Protein AF-A0A9P6KB84-F1 (afdb_monomer_lite)

Organism: NCBI:txid979761

pLDDT: mean 79.39, std 19.75, range [33.91, 98.44]

Sequence (421 aa):
MDDGEDFPFSFGASSDGEETGDDGLFCAPKPKADPHRVVADKEPYLAQVDTDGWFHHTGQTVEEQMLQDKNGATKVKMRADHFFMLHQYQEAYDVAREYCRVVSINGTQMPHNTASADGGLRSSEPGVLKVTDSREMQEMALRCALKLKKLDNLSDLVEALTSQETGIVFLKAKAYMVLERFDAAATILVHYQKSRSSNYSVWRLLSDCFSQYRAQLLSDSVDKSLQVSPTLHPDSDTFSQTSLGHFDHFISTLALLCILRARHLMKASTWSQVDYARARYYREMSVIEKTCIALEQDCHLETKIESSTLENDTATATAPPCSSPSTVEQDDASALASEQYKQRSQEYEQKILEPAQAIFQAMKEKPLHNNDTPARDTISLEVIEFVLSAWDSQVIEPDMLRHHGSHRPTEDPTADSEHVS

Foldseek 3Di:
DPPPPPPPPPPDPPPDDDDPDDPPPPDDDDPDDDPPPPVPPCPPDDPPPPPVPLLDCPVDDLLCQQQVDPCSLVSLLVNLVVCVVVVVLVSSLVSLVVSVVNLVVLVVPDDPPDDPVDPDPDDPDRGRRPDNDSQSSLLSNLVSCVVVVVLVCNVVSLVVRDDLDPVNLQSSLVSCLSNVVLQVSLVSLLVNCVVPPQDLVSLLSNLVSLVSNLVVLVVVVVVVVVPPDCPPDPPDDPPPPVVSVLVSLLSLLLSLLSLLSSLLSLLVDCQCVDPVSNVVSVVVNVVSVVSNVVSCVSLVNDPPVPPPPPPPPPDDDDDDDDDDDDPVVVVVVVVVLVVVLVVSLVCCCVSRLVSSVVVLVVCVVCVPPDPPDDPDNDRDSVSSCSSSVPDDSSSSDDPVPPPPPPPPPPPPPDDDDDDDD

Radius of gyration: 30.45 Å; chains: 1; bounding box: 97×59×81 Å

InterPro domains:
  IPR011990 Tetratricopeptide-like helical domain superfamily [G3DSA:1.25.40.10] (61-367)

Structure (mmCIF, N/CA/C/O backbone):
data_AF-A0A9P6KB84-F1
#
_entry.id   AF-A0A9P6KB84-F1
#
loop_
_atom_site.group_PDB
_atom_site.id
_atom_site.type_symbol
_atom_site.label_atom_id
_atom_site.label_alt_id
_atom_site.label_comp_id
_atom_site.label_asym_id
_atom_site.label_entity_id
_atom_site.label_seq_id
_atom_site.pdbx_PDB_ins_code
_atom_site.Cartn_x
_atom_site.Cartn_y
_atom_site.Cartn_z
_atom_site.occupancy
_atom_site.B_iso_or_equiv
_atom_site.auth_seq_id
_atom_site.auth_comp_id
_atom_site.auth_asym_id
_atom_site.auth_atom_id
_atom_site.pdbx_PDB_model_num
ATOM 1 N N . MET A 1 1 ? 6.783 16.645 4.917 1.00 35.34 1 MET A N 1
ATOM 2 C CA . MET A 1 1 ? 6.088 15.995 3.794 1.00 35.34 1 MET A CA 1
ATOM 3 C C . MET A 1 1 ? 4.624 15.956 4.166 1.00 35.34 1 MET A C 1
ATOM 5 O O . MET A 1 1 ? 4.235 15.169 5.022 1.00 35.34 1 MET A O 1
ATOM 9 N N . ASP A 1 2 ? 3.889 16.946 3.673 1.00 34.09 2 ASP A N 1
ATOM 10 C CA . ASP A 1 2 ? 2.436 17.040 3.792 1.00 34.09 2 ASP A CA 1
ATOM 11 C C . ASP A 1 2 ? 1.889 16.585 2.436 1.00 34.09 2 ASP A C 1
ATOM 13 O O . ASP A 1 2 ? 1.477 17.383 1.599 1.00 34.09 2 ASP A O 1
ATOM 17 N N . ASP A 1 3 ? 2.072 15.294 2.156 1.00 38.16 3 ASP A N 1
ATOM 18 C CA . ASP A 1 3 ? 1.516 14.678 0.963 1.00 38.16 3 ASP A CA 1
ATOM 19 C C . ASP A 1 3 ? 0.056 14.399 1.283 1.00 38.16 3 ASP A C 1
ATOM 21 O O . ASP A 1 3 ? -0.265 13.547 2.117 1.00 38.16 3 ASP A O 1
ATOM 25 N N . GLY A 1 4 ? -0.832 15.164 0.651 1.00 38.41 4 GLY A N 1
ATOM 26 C CA . GLY A 1 4 ? -2.265 14.911 0.629 1.00 38.41 4 GLY A CA 1
ATOM 27 C C . GLY A 1 4 ? -2.566 13.583 -0.066 1.00 38.41 4 GLY A C 1
ATOM 28 O O . GLY A 1 4 ? -3.141 13.567 -1.151 1.00 38.41 4 GLY A O 1
ATOM 29 N N . GLU A 1 5 ? -2.172 12.463 0.549 1.00 41.59 5 GLU A N 1
ATOM 30 C CA . GLU A 1 5 ? -2.652 11.127 0.221 1.00 41.59 5 GLU A CA 1
ATOM 31 C C . GLU A 1 5 ? -4.129 11.056 0.617 1.00 41.59 5 GLU A C 1
ATOM 33 O O . GLU A 1 5 ? -4.520 10.539 1.678 1.00 41.59 5 GLU A O 1
ATOM 38 N N . ASP A 1 6 ? -4.953 11.613 -0.268 1.00 47.06 6 ASP A N 1
ATOM 39 C CA . ASP A 1 6 ? -6.337 11.222 -0.420 1.00 47.06 6 ASP A CA 1
ATOM 40 C C . ASP A 1 6 ? -6.358 9.703 -0.563 1.00 47.06 6 ASP A C 1
ATOM 42 O O . ASP A 1 6 ? -5.706 9.100 -1.421 1.00 47.06 6 ASP A O 1
ATOM 46 N N . PHE A 1 7 ? -7.055 9.061 0.365 1.00 43.81 7 PHE A N 1
ATOM 47 C CA . PHE A 1 7 ? -7.119 7.616 0.436 1.00 43.81 7 PHE A CA 1
ATOM 48 C C . PHE A 1 7 ? -7.704 7.098 -0.896 1.00 43.81 7 PHE A C 1
ATOM 50 O O . PHE A 1 7 ? -8.820 7.485 -1.245 1.00 43.81 7 PHE A O 1
ATOM 57 N N . PRO A 1 8 ? -7.028 6.201 -1.646 1.00 47.88 8 PRO A N 1
ATOM 58 C CA . PRO A 1 8 ? -7.436 5.810 -3.006 1.00 47.88 8 PRO A CA 1
ATOM 59 C C . PRO A 1 8 ? -8.744 4.991 -3.064 1.00 47.88 8 PRO A C 1
ATOM 61 O O . PRO A 1 8 ? -9.129 4.489 -4.120 1.00 47.88 8 PRO A O 1
ATOM 64 N N . PHE A 1 9 ? -9.437 4.839 -1.934 1.00 43.94 9 PHE A N 1
ATOM 65 C CA . PHE A 1 9 ? -10.744 4.193 -1.814 1.00 43.94 9 PHE A CA 1
ATOM 66 C C . PHE A 1 9 ? -11.862 5.172 -1.441 1.00 43.94 9 PHE A C 1
ATOM 68 O O . PHE A 1 9 ? -12.919 4.736 -0.995 1.00 43.94 9 PHE A O 1
ATOM 75 N N . SER A 1 10 ? -11.660 6.482 -1.621 1.00 38.72 10 SER A N 1
ATOM 76 C CA . SER A 1 10 ? -12.796 7.398 -1.636 1.00 38.72 10 SER A CA 1
ATOM 77 C C . SER A 1 10 ? -13.660 7.047 -2.849 1.00 38.72 10 SER A C 1
ATOM 79 O O . SER A 1 10 ? -13.285 7.302 -3.996 1.00 38.72 10 SER A O 1
ATOM 81 N N . PHE A 1 11 ? -14.788 6.376 -2.601 1.00 37.97 11 PHE A N 1
ATOM 82 C CA . PHE A 1 11 ? -15.886 6.270 -3.554 1.00 37.97 11 PHE A CA 1
ATOM 83 C C . PHE A 1 11 ? -16.439 7.683 -3.719 1.00 37.97 11 PHE A C 1
ATOM 85 O O . PHE A 1 11 ? -17.369 8.082 -3.023 1.00 37.97 11 PHE A O 1
ATOM 92 N N . GLY A 1 12 ? -15.778 8.475 -4.563 1.00 33.91 12 GLY A N 1
ATOM 93 C CA . GLY A 1 12 ? -16.190 9.833 -4.860 1.00 33.91 12 GLY A CA 1
ATOM 94 C C . GLY A 1 12 ? -17.631 9.812 -5.341 1.00 33.91 12 GLY A C 1
ATOM 95 O O . GLY A 1 12 ? -17.924 9.288 -6.414 1.00 33.91 12 GLY A O 1
ATOM 96 N N . ALA A 1 13 ? -18.515 10.385 -4.530 1.00 35.03 13 ALA A N 1
ATOM 97 C CA . ALA A 1 13 ? -19.806 10.874 -4.964 1.00 35.03 13 ALA A CA 1
ATOM 98 C C . ALA A 1 13 ? -19.551 12.073 -5.886 1.00 35.03 13 ALA A C 1
ATOM 100 O O . ALA A 1 13 ? -19.656 13.230 -5.482 1.00 35.03 13 ALA A O 1
ATOM 101 N N . SER A 1 14 ? -19.148 11.794 -7.123 1.00 34.34 14 SER A N 1
ATOM 102 C CA . SER A 1 14 ? -19.267 12.751 -8.213 1.00 34.34 14 SER A CA 1
ATOM 103 C C . SER A 1 14 ? -20.761 12.866 -8.494 1.00 34.34 14 SER A C 1
ATOM 105 O O . SER A 1 14 ? -21.332 12.041 -9.194 1.00 34.34 14 SER A O 1
ATOM 107 N N . SER A 1 15 ? -21.422 13.817 -7.840 1.00 36.31 15 SER A N 1
ATOM 108 C CA . SER A 1 15 ? -22.772 14.221 -8.216 1.00 36.31 15 SER A CA 1
ATOM 109 C C . SER A 1 15 ? -22.683 14.830 -9.609 1.00 36.31 15 SER A C 1
ATOM 111 O O . SER A 1 15 ? -22.145 15.925 -9.769 1.00 36.31 15 SER A O 1
ATOM 113 N N . ASP A 1 16 ? -23.185 14.087 -10.587 1.00 39.59 16 ASP A N 1
ATOM 114 C CA . ASP A 1 16 ? -23.244 14.443 -11.997 1.00 39.59 16 ASP A CA 1
ATOM 115 C C . ASP A 1 16 ? -23.863 15.828 -12.213 1.00 39.59 16 ASP A C 1
ATOM 117 O O . ASP A 1 16 ? -25.002 16.107 -11.828 1.00 39.59 16 ASP A O 1
ATOM 121 N N . GLY A 1 17 ? -23.089 16.697 -12.860 1.00 42.41 17 GLY A N 1
ATOM 122 C CA . GLY A 1 17 ? -23.604 17.861 -13.561 1.00 42.41 17 GLY A CA 1
ATOM 123 C C . GLY A 1 17 ? -24.017 17.438 -14.966 1.00 42.41 17 GLY A C 1
ATOM 124 O O . GLY A 1 17 ? -23.159 17.263 -15.819 1.00 42.41 17 GLY A O 1
ATOM 125 N N . GLU A 1 18 ? -25.325 17.265 -15.147 1.00 50.28 18 GLU A N 1
ATOM 126 C CA . GLU A 1 18 ? -26.088 17.279 -16.405 1.00 50.28 18 GLU A CA 1
ATOM 127 C C . GLU A 1 18 ? -25.413 16.694 -17.660 1.00 50.28 18 GLU A C 1
ATOM 129 O O . GLU A 1 18 ? -24.986 17.424 -18.553 1.00 50.28 18 GLU A O 1
ATOM 134 N N . GLU A 1 19 ? -25.475 15.369 -17.808 1.00 41.28 19 GLU A N 1
ATOM 135 C CA . GLU A 1 19 ? -25.432 14.725 -19.123 1.00 41.28 19 GLU A CA 1
ATOM 136 C C . GLU A 1 19 ? -26.812 14.123 -19.421 1.00 41.28 19 GLU A C 1
ATOM 138 O O . GLU A 1 19 ? -27.263 13.149 -18.819 1.00 41.28 19 GLU A O 1
ATOM 143 N N . THR A 1 20 ? -27.545 14.775 -20.322 1.00 44.22 20 THR A N 1
ATOM 144 C CA . THR A 1 20 ? -28.817 14.284 -20.861 1.00 44.22 20 THR A CA 1
ATOM 145 C C . THR A 1 20 ? -28.513 13.257 -21.951 1.00 44.22 20 THR A C 1
ATOM 147 O O . THR A 1 20 ? -28.548 13.562 -23.139 1.00 44.22 20 THR A O 1
ATOM 150 N N . GLY A 1 21 ? -28.188 12.034 -21.529 1.00 37.50 21 GLY A N 1
ATOM 151 C CA . GLY A 1 21 ? -27.997 10.865 -22.388 1.00 37.50 21 GLY A CA 1
ATOM 152 C C . GLY A 1 21 ? -28.773 9.674 -21.830 1.00 37.50 21 GLY A C 1
ATOM 153 O O . GLY A 1 21 ? -28.379 9.066 -20.843 1.00 37.50 21 GLY A O 1
ATOM 154 N N . ASP A 1 22 ? -29.927 9.401 -22.428 1.00 47.28 22 ASP A N 1
ATOM 155 C CA . ASP A 1 22 ? -30.848 8.313 -22.095 1.00 47.28 22 ASP A CA 1
ATOM 156 C C . ASP A 1 22 ? -30.290 6.951 -22.545 1.00 47.28 22 ASP A C 1
ATOM 158 O O . ASP A 1 22 ? -30.530 6.540 -23.675 1.00 47.28 22 ASP A O 1
ATOM 162 N N . ASP A 1 23 ? -29.580 6.243 -21.658 1.00 39.09 23 ASP A N 1
ATOM 163 C CA . ASP A 1 23 ? -29.188 4.836 -21.851 1.00 39.09 23 ASP A CA 1
ATOM 164 C C . ASP A 1 23 ? -29.908 3.916 -20.848 1.00 39.09 23 ASP A C 1
ATOM 166 O O . ASP A 1 23 ? -29.331 3.255 -19.977 1.00 39.09 23 ASP A O 1
ATOM 170 N N . GLY A 1 24 ? -31.234 3.864 -20.972 1.00 44.28 24 GLY A N 1
ATOM 171 C CA . GLY A 1 24 ? -32.093 2.919 -20.261 1.00 44.28 24 GLY A CA 1
ATOM 172 C C . GLY A 1 24 ? -31.983 1.484 -20.790 1.00 44.28 24 GLY A C 1
ATOM 173 O O . GLY A 1 24 ? -32.915 0.996 -21.426 1.00 44.28 24 GLY A O 1
ATOM 174 N N . LEU A 1 25 ? -30.888 0.770 -20.495 1.00 46.09 25 LEU A N 1
ATOM 175 C CA . LEU A 1 25 ? -30.689 -0.603 -20.997 1.00 46.09 25 LEU A CA 1
ATOM 176 C C . LEU A 1 25 ? -31.170 -1.740 -20.066 1.00 46.09 25 LEU A C 1
ATOM 178 O O . LEU A 1 25 ? -31.133 -2.898 -20.472 1.00 46.09 25 LEU A O 1
ATOM 182 N N . PHE A 1 26 ? -31.642 -1.465 -18.839 1.00 46.25 26 PHE A N 1
ATOM 183 C CA . PHE A 1 26 ? -31.967 -2.544 -17.877 1.00 46.25 26 PHE A CA 1
ATOM 184 C C . PHE A 1 26 ? -33.265 -2.407 -17.068 1.00 46.25 26 PHE A C 1
ATOM 186 O O . PHE A 1 26 ? -33.495 -3.193 -16.150 1.00 46.25 26 PHE A O 1
ATOM 193 N N . CYS A 1 27 ? -34.171 -1.491 -17.415 1.00 36.38 27 CYS A N 1
ATOM 194 C CA . CYS A 1 27 ? -35.510 -1.474 -16.818 1.00 36.38 27 CYS A CA 1
ATOM 195 C C . CYS A 1 27 ? -36.585 -1.394 -17.899 1.00 36.38 27 CYS A C 1
ATOM 197 O O . CYS A 1 27 ? -36.593 -0.466 -18.703 1.00 36.38 27 CYS A O 1
ATOM 199 N N . ALA A 1 28 ? -37.534 -2.335 -17.880 1.00 46.56 28 ALA A N 1
ATOM 200 C CA . ALA A 1 28 ? -38.749 -2.219 -18.675 1.00 46.56 28 ALA A CA 1
ATOM 201 C C . ALA A 1 28 ? -39.444 -0.875 -18.361 1.00 46.56 28 ALA A C 1
ATOM 203 O O . ALA A 1 28 ? -39.523 -0.497 -17.184 1.00 46.56 28 ALA A O 1
ATOM 204 N N . PRO A 1 29 ? -39.938 -0.145 -19.377 1.00 43.72 29 PRO A N 1
ATOM 205 C CA . PRO A 1 29 ? -40.549 1.162 -19.189 1.00 43.72 29 PRO A CA 1
ATOM 206 C C . PRO A 1 29 ? -41.728 1.039 -18.224 1.00 43.72 29 PRO A C 1
ATOM 208 O O . PRO A 1 29 ? -42.719 0.361 -18.505 1.00 43.72 29 PRO A O 1
ATOM 211 N N . LYS A 1 30 ? -41.615 1.686 -17.058 1.00 55.22 30 LYS A N 1
ATOM 212 C CA . LYS A 1 30 ? -42.734 1.787 -16.120 1.00 55.22 30 LYS A CA 1
ATOM 213 C C . LYS A 1 30 ? -43.892 2.498 -16.837 1.00 55.22 30 LYS A C 1
ATOM 215 O O . LYS A 1 30 ? -43.645 3.493 -17.524 1.00 55.22 30 LYS A O 1
ATOM 220 N N . PRO A 1 31 ? -45.139 2.011 -16.705 1.00 59.12 31 PRO A N 1
ATOM 221 C CA . PRO A 1 31 ? -46.294 2.662 -17.308 1.00 59.12 31 PRO A CA 1
ATOM 222 C C . PRO A 1 31 ? -46.332 4.125 -16.866 1.00 59.12 31 PRO A C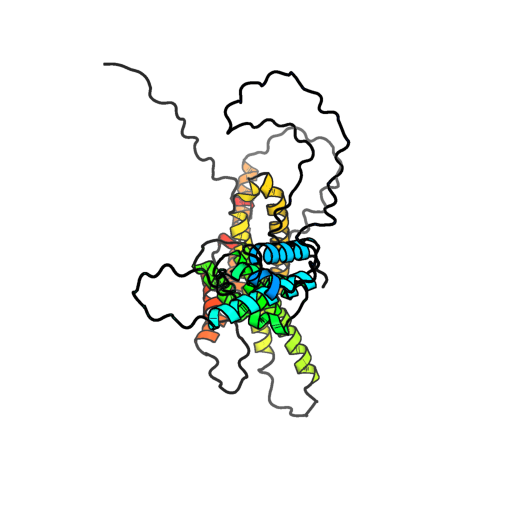 1
ATOM 224 O O . PRO A 1 31 ? -46.182 4.423 -15.679 1.00 59.12 31 PRO A O 1
ATOM 227 N N . LYS A 1 32 ? -46.474 5.029 -17.843 1.00 48.00 32 LYS A N 1
ATOM 228 C CA . LYS A 1 32 ? -46.542 6.477 -17.631 1.00 48.00 32 LYS A CA 1
ATOM 229 C C . LYS A 1 32 ? -47.638 6.763 -16.604 1.00 48.00 32 LYS A C 1
ATOM 231 O O . LYS A 1 32 ? -48.816 6.594 -16.905 1.00 48.00 32 LYS A O 1
ATOM 236 N N . ALA A 1 33 ? -47.237 7.141 -15.394 1.00 49.69 33 ALA A N 1
ATOM 237 C CA . ALA A 1 33 ? -48.157 7.609 -14.372 1.00 49.69 33 ALA A CA 1
ATOM 238 C C . ALA A 1 33 ? -48.814 8.908 -14.859 1.00 49.69 33 ALA A C 1
ATOM 240 O O . ALA A 1 33 ? -48.139 9.766 -15.434 1.00 49.69 33 ALA A O 1
ATOM 241 N N . ASP A 1 34 ? -50.126 9.017 -14.653 1.00 55.44 34 ASP A N 1
ATOM 242 C CA . ASP A 1 34 ? -50.935 10.169 -15.044 1.00 55.44 34 ASP A CA 1
ATOM 243 C C . ASP A 1 34 ? -50.300 11.491 -14.575 1.00 55.44 34 ASP A C 1
ATOM 245 O O . ASP A 1 34 ? -49.920 11.613 -13.405 1.00 55.44 34 ASP A O 1
ATOM 249 N N . PRO A 1 35 ? -50.217 12.522 -15.436 1.00 49.66 35 PRO A N 1
ATOM 250 C CA . PRO A 1 35 ? -49.593 13.800 -15.125 1.00 49.66 35 PRO A CA 1
ATOM 251 C C . PRO A 1 35 ? -50.527 14.703 -14.307 1.00 49.66 35 PRO A C 1
ATOM 253 O O . PRO A 1 35 ? -50.576 15.914 -14.520 1.00 49.66 35 PRO A O 1
ATOM 256 N N . HIS A 1 36 ? -51.230 14.156 -13.313 1.00 51.38 36 HIS A N 1
ATOM 257 C CA . HIS A 1 36 ? -51.730 14.965 -12.205 1.00 51.38 36 HIS A CA 1
ATOM 258 C C . HIS A 1 36 ? -50.563 15.251 -11.262 1.00 51.38 36 HIS A C 1
ATOM 260 O O . HIS A 1 36 ? -50.460 14.737 -10.150 1.00 51.38 36 HIS A O 1
ATOM 266 N N . ARG A 1 37 ? -49.652 16.093 -11.758 1.00 50.31 37 ARG A N 1
ATOM 267 C CA . ARG A 1 37 ? -48.606 16.743 -10.982 1.00 50.31 37 ARG A CA 1
ATOM 268 C C . ARG A 1 37 ? -49.314 17.632 -9.967 1.00 50.31 37 ARG A C 1
ATOM 270 O O . ARG A 1 37 ? -49.596 18.796 -10.242 1.00 50.31 37 ARG A O 1
ATOM 277 N N . VAL A 1 38 ? -49.623 17.066 -8.802 1.00 53.38 38 VAL A N 1
ATOM 278 C CA . VAL A 1 38 ? -49.764 17.850 -7.580 1.00 53.38 38 VAL A CA 1
ATOM 279 C C . VAL A 1 38 ? -48.442 18.592 -7.483 1.00 53.38 38 VAL A C 1
ATOM 281 O O . VAL A 1 38 ? -47.389 17.990 -7.268 1.00 53.38 38 VAL A O 1
ATOM 284 N N . VAL A 1 39 ? -48.476 19.882 -7.805 1.00 53.41 39 VAL A N 1
ATOM 285 C CA . VAL A 1 39 ? -47.391 20.798 -7.500 1.00 53.41 39 VAL A CA 1
ATOM 286 C C . VAL A 1 39 ? -47.348 20.788 -5.983 1.00 53.41 39 VAL A C 1
ATOM 288 O O . VAL A 1 39 ? -48.109 21.501 -5.343 1.00 53.41 39 VAL A O 1
ATOM 291 N N . ALA A 1 40 ? -46.561 19.870 -5.418 1.00 56.22 40 ALA A N 1
ATOM 292 C CA . ALA A 1 40 ? -46.179 19.948 -4.026 1.00 56.22 40 ALA A CA 1
ATOM 293 C C . ALA A 1 40 ? -45.629 21.359 -3.864 1.00 56.22 40 ALA A C 1
ATOM 295 O O . ALA A 1 40 ? -44.738 21.753 -4.632 1.00 56.22 40 ALA A O 1
ATOM 296 N N . ASP A 1 41 ? -46.259 22.135 -2.982 1.00 62.94 41 ASP A N 1
ATOM 297 C CA . ASP A 1 41 ? -45.813 23.478 -2.663 1.00 62.94 41 ASP A CA 1
ATOM 298 C C . ASP A 1 41 ? -44.301 23.408 -2.481 1.00 62.94 41 ASP A C 1
ATOM 300 O O . ASP A 1 41 ? -43.787 22.579 -1.728 1.00 62.94 41 ASP A O 1
ATOM 304 N N . LYS A 1 42 ? -43.585 24.190 -3.296 1.00 60.50 42 LYS A N 1
ATOM 305 C CA . LYS A 1 42 ? -42.128 24.281 -3.263 1.00 60.50 42 LYS A CA 1
ATOM 306 C C . LYS A 1 42 ? -41.744 25.013 -1.984 1.00 60.50 42 LYS A C 1
ATOM 308 O O . LYS A 1 42 ? -41.269 26.146 -2.037 1.00 60.50 42 LYS A O 1
ATOM 313 N N . GLU A 1 43 ? -41.991 24.396 -0.836 1.00 69.56 43 GLU A N 1
ATOM 314 C CA . GLU A 1 43 ? -41.319 24.803 0.376 1.00 69.56 43 GLU A CA 1
ATOM 315 C C . GLU A 1 43 ? -39.819 24.627 0.105 1.00 69.56 43 GLU A C 1
ATOM 317 O O . GLU A 1 43 ? -39.395 23.569 -0.379 1.00 69.56 43 GLU A O 1
ATOM 322 N N . PRO A 1 44 ? -39.013 25.685 0.285 1.00 71.69 44 PRO A N 1
ATOM 323 C CA . PRO A 1 44 ? -37.577 25.588 0.106 1.00 71.69 44 PRO A CA 1
ATOM 324 C C . PRO A 1 44 ? -37.074 24.465 1.009 1.00 71.69 44 PRO A C 1
ATOM 326 O O . PRO A 1 44 ? -37.348 24.470 2.207 1.00 71.69 44 PRO A O 1
ATOM 329 N N . TYR A 1 45 ? -36.377 23.489 0.426 1.00 70.75 45 TYR A N 1
ATOM 330 C CA . TYR A 1 45 ? -35.786 22.396 1.186 1.00 70.75 45 TYR A CA 1
ATOM 331 C C . TYR A 1 45 ? -34.827 22.985 2.222 1.00 70.75 45 TYR A C 1
ATOM 333 O O . TYR A 1 45 ? -33.735 23.452 1.896 1.00 70.75 45 TYR A O 1
ATOM 341 N N . LEU A 1 46 ? -35.266 22.990 3.475 1.00 63.72 46 LEU A N 1
ATOM 342 C CA . LEU A 1 46 ? -34.425 23.265 4.622 1.00 63.72 46 LEU A CA 1
ATOM 343 C C . LEU A 1 46 ? -33.891 21.911 5.067 1.00 63.72 46 LEU A C 1
ATOM 345 O O . LEU A 1 46 ? -34.639 21.103 5.617 1.00 63.72 46 LEU A O 1
ATOM 349 N N . ALA A 1 47 ? -32.614 21.644 4.785 1.00 61.78 47 ALA A N 1
ATOM 350 C CA . ALA A 1 47 ? -31.950 20.470 5.332 1.00 61.78 47 ALA A CA 1
ATOM 351 C C . ALA A 1 47 ? -32.161 20.480 6.849 1.00 61.78 47 ALA A C 1
ATOM 353 O O . ALA A 1 47 ? -31.832 21.467 7.512 1.00 61.78 47 ALA A O 1
ATOM 354 N N . GLN A 1 48 ? -32.758 19.414 7.384 1.00 63.22 48 GLN A N 1
ATOM 355 C CA . GLN A 1 48 ? -32.932 19.264 8.819 1.00 63.22 48 GLN A CA 1
ATOM 356 C C . GLN A 1 48 ? -31.538 19.269 9.445 1.00 63.22 48 GLN A C 1
ATOM 358 O O . GLN A 1 48 ? -30.775 18.315 9.300 1.00 63.22 48 GLN A O 1
ATOM 363 N N . VAL A 1 49 ? -31.183 20.382 10.086 1.00 57.84 49 VAL A N 1
ATOM 364 C CA . VAL A 1 49 ? -29.971 20.466 10.891 1.00 57.84 49 VAL A CA 1
ATOM 365 C C . VAL A 1 49 ? -30.266 19.635 12.127 1.00 57.84 49 VAL A C 1
ATOM 367 O O . VAL A 1 49 ? -31.000 20.071 13.011 1.00 57.84 49 VAL A O 1
ATOM 370 N N . ASP A 1 50 ? -29.780 18.399 12.129 1.00 54.41 50 ASP A N 1
ATOM 371 C CA . ASP A 1 50 ? -29.994 17.446 13.210 1.00 54.41 50 ASP A CA 1
ATOM 372 C C . ASP A 1 50 ? -29.142 17.872 14.416 1.00 54.41 50 ASP A C 1
ATOM 374 O O . ASP A 1 50 ? -28.063 17.347 14.659 1.00 54.41 50 ASP A O 1
ATOM 378 N N . THR A 1 51 ? -29.583 18.911 15.133 1.00 53.91 51 THR A N 1
ATOM 379 C CA . THR A 1 51 ? -28.885 19.454 16.313 1.00 53.91 51 THR A CA 1
ATOM 380 C C . THR A 1 51 ? -28.953 18.518 17.519 1.00 53.91 51 THR A C 1
ATOM 382 O O . THR A 1 51 ? -28.184 18.683 18.459 1.00 53.91 51 THR A O 1
ATOM 385 N N . ASP A 1 52 ? -29.863 17.542 17.473 1.00 56.84 52 ASP A N 1
ATOM 386 C CA . ASP A 1 52 ? -30.121 16.521 18.496 1.00 56.84 52 ASP A CA 1
ATOM 387 C C . ASP A 1 52 ? -29.861 15.106 17.954 1.00 56.84 52 ASP A C 1
ATOM 389 O O . ASP A 1 52 ? -30.384 14.108 18.459 1.00 56.84 52 ASP A O 1
ATOM 393 N N . GLY A 1 53 ? -29.045 15.008 16.902 1.00 60.97 53 GLY A N 1
ATOM 394 C CA . GLY A 1 53 ? -28.682 13.735 16.318 1.00 60.97 53 GLY A CA 1
ATOM 395 C C . GLY A 1 53 ? -28.144 12.780 17.382 1.00 60.97 53 GLY A C 1
ATOM 396 O O . GLY A 1 53 ? -27.214 13.088 18.125 1.00 60.97 53 GLY A O 1
ATOM 397 N N . TRP A 1 54 ? -28.721 11.583 17.439 1.00 63.91 54 TRP A N 1
ATOM 398 C CA . TRP A 1 54 ? -28.348 10.463 18.316 1.00 63.91 54 TRP A CA 1
ATOM 399 C C . TRP A 1 54 ? -26.847 10.082 18.339 1.00 63.91 54 TRP A C 1
ATOM 401 O O . TRP A 1 54 ? -26.440 9.254 19.155 1.00 63.91 54 TRP A O 1
ATOM 411 N N . PHE A 1 55 ? -26.036 10.654 17.442 1.00 66.44 55 PHE A N 1
ATOM 412 C CA . PHE A 1 55 ? -24.577 10.535 17.364 1.00 66.44 55 PHE A CA 1
ATOM 413 C C . PHE A 1 55 ? -23.822 11.528 18.268 1.00 66.44 55 PHE A C 1
ATOM 415 O O . PHE A 1 55 ? -22.633 11.324 18.528 1.00 66.44 55 PHE A O 1
ATOM 422 N N . HIS A 1 56 ? -24.469 12.584 18.767 1.00 67.69 56 HIS A N 1
ATOM 423 C CA . HIS A 1 56 ? -23.841 13.548 19.668 1.00 67.69 56 HIS A CA 1
ATOM 424 C C . HIS A 1 56 ? -23.604 12.949 21.063 1.00 67.69 56 HIS A C 1
ATOM 426 O O . HIS A 1 56 ? -24.279 12.011 21.486 1.00 67.69 56 HIS A O 1
ATOM 432 N N . HIS A 1 57 ? -22.594 13.463 21.776 1.00 65.94 57 HIS A N 1
ATOM 433 C CA . HIS A 1 57 ? -22.226 12.992 23.114 1.00 65.94 57 HIS A CA 1
ATOM 434 C C . HIS A 1 57 ? -23.434 13.080 24.062 1.00 65.94 57 HIS A C 1
ATOM 436 O O . HIS A 1 57 ? -23.753 14.151 24.566 1.00 65.94 57 HIS A O 1
ATOM 442 N N . THR A 1 58 ? -24.054 11.944 24.378 1.00 70.81 58 THR A N 1
ATOM 443 C CA . THR A 1 58 ? -25.169 11.839 25.339 1.00 70.81 58 THR A CA 1
ATOM 444 C C . THR A 1 58 ? -24.722 12.004 26.800 1.00 70.81 58 THR A C 1
ATOM 446 O O . THR A 1 58 ? -25.487 11.728 27.719 1.00 70.81 58 THR A O 1
ATOM 449 N N . GLY A 1 59 ? -23.461 12.384 27.033 1.00 83.25 59 GLY A N 1
ATOM 450 C CA . GLY A 1 59 ? -22.799 12.337 28.339 1.00 83.25 59 GLY A CA 1
ATOM 451 C C . GLY A 1 59 ? -22.453 10.920 28.815 1.00 83.25 59 GLY A C 1
ATOM 452 O O . GLY A 1 59 ? -21.713 10.784 29.782 1.00 83.25 59 GLY A O 1
ATOM 453 N N . GLN A 1 60 ? -22.940 9.880 28.130 1.00 88.62 60 GLN A N 1
ATOM 454 C CA . GLN A 1 60 ? -22.643 8.484 28.446 1.00 88.62 60 GLN A CA 1
ATOM 455 C C . GLN A 1 60 ? -21.283 8.065 27.884 1.00 88.62 60 GLN A C 1
ATOM 457 O O . GLN A 1 60 ? -20.879 8.463 26.781 1.00 88.62 60 GLN A O 1
ATOM 462 N N . THR A 1 61 ? -20.594 7.215 28.638 1.00 93.69 61 THR A N 1
ATOM 463 C CA . THR A 1 61 ? -19.377 6.546 28.171 1.00 93.69 61 THR A CA 1
ATOM 464 C C . THR A 1 61 ? -19.709 5.488 27.112 1.00 93.69 61 THR A C 1
ATOM 466 O O . THR A 1 61 ? -20.847 5.030 26.995 1.00 93.69 61 THR A O 1
ATOM 469 N N . VAL A 1 62 ? -18.706 5.076 26.330 1.00 94.25 62 VAL A N 1
ATOM 470 C CA . VAL A 1 62 ? -18.858 3.987 25.348 1.00 94.25 62 VAL A CA 1
ATOM 471 C C . VAL A 1 62 ? -19.312 2.694 26.032 1.00 94.25 62 VAL A C 1
ATOM 473 O O . VAL A 1 62 ? -20.223 2.031 25.545 1.00 94.25 62 VAL A O 1
ATOM 476 N N . GLU A 1 63 ? -18.726 2.367 27.185 1.00 94.44 63 GLU A N 1
ATOM 477 C CA . GLU A 1 63 ? -19.077 1.184 27.976 1.00 94.44 63 GLU A CA 1
ATOM 478 C C . GLU A 1 63 ? -20.544 1.209 28.429 1.00 94.44 63 GLU A C 1
ATOM 480 O O . GLU A 1 63 ? -21.287 0.262 28.166 1.00 94.44 63 GLU A O 1
ATOM 485 N N . GLU A 1 64 ? -20.991 2.318 29.027 1.00 93.62 64 GLU A N 1
ATOM 486 C CA . GLU A 1 64 ? -22.389 2.497 29.439 1.00 93.62 64 GLU A CA 1
ATOM 487 C C . GLU A 1 64 ? -23.343 2.371 28.253 1.00 93.62 64 GLU A C 1
ATOM 489 O O . GLU A 1 64 ? -24.328 1.637 28.329 1.00 93.62 64 GLU A O 1
ATOM 494 N N . GLN A 1 65 ? -23.033 3.041 27.141 1.00 91.94 65 GLN A N 1
ATOM 495 C CA . GLN A 1 65 ? -23.880 3.026 25.955 1.00 91.94 65 GLN A CA 1
ATOM 496 C C . GLN A 1 65 ? -24.013 1.609 25.386 1.00 91.94 65 GLN A C 1
ATOM 498 O O . GLN A 1 65 ? -25.119 1.190 25.048 1.00 91.94 65 GLN A O 1
ATOM 503 N N . MET A 1 66 ? -22.914 0.852 25.304 1.00 92.44 66 MET A N 1
ATOM 504 C CA . MET A 1 66 ? -22.929 -0.509 24.764 1.00 92.44 66 MET A CA 1
ATOM 505 C C . MET A 1 66 ? -23.603 -1.532 25.693 1.00 92.44 66 MET A C 1
ATOM 507 O O . MET A 1 66 ? -24.160 -2.507 25.189 1.00 92.44 66 MET A O 1
ATOM 511 N N . LEU A 1 67 ? -23.558 -1.333 27.016 1.00 91.06 67 LEU A N 1
ATOM 512 C CA . LEU A 1 67 ? -24.157 -2.245 28.001 1.00 91.06 67 LEU A CA 1
ATOM 513 C C . LEU A 1 67 ? -25.641 -1.958 28.274 1.00 91.06 67 LEU A C 1
ATOM 515 O O . LEU A 1 67 ? -26.404 -2.891 28.527 1.00 91.06 67 LEU A O 1
ATOM 519 N N . GLN A 1 68 ? -26.054 -0.687 28.251 1.00 89.19 68 GLN A N 1
ATOM 520 C CA . GLN A 1 68 ? -27.409 -0.273 28.636 1.00 89.19 68 GLN A CA 1
ATOM 521 C C . GLN A 1 68 ? -28.405 -0.305 27.470 1.00 89.19 68 GLN A C 1
ATOM 523 O O . GLN A 1 68 ? -29.595 -0.538 27.685 1.00 89.19 68 GLN A O 1
ATOM 528 N N . ASP A 1 69 ? -27.942 -0.079 26.237 1.00 87.12 69 ASP A N 1
ATOM 529 C CA . ASP A 1 69 ? -28.797 -0.029 25.052 1.00 87.12 69 ASP A CA 1
ATOM 530 C C . ASP A 1 69 ? -28.631 -1.289 24.193 1.00 87.12 69 ASP A C 1
ATOM 532 O O . ASP A 1 69 ? -27.529 -1.667 23.795 1.00 87.12 69 ASP A O 1
ATOM 536 N N . LYS A 1 70 ? -29.758 -1.902 23.813 1.00 87.69 70 LYS A N 1
ATOM 537 C CA . LYS A 1 70 ? -29.802 -3.032 22.875 1.00 87.69 70 LYS A CA 1
ATOM 538 C C . LYS A 1 70 ? -29.105 -2.716 21.544 1.00 87.69 70 LYS A C 1
ATOM 540 O O . LYS A 1 70 ? -28.514 -3.613 20.947 1.00 87.69 70 LYS A O 1
ATOM 545 N N . ASN A 1 71 ? -29.171 -1.461 21.096 1.00 89.19 71 ASN A N 1
ATOM 546 C CA . ASN A 1 71 ? -28.524 -0.968 19.878 1.00 89.19 71 ASN A CA 1
ATOM 547 C C . ASN A 1 71 ? -27.261 -0.142 20.178 1.00 89.19 71 ASN A C 1
ATOM 549 O O . ASN A 1 71 ? -26.735 0.524 19.285 1.00 89.19 71 ASN A O 1
ATOM 553 N N . GLY A 1 72 ? -26.772 -0.173 21.420 1.00 90.75 72 GLY A N 1
ATOM 554 C CA . GLY A 1 72 ? -25.676 0.666 21.895 1.00 90.75 72 GLY A CA 1
ATOM 555 C C . GLY A 1 72 ? -24.410 0.526 21.064 1.00 90.75 72 GLY A C 1
ATOM 556 O O . GLY A 1 72 ? -23.842 1.518 20.624 1.00 90.75 72 GLY A O 1
ATOM 557 N N . ALA A 1 73 ? -24.017 -0.707 20.748 1.00 92.94 73 ALA A N 1
ATOM 558 C CA . ALA A 1 73 ? -22.843 -0.960 19.923 1.00 92.94 73 ALA A CA 1
ATOM 559 C C . ALA A 1 73 ? -22.953 -0.363 18.512 1.00 92.94 73 ALA A C 1
ATOM 561 O O . ALA A 1 73 ? -21.997 0.244 18.040 1.00 92.94 73 ALA A O 1
ATOM 562 N N . THR A 1 74 ? -24.110 -0.482 17.853 1.00 92.44 74 THR A N 1
ATOM 563 C CA . THR A 1 74 ? -24.336 0.135 16.536 1.00 92.44 74 THR A CA 1
ATOM 564 C C . THR A 1 74 ? -24.250 1.656 16.623 1.00 92.44 74 THR A C 1
ATOM 566 O O . THR A 1 74 ? -23.603 2.274 15.784 1.00 92.44 74 THR A O 1
ATOM 569 N N . LYS A 1 75 ? -24.827 2.261 17.670 1.00 91.38 75 LYS A N 1
ATOM 570 C CA . LYS A 1 75 ? -24.736 3.711 17.901 1.00 91.38 75 LYS A CA 1
ATOM 571 C C . LYS A 1 75 ? -23.292 4.174 18.092 1.00 91.38 75 LYS A C 1
ATOM 573 O O . LYS A 1 75 ? -22.902 5.185 17.518 1.00 91.38 75 LYS A O 1
ATOM 578 N N . VAL A 1 76 ? -22.490 3.424 18.852 1.00 94.06 76 VAL A N 1
ATOM 579 C CA . VAL A 1 76 ? -21.069 3.744 19.053 1.00 94.06 76 VAL A CA 1
ATOM 580 C C . VAL A 1 76 ? -20.282 3.640 17.746 1.00 94.06 76 VAL A C 1
ATOM 582 O O . VAL A 1 76 ? -19.505 4.547 17.453 1.00 94.06 76 VAL A O 1
ATOM 585 N N . LYS A 1 77 ? -20.517 2.601 16.930 1.00 95.00 77 LYS A N 1
ATOM 586 C CA . LYS A 1 77 ? -19.891 2.486 15.600 1.00 95.00 77 LYS A CA 1
ATOM 587 C C . LYS A 1 77 ? -20.213 3.700 14.726 1.00 95.00 77 LYS A C 1
ATOM 589 O O . LYS A 1 77 ? -19.303 4.373 14.258 1.00 95.00 77 LYS A O 1
ATOM 594 N N . MET A 1 78 ? -21.497 4.045 14.608 1.00 92.56 78 MET A N 1
ATOM 595 C CA . MET A 1 78 ? -21.937 5.195 13.809 1.00 92.56 78 MET A CA 1
ATOM 596 C C . MET A 1 78 ? -21.383 6.527 14.329 1.00 92.56 78 MET A C 1
ATOM 598 O O . MET A 1 78 ? -21.095 7.421 13.538 1.00 92.56 78 MET A O 1
ATOM 602 N N . ARG A 1 79 ? -21.196 6.667 15.647 1.00 93.44 79 ARG A N 1
ATOM 603 C CA . ARG A 1 79 ? -20.527 7.830 16.248 1.00 93.44 79 ARG A CA 1
ATOM 604 C C . ARG A 1 79 ? -19.046 7.898 15.867 1.00 93.44 79 ARG A C 1
ATOM 606 O O . ARG A 1 79 ? -18.569 8.983 15.547 1.00 93.44 79 ARG A O 1
ATOM 613 N N . ALA A 1 80 ? -18.331 6.772 15.870 1.00 95.44 80 ALA A N 1
ATOM 614 C CA . ALA A 1 80 ? -16.946 6.722 15.399 1.00 95.44 80 ALA A CA 1
ATOM 615 C C . ALA A 1 80 ? -16.844 7.076 13.903 1.00 95.44 80 ALA A C 1
ATOM 617 O O . ALA A 1 80 ? -16.013 7.905 13.535 1.00 95.44 80 ALA A O 1
ATOM 618 N N . ASP A 1 81 ? -17.732 6.525 13.067 1.00 95.25 81 ASP A N 1
ATOM 619 C CA . ASP A 1 81 ? -17.807 6.843 11.634 1.00 95.25 81 ASP A CA 1
ATOM 620 C C . ASP A 1 81 ? -18.090 8.332 11.401 1.00 95.25 81 ASP A C 1
ATOM 622 O O . ASP A 1 81 ? -17.436 8.971 10.579 1.00 95.25 81 ASP A O 1
ATOM 626 N N . HIS A 1 82 ? -19.024 8.915 12.158 1.00 92.88 82 HIS A N 1
ATOM 627 C CA . HIS A 1 82 ? -19.344 10.339 12.075 1.00 92.88 82 HIS A CA 1
ATOM 628 C C . HIS A 1 82 ? -18.120 11.214 12.375 1.00 92.88 82 HIS A C 1
ATOM 630 O O . HIS A 1 82 ? -17.800 12.109 11.592 1.00 92.88 82 HIS A O 1
ATOM 636 N N . PHE A 1 83 ? -17.390 10.927 13.460 1.00 94.62 83 PHE A N 1
ATOM 637 C CA . PHE A 1 83 ? -16.153 11.646 13.773 1.00 94.62 83 PHE A CA 1
ATOM 638 C C . PHE A 1 83 ? -15.087 11.469 12.693 1.00 94.62 83 PHE A C 1
ATOM 640 O O . PHE A 1 83 ? -14.431 12.439 12.312 1.00 94.62 83 PHE A O 1
ATOM 647 N N . PHE A 1 84 ? -14.952 10.264 12.142 1.00 96.06 84 PHE A N 1
ATOM 648 C CA . PHE A 1 84 ? -14.012 10.007 11.058 1.00 96.06 84 PHE A CA 1
ATOM 649 C C . PHE A 1 84 ? -14.336 10.836 9.806 1.00 96.06 84 PHE A C 1
ATOM 651 O O . PHE A 1 84 ? -13.443 11.466 9.236 1.00 96.06 84 PHE A O 1
ATOM 658 N N . MET A 1 85 ? -15.613 10.888 9.412 1.00 94.19 85 MET A N 1
ATOM 659 C CA . MET A 1 85 ? -16.086 11.653 8.252 1.00 94.19 85 MET A CA 1
ATOM 660 C C . MET A 1 85 ? -15.944 13.171 8.433 1.00 94.19 85 MET A C 1
ATOM 662 O O . MET A 1 85 ? -15.747 13.878 7.450 1.00 94.19 85 MET A O 1
ATOM 666 N N . LEU A 1 86 ? -15.993 13.674 9.672 1.00 92.38 86 LEU A N 1
ATOM 667 C CA . LEU A 1 86 ? -15.711 15.078 10.004 1.00 92.38 86 LEU A CA 1
ATOM 668 C C . LEU A 1 86 ? -14.213 15.377 10.200 1.00 92.38 86 LEU A C 1
ATOM 670 O O . LEU A 1 86 ? -13.860 16.465 10.654 1.00 92.38 86 LEU A O 1
ATOM 674 N N . HIS A 1 87 ? -13.328 14.423 9.887 1.00 94.56 87 HIS A N 1
ATOM 675 C CA . HIS A 1 87 ? -11.878 14.507 10.104 1.00 94.56 87 HIS A CA 1
ATOM 676 C C . HIS A 1 87 ? -11.468 14.731 11.573 1.00 94.56 87 HIS A C 1
ATOM 678 O O . HIS A 1 87 ? -10.337 15.125 11.866 1.00 94.56 87 HIS A O 1
ATOM 684 N N . GLN A 1 88 ? -12.364 14.421 12.510 1.00 95.25 88 GLN A N 1
ATOM 685 C CA . GLN A 1 88 ? -12.129 14.403 13.953 1.00 95.25 88 GLN A CA 1
ATOM 686 C C . GLN A 1 88 ? -11.497 13.059 14.339 1.00 95.25 88 GLN A C 1
ATOM 688 O O . GLN A 1 88 ? -12.082 12.212 15.017 1.00 95.25 88 GLN A O 1
ATOM 693 N N . TYR A 1 89 ? -10.291 12.815 13.811 1.00 97.38 89 TYR A N 1
ATOM 694 C CA . TYR A 1 89 ? -9.623 11.514 13.918 1.00 97.38 89 TYR A CA 1
ATOM 695 C C . TYR A 1 89 ? -9.291 11.136 15.362 1.00 97.38 89 TYR A C 1
ATOM 697 O O . TYR A 1 89 ? -9.241 9.950 15.679 1.00 97.38 89 TYR A O 1
ATOM 705 N N . GLN A 1 90 ? -9.049 12.118 16.235 1.00 97.75 90 GLN A N 1
ATOM 706 C CA . GLN A 1 90 ? -8.732 11.868 17.639 1.00 97.75 90 GLN A CA 1
ATOM 707 C C . GLN A 1 90 ? -9.937 11.276 18.374 1.00 97.75 90 GLN A C 1
ATOM 709 O O . GLN A 1 90 ? -9.810 10.256 19.046 1.00 97.75 90 GLN A O 1
ATOM 714 N N . GLU A 1 91 ? -11.106 11.872 18.184 1.00 95.75 91 GLU A N 1
ATOM 715 C CA . GLU A 1 91 ? -12.371 11.444 18.763 1.00 95.75 91 GLU A CA 1
ATOM 716 C C . GLU A 1 91 ? -12.805 10.091 18.189 1.00 95.75 91 GLU A C 1
ATOM 718 O O . GLU A 1 91 ? -13.186 9.194 18.943 1.00 95.75 91 GLU A O 1
ATOM 723 N N . ALA A 1 92 ? -12.680 9.906 16.870 1.00 96.88 92 ALA A N 1
ATOM 724 C CA . ALA A 1 92 ? -12.934 8.621 16.219 1.00 96.88 92 ALA A CA 1
ATOM 725 C C . ALA A 1 92 ? -12.022 7.512 16.772 1.00 96.88 92 ALA A C 1
ATOM 727 O O . ALA A 1 92 ? -12.494 6.416 17.082 1.00 96.88 92 ALA A O 1
ATOM 728 N N . TYR A 1 93 ? -10.729 7.810 16.951 1.00 97.81 93 TYR A N 1
ATOM 729 C CA . TYR A 1 93 ? -9.753 6.893 17.540 1.00 97.81 93 TYR A CA 1
ATOM 730 C C . TYR A 1 93 ? -10.127 6.495 18.967 1.00 97.81 93 TYR A C 1
ATOM 732 O O . TYR A 1 93 ? -10.137 5.306 19.286 1.00 97.81 93 TYR A O 1
ATOM 740 N N . ASP A 1 94 ? -10.436 7.474 19.819 1.00 96.94 94 ASP A N 1
ATOM 741 C CA . ASP A 1 94 ? -10.730 7.231 21.232 1.00 96.94 94 ASP A CA 1
ATOM 742 C C . ASP A 1 94 ? -11.998 6.378 21.386 1.00 96.94 94 ASP A C 1
ATOM 744 O O . ASP A 1 94 ? -11.996 5.400 22.136 1.00 96.94 94 ASP A O 1
ATOM 748 N N . VAL A 1 95 ? -13.045 6.671 20.603 1.00 96.31 95 VAL A N 1
ATOM 749 C CA . VAL A 1 95 ? -14.287 5.880 20.579 1.00 96.31 95 VAL A CA 1
ATOM 750 C C . VAL A 1 95 ? -14.034 4.452 20.081 1.00 96.31 95 VAL A C 1
ATOM 752 O O . VAL A 1 95 ? -14.463 3.493 20.726 1.00 96.31 95 VAL A O 1
ATOM 755 N N . ALA A 1 96 ? -13.323 4.289 18.961 1.00 97.69 96 ALA A N 1
ATOM 756 C CA . ALA A 1 96 ? -13.062 2.979 18.364 1.00 97.69 96 ALA A CA 1
ATOM 757 C C . ALA A 1 96 ? -12.153 2.100 19.244 1.00 97.69 96 ALA A C 1
ATOM 759 O O . ALA A 1 96 ? -12.391 0.898 19.397 1.00 97.69 96 ALA A O 1
ATOM 760 N N . ARG A 1 97 ? -11.134 2.694 19.876 1.00 97.25 97 ARG A N 1
ATOM 761 C CA . ARG A 1 97 ? -10.249 1.995 20.817 1.00 97.25 97 ARG A CA 1
ATOM 762 C C . ARG A 1 97 ? -11.014 1.533 22.054 1.00 97.25 97 ARG A C 1
ATOM 764 O O . ARG A 1 97 ? -10.855 0.387 22.476 1.00 97.25 97 ARG A O 1
ATOM 771 N N . GLU A 1 98 ? -11.849 2.403 22.614 1.00 96.88 98 GLU A N 1
ATOM 772 C CA . GLU A 1 98 ? -12.643 2.079 23.795 1.00 96.88 98 GLU A CA 1
ATOM 773 C C . GLU A 1 98 ? -13.674 0.983 23.503 1.00 96.88 98 GLU A C 1
ATOM 775 O O . GLU A 1 98 ? -13.824 0.048 24.288 1.00 96.88 98 GLU A O 1
ATOM 780 N N . TYR A 1 99 ? -14.294 1.014 22.321 1.00 96.81 99 TYR A N 1
ATOM 781 C CA . TYR A 1 99 ? -15.142 -0.076 21.840 1.00 96.81 99 TYR A CA 1
ATOM 782 C C . TYR A 1 99 ? -14.401 -1.419 21.856 1.00 96.81 99 TYR A C 1
ATOM 784 O O . TYR A 1 99 ? -14.898 -2.410 22.396 1.00 96.81 99 TYR A O 1
ATOM 792 N N . CYS A 1 100 ? -13.185 -1.458 21.297 1.00 96.19 100 CYS A N 1
ATOM 793 C CA . CYS A 1 100 ? -12.369 -2.671 21.274 1.00 96.19 100 CYS A CA 1
ATOM 794 C C . CYS A 1 100 ? -12.017 -3.148 22.692 1.00 96.19 100 CYS A C 1
ATOM 796 O O . CYS A 1 100 ? -12.067 -4.348 22.958 1.00 96.19 100 CYS A O 1
ATOM 798 N N . ARG A 1 101 ? -11.714 -2.226 23.618 1.00 95.69 101 ARG A N 1
ATOM 799 C CA . ARG A 1 101 ? -11.453 -2.543 25.032 1.00 95.69 101 ARG A CA 1
ATOM 800 C C . ARG A 1 101 ? -12.662 -3.216 25.689 1.00 95.69 101 ARG A C 1
ATOM 802 O O . ARG A 1 101 ? -12.503 -4.267 26.312 1.00 95.69 101 ARG A O 1
ATOM 809 N N . VAL A 1 102 ? -13.855 -2.640 25.524 1.00 94.94 102 VAL A N 1
ATOM 810 C CA . VAL A 1 102 ? -15.111 -3.158 26.096 1.00 94.94 102 VAL A CA 1
ATOM 811 C C . VAL A 1 102 ? -15.429 -4.557 25.560 1.00 94.94 102 VAL A C 1
ATOM 813 O O . VAL A 1 102 ? -15.801 -5.442 26.334 1.00 94.94 102 VAL A O 1
ATOM 816 N N . VAL A 1 103 ? -15.236 -4.797 24.257 1.00 94.06 103 VAL A N 1
ATOM 817 C CA . VAL A 1 103 ? -15.427 -6.132 23.659 1.00 94.06 103 VAL A CA 1
ATOM 818 C C . VAL A 1 103 ? -14.429 -7.147 24.233 1.00 94.06 103 VAL A C 1
ATOM 820 O O . VAL A 1 103 ? -14.837 -8.241 24.620 1.00 94.06 103 VAL A O 1
ATOM 823 N N . SER A 1 104 ? -13.148 -6.788 24.367 1.00 92.62 104 SER A N 1
ATOM 824 C CA . SER A 1 104 ? -12.111 -7.688 24.899 1.00 92.62 104 SER A CA 1
ATOM 825 C C . SER A 1 104 ? -12.341 -8.085 26.365 1.00 92.62 104 SER A C 1
ATOM 827 O O . SER A 1 104 ? -12.169 -9.253 26.728 1.00 92.62 104 SER A O 1
ATOM 829 N N . ILE A 1 105 ? -12.764 -7.140 27.214 1.00 91.62 105 ILE A N 1
ATOM 830 C CA . ILE A 1 105 ? -13.068 -7.412 28.630 1.00 91.62 105 ILE A CA 1
ATOM 831 C C . ILE A 1 105 ? -14.259 -8.366 28.747 1.00 91.62 105 ILE A C 1
ATOM 833 O O . ILE A 1 105 ? -14.169 -9.371 29.453 1.00 91.62 105 ILE A O 1
ATOM 837 N N . ASN A 1 106 ? -15.334 -8.104 28.000 1.00 88.38 106 ASN A N 1
ATOM 838 C CA . ASN A 1 106 ? -16.528 -8.950 28.014 1.00 88.38 106 ASN A CA 1
ATOM 839 C C . ASN A 1 106 ? -16.279 -10.340 27.407 1.00 88.38 106 ASN A C 1
ATOM 841 O O . ASN A 1 106 ? -16.828 -11.326 27.894 1.00 88.38 106 ASN A O 1
ATOM 845 N N . GLY A 1 107 ? -15.415 -10.443 26.390 1.00 85.56 107 GLY A N 1
ATOM 846 C CA . GLY A 1 107 ? -15.027 -11.724 25.797 1.00 85.56 107 GLY A CA 1
ATOM 847 C C . GLY A 1 107 ? -14.228 -12.617 26.752 1.00 85.56 107 GLY A C 1
ATOM 848 O O . GLY A 1 107 ? -14.420 -13.829 26.767 1.00 85.56 107 GLY A O 1
ATOM 849 N N . THR A 1 108 ? -13.377 -12.023 27.594 1.00 83.25 108 THR A N 1
ATOM 850 C CA . THR A 1 108 ? -12.544 -12.766 28.560 1.00 83.25 108 THR A CA 1
ATOM 851 C C . THR A 1 108 ? -13.345 -13.227 29.783 1.00 83.25 108 THR A C 1
ATOM 853 O O . THR A 1 108 ? -13.047 -14.263 30.375 1.00 83.25 108 THR A O 1
ATOM 856 N N . GLN A 1 109 ? -14.377 -12.470 30.166 1.00 74.12 109 GLN A N 1
ATOM 857 C CA . GLN A 1 109 ? -15.209 -12.743 31.341 1.00 74.12 109 GLN A CA 1
ATOM 858 C C . GLN A 1 109 ? -16.307 -13.787 31.117 1.00 74.12 109 GLN A C 1
ATOM 860 O O . GLN A 1 109 ? -17.024 -14.101 32.063 1.00 74.12 109 GLN A O 1
ATOM 865 N N . MET A 1 110 ? -16.439 -14.347 29.912 1.00 59.66 110 MET A N 1
ATOM 866 C CA . MET A 1 110 ? -17.300 -15.501 29.662 1.00 59.66 110 MET A CA 1
ATOM 867 C C . MET A 1 110 ? -16.486 -16.786 29.863 1.00 59.66 110 MET A C 1
ATOM 869 O O . MET A 1 110 ? -15.921 -17.298 28.893 1.00 59.66 110 MET A O 1
ATOM 873 N N . PRO A 1 111 ? -16.391 -17.345 31.091 1.00 57.62 111 PRO A N 1
ATOM 874 C CA . PRO A 1 111 ? -15.875 -18.693 31.246 1.00 57.62 111 PRO A CA 1
ATOM 875 C C . PRO A 1 111 ? -16.732 -19.596 30.367 1.00 57.62 111 PRO A C 1
ATOM 877 O O . PRO A 1 111 ? -17.961 -19.510 30.409 1.00 57.62 111 PRO A O 1
ATOM 880 N N . HIS A 1 112 ? -16.083 -20.423 29.546 1.00 56.16 112 HIS A N 1
ATOM 881 C CA . HIS A 1 112 ? -16.728 -21.482 28.783 1.00 56.16 112 HIS A CA 1
ATOM 882 C C . HIS A 1 112 ? -17.720 -22.202 29.695 1.00 56.16 112 HIS A C 1
ATOM 884 O O . HIS A 1 112 ? -17.321 -23.005 30.538 1.00 56.16 112 HIS A O 1
ATOM 890 N N . ASN A 1 113 ?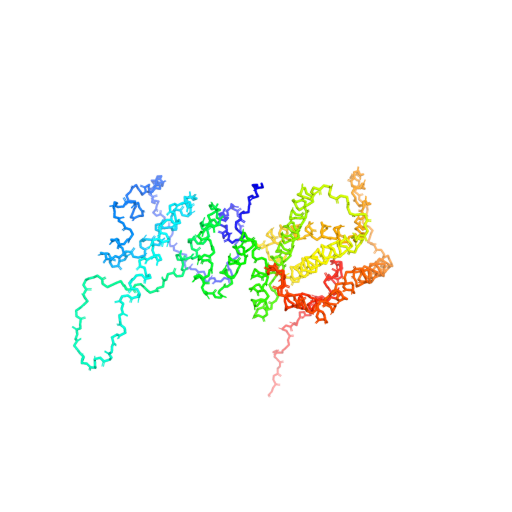 -19.007 -21.868 29.555 1.00 51.44 113 ASN A N 1
ATOM 891 C CA . ASN A 1 113 ? -20.075 -22.545 30.260 1.00 51.44 113 ASN A CA 1
ATOM 892 C C . ASN A 1 113 ? -20.013 -23.989 29.785 1.00 51.44 113 ASN A C 1
ATOM 894 O O . ASN A 1 113 ? -20.390 -24.323 28.660 1.00 51.44 113 ASN A O 1
ATOM 898 N N . THR A 1 114 ? -19.457 -24.819 30.656 1.00 52.19 114 THR A N 1
ATOM 899 C CA . THR A 1 114 ? -19.567 -26.261 30.627 1.00 52.19 114 THR A CA 1
ATOM 900 C C . THR A 1 114 ? -21.021 -26.599 30.339 1.00 52.19 114 THR A C 1
ATOM 902 O O . THR A 1 114 ? -21.934 -26.015 30.922 1.00 52.19 114 THR A O 1
ATOM 905 N N . ALA A 1 115 ? -21.218 -27.472 29.356 1.00 53.88 115 ALA A N 1
ATOM 906 C CA . ALA A 1 115 ? -22.503 -27.880 28.820 1.00 53.88 115 ALA A CA 1
ATOM 907 C C . ALA A 1 115 ? -23.457 -28.372 29.925 1.00 53.88 115 ALA A C 1
ATOM 909 O O . ALA A 1 115 ? -23.560 -29.564 30.194 1.00 53.88 115 ALA A O 1
ATOM 910 N N . SER A 1 116 ? -24.169 -27.453 30.570 1.00 53.66 116 SER A N 1
ATOM 911 C CA . SER A 1 116 ? -25.326 -27.780 31.390 1.00 53.66 116 SER A CA 1
ATOM 912 C C . SER A 1 116 ? -26.492 -27.964 30.435 1.00 53.66 116 SER A C 1
ATOM 914 O O . SER A 1 116 ? -27.094 -27.001 29.968 1.00 53.66 116 SER A O 1
ATOM 916 N N . ALA A 1 117 ? -26.748 -29.230 30.111 1.00 63.72 117 ALA A N 1
ATOM 917 C CA . ALA A 1 117 ? -27.756 -29.722 29.176 1.00 63.72 117 ALA A CA 1
ATOM 918 C C . ALA A 1 117 ? -29.212 -29.534 29.650 1.00 63.72 117 ALA A C 1
ATOM 920 O O . ALA A 1 117 ? -30.110 -30.196 29.135 1.00 63.72 117 ALA A O 1
ATOM 921 N N . ASP A 1 118 ? -29.462 -28.661 30.624 1.00 61.97 118 ASP A N 1
ATOM 922 C CA . ASP A 1 118 ? -30.793 -28.491 31.190 1.00 61.97 118 ASP A CA 1
ATOM 923 C C . ASP A 1 118 ? -31.479 -27.289 30.532 1.00 61.97 118 ASP A C 1
ATOM 925 O O . ASP A 1 118 ? -31.072 -26.139 30.711 1.00 61.97 118 ASP A O 1
ATOM 929 N N . GLY A 1 119 ? -32.478 -27.584 29.692 1.00 60.19 119 GLY A N 1
ATOM 930 C CA . GLY A 1 119 ? -33.175 -26.686 28.760 1.00 60.19 119 GLY A CA 1
ATOM 931 C C . GLY A 1 119 ? -34.049 -25.606 29.407 1.00 60.19 119 GLY A C 1
ATOM 932 O O . GLY A 1 119 ? -35.156 -25.337 28.942 1.00 60.19 119 GLY A O 1
ATOM 933 N N . GLY A 1 120 ? -33.567 -24.979 30.477 1.00 57.50 120 GLY A N 1
ATOM 934 C CA . GLY A 1 120 ? -34.219 -23.860 31.136 1.00 57.50 120 GLY A CA 1
ATOM 935 C C . GLY A 1 120 ? -34.120 -22.591 30.293 1.00 57.50 120 GLY A C 1
ATOM 936 O O . GLY A 1 120 ? -33.028 -22.118 29.984 1.00 57.50 120 GLY A O 1
ATOM 937 N N . LEU A 1 121 ? -35.280 -22.032 29.952 1.00 57.19 121 LEU A N 1
ATOM 938 C CA . LEU A 1 121 ? -35.489 -20.750 29.280 1.00 57.19 121 LEU A CA 1
ATOM 939 C C . LEU A 1 121 ? -34.802 -19.614 30.075 1.00 57.19 121 LEU A C 1
ATOM 941 O O . LEU A 1 121 ? -35.415 -18.970 30.925 1.00 57.19 121 LEU A O 1
ATOM 945 N N . ARG A 1 122 ? -33.496 -19.400 29.869 1.00 52.69 122 ARG A N 1
ATOM 946 C CA . ARG A 1 122 ? -32.739 -18.359 30.575 1.00 52.69 122 ARG A CA 1
ATOM 947 C C . ARG A 1 122 ? -33.161 -16.988 30.060 1.00 52.69 122 ARG A C 1
ATOM 949 O O . ARG A 1 122 ? -32.801 -16.573 28.961 1.00 52.69 122 ARG A O 1
ATOM 956 N N . SER A 1 123 ? -33.940 -16.311 30.901 1.00 54.25 123 SER A N 1
ATOM 957 C CA . SER A 1 123 ? -34.086 -14.859 30.944 1.00 54.25 123 SER A CA 1
ATOM 958 C C . SER A 1 123 ? -32.740 -14.200 30.653 1.00 54.25 123 SER A C 1
ATOM 960 O O . SER A 1 123 ? -31.756 -14.489 31.328 1.00 54.25 123 SER A O 1
ATOM 962 N N . SER A 1 124 ? -32.700 -13.331 29.645 1.00 59.03 124 SER A N 1
ATOM 963 C CA . SER A 1 124 ? -31.550 -12.489 29.333 1.00 59.03 124 SER A CA 1
ATOM 964 C C . SER A 1 124 ? -31.161 -11.684 30.569 1.00 59.03 124 SER A C 1
ATOM 966 O O . SER A 1 124 ? -31.870 -10.739 30.920 1.00 59.03 124 SER A O 1
ATOM 968 N N . GLU A 1 125 ? -30.076 -12.065 31.241 1.00 62.53 125 GLU A N 1
ATOM 969 C CA . GLU A 1 125 ? -29.525 -11.238 32.308 1.00 62.53 125 GLU A CA 1
ATOM 970 C C . GLU A 1 125 ? -29.133 -9.874 31.714 1.00 62.53 125 GLU A C 1
ATOM 972 O O . GLU A 1 125 ? -28.426 -9.823 30.698 1.00 62.53 125 GLU A O 1
ATOM 977 N N . PRO A 1 126 ? -29.645 -8.764 32.274 1.00 63.50 126 PRO A N 1
ATOM 978 C CA . PRO A 1 126 ? -29.267 -7.429 31.837 1.00 63.50 126 PRO A CA 1
ATOM 979 C C . PRO A 1 126 ? -27.763 -7.234 32.067 1.00 63.50 126 PRO A C 1
ATOM 981 O O . PRO A 1 126 ? -27.281 -7.422 33.179 1.00 63.50 126 PRO A O 1
ATOM 984 N N . GLY A 1 127 ? -27.032 -6.877 31.007 1.00 68.75 127 GLY A N 1
ATOM 985 C CA . GLY A 1 127 ? -25.593 -6.585 31.063 1.00 68.75 127 GLY A CA 1
ATOM 986 C C . GLY A 1 127 ? -24.691 -7.492 30.221 1.00 68.75 127 GLY A C 1
ATOM 987 O O . GLY A 1 127 ? -23.512 -7.192 30.084 1.00 68.75 127 GLY A O 1
ATOM 988 N N . VAL A 1 128 ? -25.203 -8.564 29.604 1.00 73.56 128 VAL A N 1
ATOM 989 C CA . VAL A 1 128 ? -24.379 -9.377 28.690 1.00 73.56 128 VAL A CA 1
ATOM 990 C C . VAL A 1 128 ? -24.297 -8.714 27.316 1.00 73.56 128 VAL A C 1
ATOM 992 O O . VAL A 1 128 ? -25.290 -8.629 26.584 1.00 73.56 128 VAL A O 1
ATOM 995 N N . LEU A 1 129 ? -23.093 -8.275 26.946 1.00 79.75 129 LEU A N 1
ATOM 996 C CA . LEU A 1 129 ? -22.822 -7.681 25.643 1.00 79.75 129 LEU A CA 1
ATOM 997 C C . LEU A 1 129 ? -22.975 -8.735 24.535 1.00 79.75 129 LEU A C 1
ATOM 999 O O . LEU A 1 129 ? -22.275 -9.743 24.520 1.00 79.75 129 LEU A O 1
ATOM 1003 N N . LYS A 1 130 ? -23.887 -8.508 23.582 1.00 78.81 130 LYS A N 1
ATOM 1004 C CA . LYS A 1 130 ? -24.121 -9.443 22.460 1.00 78.81 130 LYS A CA 1
ATOM 1005 C C . LYS A 1 130 ? -23.131 -9.300 21.308 1.00 78.81 130 LYS A C 1
ATOM 1007 O O . LYS A 1 130 ? -23.213 -10.056 20.344 1.00 78.81 130 LYS A O 1
ATOM 1012 N N . VAL A 1 131 ? -22.246 -8.312 21.363 1.00 81.44 131 VAL A N 1
ATOM 1013 C CA . VAL A 1 131 ? -21.318 -8.047 20.269 1.00 81.44 131 VAL A CA 1
ATOM 1014 C C . VAL A 1 131 ? -20.018 -8.790 20.493 1.00 81.44 131 VAL A C 1
ATOM 1016 O O . VAL A 1 131 ? -19.324 -8.558 21.476 1.00 81.44 131 VAL A O 1
ATOM 1019 N N . THR A 1 132 ? -19.688 -9.648 19.536 1.00 78.62 132 THR A N 1
ATOM 1020 C CA . THR A 1 132 ? -18.435 -10.404 19.511 1.00 78.62 132 THR A CA 1
ATOM 1021 C C . THR A 1 132 ? -17.450 -9.880 18.470 1.00 78.62 132 THR A C 1
ATOM 1023 O O . THR A 1 132 ? -16.267 -10.179 18.565 1.00 78.62 132 THR A O 1
ATOM 1026 N N . ASP A 1 133 ? -17.915 -9.115 17.477 1.00 88.19 133 ASP A N 1
ATOM 1027 C CA . ASP A 1 133 ? -17.077 -8.638 16.376 1.00 88.19 133 ASP A CA 1
ATOM 1028 C C . ASP A 1 133 ? -16.614 -7.189 16.596 1.00 88.19 133 ASP A C 1
ATOM 1030 O O . ASP A 1 133 ? -17.408 -6.244 16.547 1.00 88.19 133 ASP A O 1
ATOM 1034 N N . SER A 1 134 ? -15.313 -7.026 16.839 1.00 94.56 134 SER A N 1
ATOM 1035 C CA . SER A 1 134 ? -14.627 -5.738 16.987 1.00 94.56 134 SER A CA 1
ATOM 1036 C C . SER A 1 134 ? -13.842 -5.317 15.742 1.00 94.56 134 SER A C 1
ATOM 1038 O O . SER A 1 134 ? -13.247 -4.240 15.749 1.00 94.56 134 SER A O 1
ATOM 1040 N N . ARG A 1 135 ? -13.855 -6.109 14.662 1.00 95.75 135 ARG A N 1
ATOM 1041 C CA . ARG A 1 135 ? -12.969 -5.936 13.503 1.00 95.75 135 ARG A CA 1
ATOM 1042 C C . ARG A 1 135 ? -13.064 -4.555 12.858 1.00 95.75 135 ARG A C 1
ATOM 1044 O O . ARG A 1 135 ? -12.045 -3.907 12.650 1.00 95.75 135 ARG A O 1
ATOM 1051 N N . GLU A 1 136 ? -14.276 -4.087 12.562 1.00 95.75 136 GLU A N 1
ATOM 1052 C CA . GLU A 1 136 ? -14.496 -2.770 11.934 1.00 95.75 136 GLU A CA 1
ATOM 1053 C C . GLU A 1 136 ? -13.972 -1.622 12.809 1.00 95.75 136 GLU A C 1
ATOM 1055 O O . GLU A 1 136 ? -13.407 -0.654 12.309 1.00 95.75 136 GLU A O 1
ATOM 1060 N N . MET A 1 137 ? -14.108 -1.744 14.133 1.00 97.38 137 MET A N 1
ATOM 1061 C CA . MET A 1 137 ? -13.614 -0.737 15.074 1.00 97.38 137 MET A CA 1
ATOM 1062 C C . MET A 1 137 ? -12.095 -0.824 15.261 1.00 97.38 137 MET A C 1
ATOM 1064 O O . MET A 1 137 ? -11.448 0.209 15.402 1.00 97.38 137 MET A O 1
ATOM 1068 N N . GLN A 1 138 ? -11.498 -2.018 15.184 1.00 97.31 138 GLN A N 1
ATOM 1069 C CA . GLN A 1 138 ? -10.040 -2.166 15.120 1.00 97.31 138 GLN A CA 1
ATOM 1070 C C . GLN A 1 138 ? -9.478 -1.507 13.854 1.00 97.31 138 GLN A C 1
ATOM 1072 O O . GLN A 1 138 ? -8.489 -0.779 13.926 1.00 97.31 138 GLN A O 1
ATOM 1077 N N . GLU A 1 139 ? -10.132 -1.708 12.706 1.00 97.56 139 GLU A N 1
ATOM 1078 C CA . GLU A 1 139 ? -9.764 -1.061 11.446 1.00 97.56 139 GLU A CA 1
ATOM 1079 C C . GLU A 1 139 ? -9.876 0.469 11.547 1.00 97.56 139 GLU A C 1
ATOM 1081 O O . GLU A 1 139 ? -8.944 1.183 11.169 1.00 97.56 139 GLU A O 1
ATOM 1086 N N . MET A 1 140 ? -10.979 0.977 12.109 1.00 98.00 140 MET A N 1
ATOM 1087 C CA . MET A 1 140 ? -11.184 2.408 12.347 1.00 98.00 140 MET A CA 1
ATOM 1088 C C . MET A 1 140 ? -10.096 2.997 13.255 1.00 98.00 140 MET A C 1
ATOM 1090 O O . MET A 1 140 ? -9.485 4.015 12.916 1.00 98.00 140 MET A O 1
ATOM 1094 N N . ALA A 1 141 ? -9.801 2.336 14.379 1.00 98.19 141 ALA A N 1
ATOM 1095 C CA . ALA A 1 141 ? -8.750 2.756 15.301 1.00 98.19 141 ALA A CA 1
ATOM 1096 C C . ALA A 1 141 ? -7.377 2.782 14.611 1.00 98.19 141 ALA A C 1
ATOM 1098 O O . ALA A 1 141 ? -6.642 3.760 14.746 1.00 98.19 141 ALA A O 1
ATOM 1099 N N . LEU A 1 142 ? -7.049 1.760 13.814 1.00 98.25 142 LEU A N 1
ATOM 1100 C CA . LEU A 1 142 ? -5.797 1.692 13.061 1.00 98.25 142 LEU A CA 1
ATOM 1101 C C . LEU A 1 142 ? -5.682 2.826 12.025 1.00 98.25 142 LEU A C 1
ATOM 1103 O O . LEU A 1 142 ? -4.654 3.502 11.954 1.00 98.25 142 LEU A O 1
ATOM 1107 N N . ARG A 1 143 ? -6.749 3.095 11.261 1.00 98.06 143 ARG A N 1
ATOM 1108 C CA . ARG A 1 143 ? -6.804 4.212 10.296 1.00 98.06 143 ARG A CA 1
ATOM 1109 C C . ARG A 1 143 ? -6.581 5.560 10.975 1.00 98.06 143 ARG A C 1
ATOM 1111 O O . ARG A 1 143 ? -5.788 6.366 10.486 1.00 98.06 143 ARG A O 1
ATOM 1118 N N . CYS A 1 144 ? -7.249 5.798 12.103 1.00 98.31 144 CYS A N 1
ATOM 1119 C CA . CYS A 1 144 ? -7.085 7.039 12.853 1.00 98.31 144 CYS A CA 1
ATOM 1120 C C . CYS A 1 144 ? -5.677 7.155 13.451 1.00 98.31 144 CYS A C 1
ATOM 1122 O O . CYS A 1 144 ? -5.069 8.219 13.361 1.00 98.31 144 CYS A O 1
ATOM 1124 N N . ALA A 1 145 ? -5.119 6.067 13.996 1.00 98.06 145 ALA A N 1
ATOM 1125 C CA . ALA A 1 145 ? -3.760 6.049 14.538 1.00 98.06 145 ALA A CA 1
ATOM 1126 C C . ALA A 1 145 ? -2.710 6.440 13.487 1.00 98.06 145 ALA A C 1
ATOM 1128 O O . ALA A 1 145 ? -1.815 7.229 13.791 1.00 98.06 145 ALA A O 1
ATOM 1129 N N . LEU A 1 146 ? -2.859 5.953 12.247 1.00 97.12 146 LEU A N 1
ATOM 1130 C CA . LEU A 1 146 ? -2.004 6.337 11.119 1.00 97.12 146 LEU A CA 1
ATOM 1131 C C . LEU A 1 146 ? -2.122 7.826 10.786 1.00 97.12 146 LEU A C 1
ATOM 1133 O O . LEU A 1 146 ? -1.105 8.503 10.646 1.00 97.12 146 LEU A O 1
ATOM 1137 N N . LYS A 1 147 ? -3.349 8.358 10.697 1.00 97.31 147 LYS A N 1
ATOM 1138 C CA . LYS A 1 147 ? -3.582 9.786 10.412 1.00 97.31 147 LYS A CA 1
ATOM 1139 C C . LYS A 1 147 ? -3.046 10.701 11.521 1.00 97.31 147 LYS A C 1
ATOM 1141 O O . LYS A 1 147 ? -2.555 11.784 11.224 1.00 97.31 147 LYS A O 1
ATOM 1146 N N . LEU A 1 148 ? -3.087 10.250 12.775 1.00 96.88 148 LEU A N 1
ATOM 1147 C CA . LEU A 1 148 ? -2.596 10.981 13.950 1.00 96.88 148 LEU A CA 1
ATOM 1148 C C . LEU A 1 148 ? -1.107 10.745 14.256 1.00 96.88 148 LEU A C 1
ATOM 1150 O O . LEU A 1 148 ? -0.587 11.350 15.190 1.00 96.88 148 LEU A O 1
ATOM 1154 N N . LYS A 1 149 ? -0.429 9.852 13.519 1.00 96.44 149 LYS A N 1
ATOM 1155 C CA . LYS A 1 149 ? 0.963 9.427 13.772 1.00 96.44 149 LYS A CA 1
ATOM 1156 C C . LYS A 1 149 ? 1.205 8.925 15.209 1.00 96.44 149 LYS A C 1
ATOM 1158 O O . LYS A 1 149 ? 2.262 9.160 15.790 1.00 96.44 149 LYS A O 1
ATOM 1163 N N . LYS A 1 150 ? 0.238 8.210 15.797 1.00 96.50 150 LYS A N 1
ATOM 1164 C CA . LYS A 1 150 ? 0.353 7.617 17.147 1.00 96.50 150 LYS A CA 1
ATOM 1165 C C . LYS A 1 150 ? 1.125 6.292 17.120 1.00 96.50 150 LYS A C 1
ATOM 1167 O O . LYS A 1 150 ? 0.523 5.228 17.273 1.00 96.50 150 LYS A O 1
ATOM 1172 N N . LEU A 1 151 ? 2.442 6.359 16.923 1.00 96.25 151 LEU A N 1
ATOM 1173 C CA . LEU A 1 151 ? 3.298 5.180 16.715 1.00 96.25 151 LEU A CA 1
ATOM 1174 C C . LEU A 1 151 ? 3.275 4.191 17.893 1.00 96.25 151 LEU A C 1
ATOM 1176 O O . LEU A 1 151 ? 3.222 2.987 17.660 1.00 96.25 151 LEU A O 1
ATOM 1180 N N . ASP A 1 152 ? 3.196 4.687 19.133 1.00 95.50 152 ASP A N 1
ATOM 1181 C CA . ASP A 1 152 ? 3.248 3.857 20.349 1.00 95.50 152 ASP A CA 1
ATOM 1182 C C . ASP A 1 152 ? 2.163 2.772 20.400 1.00 95.50 152 ASP A C 1
ATOM 1184 O O . ASP A 1 152 ? 2.408 1.662 20.855 1.00 95.50 152 ASP A O 1
ATOM 1188 N N . ASN A 1 153 ? 0.954 3.079 19.916 1.00 94.50 153 ASN A N 1
ATOM 1189 C CA . ASN A 1 153 ? -0.164 2.126 19.907 1.00 94.50 153 ASN A CA 1
ATOM 1190 C C . ASN A 1 153 ? -0.318 1.420 18.553 1.00 94.50 153 ASN A C 1
ATOM 1192 O O . ASN A 1 153 ? -1.112 0.489 18.425 1.00 94.50 153 ASN A O 1
ATOM 1196 N N . LEU A 1 154 ? 0.382 1.898 17.520 1.00 96.44 154 LEU A N 1
ATOM 1197 C CA . LEU A 1 154 ? 0.187 1.438 16.151 1.00 96.44 154 LEU A CA 1
ATOM 1198 C C . LEU A 1 154 ? 0.613 -0.025 15.998 1.00 96.44 154 LEU A C 1
ATOM 1200 O O . LEU A 1 154 ? -0.095 -0.789 15.348 1.00 96.44 154 LEU A O 1
ATOM 1204 N N . SER A 1 155 ? 1.713 -0.426 16.645 1.00 95.94 155 SER A N 1
ATOM 1205 C CA . SER A 1 155 ? 2.181 -1.817 16.630 1.00 95.94 155 SER A CA 1
ATOM 1206 C C . SER A 1 155 ? 1.120 -2.770 17.189 1.00 95.94 155 SER A C 1
ATOM 1208 O O . SER A 1 155 ? 0.725 -3.713 16.507 1.00 95.94 155 SER A O 1
ATOM 1210 N N . ASP A 1 156 ? 0.582 -2.479 18.375 1.00 96.19 156 ASP A N 1
ATOM 1211 C CA . ASP A 1 156 ? -0.430 -3.325 19.020 1.00 96.19 156 ASP A CA 1
ATOM 1212 C C . ASP A 1 156 ? -1.711 -3.441 18.181 1.00 96.19 156 ASP A C 1
ATOM 1214 O O . ASP A 1 156 ? -2.287 -4.523 18.055 1.00 96.19 156 ASP A O 1
ATOM 1218 N N . LEU A 1 157 ? -2.149 -2.338 17.562 1.00 96.88 157 LEU A N 1
ATOM 1219 C CA . LEU A 1 157 ? -3.341 -2.318 16.707 1.00 96.88 157 LEU A CA 1
ATOM 1220 C C . LEU A 1 157 ? -3.167 -3.162 15.440 1.00 96.88 157 LEU A C 1
ATOM 1222 O O . LEU A 1 157 ? -4.102 -3.850 15.027 1.00 96.88 157 LEU A O 1
ATOM 1226 N N . VAL A 1 158 ? -1.982 -3.124 14.824 1.00 97.25 158 VAL A N 1
ATOM 1227 C CA . VAL A 1 158 ? -1.677 -3.914 13.623 1.00 97.25 158 VAL A CA 1
ATOM 1228 C C . VAL A 1 158 ? -1.632 -5.408 13.935 1.00 97.25 158 VAL A C 1
ATOM 1230 O O . VAL A 1 158 ? -2.156 -6.206 13.152 1.00 97.25 158 VAL A O 1
ATOM 1233 N N . GLU A 1 159 ? -1.036 -5.791 15.065 1.00 96.31 159 GLU A N 1
ATOM 1234 C CA . GLU A 1 159 ? -0.946 -7.197 15.477 1.00 96.31 159 GLU A CA 1
ATOM 1235 C C . GLU A 1 159 ? -2.306 -7.754 15.930 1.00 96.31 159 GLU A C 1
ATOM 1237 O O . GLU A 1 159 ? -2.630 -8.908 15.646 1.00 96.31 159 GLU A O 1
ATOM 1242 N N . ALA A 1 160 ? -3.153 -6.926 16.554 1.00 95.00 160 ALA A N 1
ATOM 1243 C CA . ALA A 1 160 ? -4.509 -7.318 16.943 1.00 95.00 160 ALA A CA 1
ATOM 1244 C C . ALA A 1 160 ? -5.440 -7.577 15.741 1.00 95.00 160 ALA A C 1
ATOM 1246 O O . ALA A 1 160 ? -6.406 -8.336 15.858 1.00 95.00 160 ALA A O 1
ATOM 1247 N N . LEU A 1 161 ? -5.168 -6.956 14.588 1.00 95.31 161 LEU A N 1
ATOM 1248 C CA . LEU A 1 161 ? -5.988 -7.083 13.387 1.00 95.31 161 LEU A CA 1
ATOM 1249 C C . LEU A 1 161 ? -5.581 -8.331 12.580 1.00 95.31 161 LEU A C 1
ATOM 1251 O O . LEU A 1 161 ? -4.576 -8.342 11.864 1.00 95.31 161 LEU A O 1
ATOM 1255 N N . THR A 1 162 ? -6.375 -9.399 12.683 1.00 92.69 162 THR A N 1
ATOM 1256 C CA . THR A 1 162 ? -6.060 -10.733 12.120 1.00 92.69 162 THR A CA 1
ATOM 1257 C C . THR A 1 162 ? -6.717 -11.037 10.770 1.00 92.69 162 THR A C 1
ATOM 1259 O O . THR A 1 162 ? -6.401 -12.047 10.142 1.00 92.69 162 THR A O 1
ATOM 1262 N N . SER A 1 163 ? -7.622 -10.178 10.295 1.00 90.88 163 SER A N 1
ATOM 1263 C CA . SER A 1 163 ? -8.341 -10.392 9.034 1.00 90.88 163 SER A CA 1
ATOM 1264 C C . SER A 1 163 ? -7.410 -10.354 7.814 1.00 90.88 163 SER A C 1
ATOM 1266 O O . SER A 1 163 ? -6.503 -9.528 7.734 1.00 90.88 163 SER A O 1
ATOM 1268 N N . GLN A 1 164 ? -7.676 -11.223 6.835 1.00 90.75 164 GLN A N 1
ATOM 1269 C CA . GLN A 1 164 ? -6.959 -11.296 5.552 1.00 90.75 164 GLN A CA 1
ATOM 1270 C C . GLN A 1 164 ? -7.747 -10.661 4.392 1.00 90.75 164 GLN A C 1
ATOM 1272 O O . GLN A 1 164 ? -7.485 -10.927 3.218 1.00 90.75 164 GLN A O 1
ATOM 1277 N N . GLU A 1 165 ? -8.747 -9.831 4.696 1.00 92.81 165 GLU A N 1
ATOM 1278 C CA . GLU A 1 165 ? -9.446 -9.056 3.672 1.00 92.81 165 GLU A CA 1
ATOM 1279 C C . GLU A 1 165 ? -8.489 -8.084 2.975 1.00 92.81 165 GLU A C 1
ATOM 1281 O O . GLU A 1 165 ? -7.611 -7.493 3.602 1.00 92.81 165 GLU A O 1
ATOM 1286 N N . THR A 1 166 ? -8.689 -7.882 1.670 1.00 92.38 166 THR A N 1
ATOM 1287 C CA . THR A 1 166 ? -7.824 -7.047 0.827 1.00 92.38 166 THR A CA 1
ATOM 1288 C C . THR A 1 166 ? -7.531 -5.689 1.461 1.00 92.38 166 THR A C 1
ATOM 1290 O O . THR A 1 166 ? -6.368 -5.342 1.638 1.00 92.38 166 THR A O 1
ATOM 1293 N N . GLY A 1 167 ? -8.568 -4.935 1.847 1.00 93.69 167 GLY A N 1
ATOM 1294 C CA . GLY A 1 167 ? -8.401 -3.603 2.436 1.00 93.69 167 GLY A CA 1
ATOM 1295 C C . GLY A 1 167 ? -7.572 -3.610 3.723 1.00 93.69 167 GLY A C 1
ATOM 1296 O O . GLY A 1 167 ? -6.755 -2.715 3.931 1.00 93.69 167 GLY A O 1
ATOM 1297 N N . ILE A 1 168 ? -7.717 -4.658 4.536 1.00 95.50 168 ILE A N 1
ATOM 1298 C CA . ILE A 1 168 ? -6.993 -4.825 5.797 1.00 95.50 168 ILE A CA 1
ATOM 1299 C C . ILE A 1 168 ? -5.523 -5.170 5.548 1.00 95.50 168 ILE A C 1
ATOM 1301 O O . ILE A 1 168 ? -4.657 -4.599 6.204 1.00 95.50 168 ILE A O 1
ATOM 1305 N N . VAL A 1 169 ? -5.214 -6.016 4.561 1.00 96.12 169 VAL A N 1
ATOM 1306 C CA . VAL A 1 169 ? -3.823 -6.302 4.169 1.00 96.12 169 VAL A CA 1
ATOM 1307 C C . VAL A 1 169 ? -3.089 -5.021 3.769 1.00 96.12 169 VAL A C 1
ATOM 1309 O O . VAL A 1 169 ? -1.998 -4.757 4.273 1.00 96.12 169 VAL A O 1
ATOM 1312 N N . PHE A 1 170 ? -3.700 -4.195 2.912 1.00 96.88 170 PHE A N 1
ATOM 1313 C CA . PHE A 1 170 ? -3.119 -2.911 2.504 1.00 96.88 170 PHE A CA 1
ATOM 1314 C C . PHE A 1 170 ? -2.935 -1.959 3.692 1.00 96.88 170 PHE A C 1
ATOM 1316 O O . PHE A 1 170 ? -1.903 -1.295 3.796 1.00 96.88 170 PHE A O 1
ATOM 1323 N N . LEU A 1 171 ? -3.915 -1.904 4.598 1.00 97.75 171 LEU A N 1
ATOM 1324 C CA . LEU A 1 171 ? -3.841 -1.078 5.801 1.00 97.75 171 LEU A CA 1
ATOM 1325 C C . LEU A 1 171 ? -2.705 -1.528 6.734 1.00 97.75 171 LEU A C 1
ATOM 1327 O O . LEU A 1 171 ? -1.931 -0.687 7.191 1.00 97.75 171 LEU A O 1
ATOM 1331 N N . LYS A 1 172 ? -2.563 -2.840 6.969 1.00 97.88 172 LYS A N 1
ATOM 1332 C CA . LYS A 1 172 ? -1.475 -3.416 7.773 1.00 97.88 172 LYS A CA 1
ATOM 1333 C C . LYS A 1 172 ? -0.110 -3.153 7.149 1.00 97.88 172 LYS A C 1
ATOM 1335 O O . LYS A 1 172 ? 0.788 -2.715 7.855 1.00 97.88 172 LYS A O 1
ATOM 1340 N N . ALA A 1 173 ? 0.042 -3.364 5.841 1.00 98.00 173 ALA A N 1
ATOM 1341 C CA . ALA A 1 173 ? 1.301 -3.105 5.145 1.00 98.00 173 ALA A CA 1
ATOM 1342 C C . ALA A 1 173 ? 1.731 -1.635 5.278 1.00 98.00 173 ALA A C 1
ATOM 1344 O O . ALA A 1 173 ? 2.861 -1.365 5.676 1.00 98.00 173 ALA A O 1
ATOM 1345 N N . LYS A 1 174 ? 0.809 -0.685 5.053 1.00 98.00 174 LYS A N 1
ATOM 1346 C CA . LYS A 1 174 ? 1.078 0.746 5.275 1.00 98.00 174 LYS A CA 1
ATOM 1347 C C . LYS A 1 174 ? 1.483 1.039 6.721 1.00 98.00 174 LYS A C 1
ATOM 1349 O O . LYS A 1 174 ? 2.399 1.822 6.950 1.00 98.00 174 LYS A O 1
ATOM 1354 N N . ALA A 1 175 ? 0.827 0.413 7.694 1.00 98.06 175 ALA A N 1
ATOM 1355 C CA . ALA A 1 175 ? 1.171 0.603 9.095 1.00 98.06 175 ALA A CA 1
ATOM 1356 C C . ALA A 1 175 ? 2.539 0.019 9.467 1.00 98.06 175 ALA A C 1
ATOM 1358 O O . ALA A 1 175 ? 3.293 0.673 10.180 1.00 98.06 175 ALA A O 1
ATOM 1359 N N . TYR A 1 176 ? 2.897 -1.152 8.937 1.00 98.00 176 TYR A N 1
ATOM 1360 C CA . TYR A 1 176 ? 4.235 -1.715 9.102 1.00 98.00 176 TYR A CA 1
ATOM 1361 C C . TYR A 1 176 ? 5.318 -0.828 8.478 1.00 98.00 176 TYR A C 1
ATOM 1363 O O . TYR A 1 176 ? 6.351 -0.637 9.108 1.00 98.00 176 TYR A O 1
ATOM 1371 N N . MET A 1 177 ? 5.074 -0.227 7.308 1.00 97.88 177 MET A N 1
ATOM 1372 C CA . MET A 1 177 ? 6.008 0.734 6.700 1.00 97.88 177 MET A CA 1
ATOM 1373 C C . MET A 1 177 ? 6.218 1.972 7.583 1.00 97.88 177 MET A C 1
ATOM 1375 O O . MET A 1 177 ? 7.351 2.392 7.784 1.00 97.88 177 MET A O 1
ATOM 1379 N N . VAL A 1 178 ? 5.146 2.518 8.172 1.00 97.12 178 VAL A N 1
ATOM 1380 C CA . VAL A 1 178 ? 5.226 3.654 9.115 1.00 97.12 178 VAL A CA 1
ATOM 1381 C C . VAL A 1 178 ? 5.961 3.285 10.411 1.00 97.12 178 VAL A C 1
ATOM 1383 O O . VAL A 1 178 ? 6.599 4.141 11.015 1.00 97.12 178 VAL A O 1
ATOM 1386 N N . LEU A 1 179 ? 5.885 2.021 10.835 1.00 96.56 179 LEU A N 1
ATOM 1387 C CA . LEU A 1 179 ? 6.647 1.468 11.961 1.00 96.56 179 LEU A CA 1
ATOM 1388 C C . LEU A 1 179 ? 8.080 1.057 11.582 1.00 96.56 179 LEU A C 1
ATOM 1390 O O . LEU A 1 179 ? 8.742 0.416 12.392 1.00 96.56 179 LEU A O 1
ATOM 1394 N N . GLU A 1 180 ? 8.528 1.349 10.356 1.00 96.12 180 GLU A N 1
ATOM 1395 C CA . GLU A 1 180 ? 9.833 0.943 9.810 1.00 96.12 180 GLU A CA 1
ATOM 1396 C C . GLU A 1 180 ? 10.062 -0.586 9.794 1.00 96.12 180 GLU A C 1
ATOM 1398 O O . GLU A 1 180 ? 11.176 -1.073 9.615 1.00 96.12 180 GLU A O 1
ATOM 1403 N N . ARG A 1 181 ? 8.986 -1.377 9.908 1.00 96.38 181 ARG A N 1
ATOM 1404 C CA . ARG A 1 181 ? 8.988 -2.848 9.833 1.00 96.38 181 ARG A CA 1
ATOM 1405 C C . ARG A 1 181 ? 8.798 -3.303 8.385 1.00 96.38 181 ARG A C 1
ATOM 1407 O O . ARG A 1 181 ? 7.813 -3.964 8.043 1.00 96.38 181 ARG A O 1
ATOM 1414 N N . PHE A 1 182 ? 9.730 -2.915 7.515 1.00 97.12 182 PHE A N 1
ATOM 1415 C CA . PHE A 1 182 ? 9.623 -3.111 6.062 1.00 97.12 182 PHE A CA 1
ATOM 1416 C C . PHE A 1 182 ? 9.530 -4.585 5.645 1.00 97.12 182 PHE A C 1
ATOM 1418 O O . PHE A 1 182 ? 8.780 -4.908 4.726 1.00 97.12 182 PHE A O 1
ATOM 1425 N N . ASP A 1 183 ? 10.212 -5.498 6.345 1.00 96.69 183 ASP A N 1
ATOM 1426 C CA . ASP A 1 183 ? 10.106 -6.935 6.063 1.00 96.69 183 ASP A CA 1
ATOM 1427 C C . ASP A 1 183 ? 8.689 -7.476 6.320 1.00 96.69 183 ASP A C 1
ATOM 1429 O O . ASP A 1 183 ? 8.116 -8.167 5.476 1.00 96.69 183 ASP A O 1
ATOM 1433 N N . ALA A 1 184 ? 8.068 -7.091 7.440 1.00 97.00 184 ALA A N 1
ATOM 1434 C CA . ALA A 1 184 ? 6.695 -7.487 7.756 1.00 97.00 184 ALA A CA 1
ATOM 1435 C C . ALA A 1 184 ? 5.691 -6.930 6.731 1.00 97.00 184 ALA A C 1
ATOM 1437 O O . ALA A 1 184 ? 4.770 -7.639 6.309 1.00 97.00 184 ALA A O 1
ATOM 1438 N N . ALA A 1 185 ? 5.891 -5.681 6.288 1.00 97.94 185 ALA A N 1
ATOM 1439 C CA . ALA A 1 185 ? 5.091 -5.061 5.234 1.00 97.94 185 ALA A CA 1
ATOM 1440 C C . ALA A 1 185 ? 5.219 -5.809 3.898 1.00 97.94 185 ALA A C 1
ATOM 1442 O O . ALA A 1 185 ? 4.212 -6.124 3.263 1.00 97.94 185 ALA A O 1
ATOM 1443 N N . ALA A 1 186 ? 6.441 -6.133 3.478 1.00 98.19 186 ALA A N 1
ATOM 1444 C CA . ALA A 1 186 ? 6.664 -6.841 2.226 1.00 98.19 186 ALA A CA 1
ATOM 1445 C C . ALA A 1 186 ? 6.130 -8.283 2.286 1.00 98.19 186 ALA A C 1
ATOM 1447 O O . ALA A 1 186 ? 5.452 -8.735 1.363 1.00 98.19 186 ALA A O 1
ATOM 1448 N N . THR A 1 187 ? 6.343 -8.975 3.406 1.00 97.56 187 THR A N 1
ATOM 1449 C CA . THR A 1 187 ? 5.901 -10.358 3.624 1.00 97.56 187 THR A CA 1
ATOM 1450 C C . THR A 1 187 ? 4.378 -10.493 3.544 1.00 97.56 187 THR A C 1
ATOM 1452 O O . THR A 1 187 ? 3.873 -11.356 2.820 1.00 97.56 187 THR A O 1
ATOM 1455 N N . ILE A 1 188 ? 3.611 -9.610 4.201 1.00 97.44 188 ILE A N 1
ATOM 1456 C CA . ILE A 1 188 ? 2.140 -9.673 4.129 1.00 97.44 188 ILE A CA 1
ATOM 1457 C C . ILE A 1 188 ? 1.620 -9.387 2.708 1.00 97.44 188 ILE A C 1
ATOM 1459 O O . ILE A 1 188 ? 0.670 -10.034 2.257 1.00 97.44 188 ILE A O 1
ATOM 1463 N N . LEU A 1 189 ? 2.263 -8.469 1.975 1.00 97.69 189 LEU A N 1
ATOM 1464 C CA . LEU A 1 189 ? 1.919 -8.155 0.586 1.00 97.69 189 LEU A CA 1
ATOM 1465 C C . LEU A 1 189 ? 2.211 -9.333 -0.350 1.00 97.69 189 LEU A C 1
ATOM 1467 O O . LEU A 1 189 ? 1.360 -9.683 -1.170 1.00 97.69 189 LEU A O 1
ATOM 1471 N N . VAL A 1 190 ? 3.366 -9.985 -0.195 1.00 97.25 190 VAL A N 1
ATOM 1472 C CA . VAL A 1 190 ? 3.739 -11.172 -0.976 1.00 97.25 190 VAL A CA 1
ATOM 1473 C C . VAL A 1 190 ? 2.79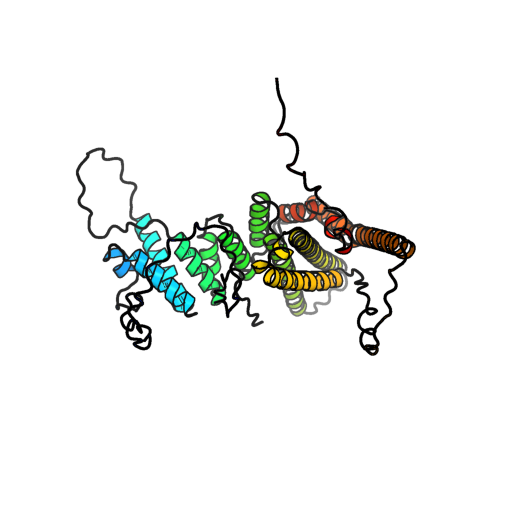8 -12.340 -0.689 1.00 97.25 190 VAL A C 1
ATOM 1475 O O . VAL A 1 190 ? 2.294 -12.951 -1.633 1.00 97.25 190 VAL A O 1
ATOM 1478 N N . HIS A 1 191 ? 2.480 -12.631 0.577 1.00 96.44 191 HIS A N 1
ATOM 1479 C CA . HIS A 1 191 ? 1.512 -13.684 0.908 1.00 96.44 191 HIS A CA 1
ATOM 1480 C C . HIS A 1 191 ? 0.135 -13.415 0.297 1.00 96.44 191 HIS A C 1
ATOM 1482 O O . HIS A 1 191 ? -0.475 -14.314 -0.289 1.00 96.44 191 HIS A O 1
ATOM 1488 N N . TYR A 1 192 ? -0.339 -12.171 0.366 1.00 96.19 192 TYR A N 1
ATOM 1489 C CA . TYR A 1 192 ? -1.598 -11.795 -0.262 1.00 96.19 192 TYR A CA 1
ATOM 1490 C C . TYR A 1 192 ? -1.543 -11.942 -1.791 1.00 96.19 192 TYR A C 1
ATOM 1492 O O . TYR A 1 192 ? -2.451 -12.535 -2.377 1.00 96.19 192 TYR A O 1
ATOM 1500 N N . GLN A 1 193 ? -0.463 -11.499 -2.438 1.00 95.88 193 GLN A N 1
ATOM 1501 C CA . GLN A 1 193 ? -0.282 -11.616 -3.888 1.00 95.88 193 GLN A CA 1
ATOM 1502 C C . GLN A 1 193 ? -0.170 -13.074 -4.363 1.00 95.88 193 GLN A C 1
ATOM 1504 O O . GLN A 1 193 ? -0.660 -13.406 -5.441 1.00 95.88 193 GLN A O 1
ATOM 1509 N N . LYS A 1 194 ? 0.422 -13.966 -3.557 1.00 95.19 194 LYS A N 1
ATOM 1510 C CA . LYS A 1 194 ? 0.429 -15.415 -3.822 1.00 95.19 194 LYS A CA 1
ATOM 1511 C C . LYS A 1 194 ? -0.985 -16.010 -3.787 1.00 95.19 194 LYS A C 1
ATOM 1513 O O . LYS A 1 194 ? -1.270 -16.935 -4.540 1.00 95.19 194 LYS A O 1
ATOM 1518 N N . SER A 1 195 ? -1.877 -15.469 -2.950 1.00 92.44 195 SER A N 1
ATOM 1519 C CA . SER A 1 195 ? -3.276 -15.917 -2.851 1.00 92.44 195 SER A CA 1
ATOM 1520 C C . SER A 1 195 ? -4.200 -15.327 -3.926 1.00 92.44 195 SER A C 1
ATOM 1522 O O . SER A 1 195 ? -5.219 -15.929 -4.264 1.00 92.44 195 SER A O 1
ATOM 1524 N N . ARG A 1 196 ? -3.863 -14.149 -4.469 1.00 86.38 196 ARG A N 1
ATOM 1525 C CA . ARG A 1 196 ? -4.655 -13.447 -5.486 1.00 86.38 196 ARG A CA 1
ATOM 1526 C C . ARG A 1 196 ? -3.758 -12.934 -6.605 1.00 86.38 196 ARG A C 1
ATOM 1528 O O . ARG A 1 196 ? -2.997 -11.987 -6.424 1.00 86.38 196 ARG A O 1
ATOM 1535 N N . SER A 1 197 ? -3.885 -13.525 -7.789 1.00 83.12 197 SER A N 1
ATOM 1536 C CA . SER A 1 197 ? -3.085 -13.132 -8.948 1.00 83.12 197 SER A CA 1
ATOM 1537 C C . SER A 1 197 ? -3.396 -11.702 -9.413 1.00 83.12 197 SER A C 1
ATOM 1539 O O . SER A 1 197 ? -4.549 -11.274 -9.429 1.00 83.12 197 SER A O 1
ATOM 1541 N N . SER A 1 198 ? -2.358 -10.998 -9.872 1.00 88.00 198 SER A N 1
ATOM 1542 C CA . SER A 1 198 ? -2.461 -9.811 -10.739 1.00 88.00 198 SER A CA 1
ATOM 1543 C C . SER A 1 198 ? -3.038 -8.512 -10.144 1.00 88.00 198 SER A C 1
ATOM 1545 O O . SER A 1 198 ? -3.614 -7.714 -10.878 1.00 88.00 198 SER A O 1
ATOM 1547 N N . ASN A 1 199 ? -2.855 -8.223 -8.849 1.00 94.44 199 ASN A N 1
ATOM 1548 C CA . ASN A 1 199 ? -3.240 -6.925 -8.284 1.00 94.44 199 ASN A CA 1
ATOM 1549 C C . ASN A 1 199 ? -2.109 -5.884 -8.417 1.00 94.44 199 ASN A C 1
ATOM 1551 O O . ASN A 1 199 ? -1.140 -5.910 -7.660 1.00 94.44 199 ASN A O 1
ATOM 1555 N N . TYR A 1 200 ? -2.244 -4.933 -9.350 1.00 95.88 200 TYR A N 1
ATOM 1556 C CA . TYR A 1 200 ? -1.222 -3.902 -9.595 1.00 95.88 200 TYR A CA 1
ATOM 1557 C C . TYR A 1 200 ? -0.918 -3.036 -8.359 1.00 95.88 200 TYR A C 1
ATOM 1559 O O . TYR A 1 200 ? 0.216 -2.598 -8.180 1.00 95.88 200 TYR A O 1
ATOM 1567 N N . SER A 1 201 ? -1.906 -2.804 -7.486 1.00 96.12 201 SER A N 1
ATOM 1568 C CA . SER A 1 201 ? -1.728 -1.969 -6.294 1.00 96.12 201 SER A CA 1
ATOM 1569 C C . SER A 1 201 ? -0.805 -2.624 -5.266 1.00 96.12 201 SER A C 1
ATOM 1571 O O . SER A 1 201 ? -0.098 -1.909 -4.563 1.00 96.12 201 SER A O 1
ATOM 1573 N N . VAL A 1 202 ? -0.773 -3.962 -5.195 1.00 96.75 202 VAL A N 1
ATOM 1574 C CA . VAL A 1 202 ? 0.165 -4.692 -4.323 1.00 96.75 202 VAL A CA 1
ATOM 1575 C C . VAL A 1 202 ? 1.597 -4.488 -4.801 1.00 96.75 202 VAL A C 1
ATOM 1577 O O . VAL A 1 202 ? 2.461 -4.145 -4.005 1.00 96.75 202 VAL A O 1
ATOM 1580 N N . TRP A 1 203 ? 1.832 -4.634 -6.106 1.00 97.75 203 TRP A N 1
ATOM 1581 C CA . TRP A 1 203 ? 3.143 -4.408 -6.718 1.00 97.75 203 TRP A CA 1
ATOM 1582 C C . TRP A 1 203 ? 3.617 -2.963 -6.559 1.00 97.75 203 TRP A C 1
ATOM 1584 O O . TRP A 1 203 ? 4.773 -2.734 -6.213 1.00 97.75 203 TRP A O 1
ATOM 1594 N N . ARG A 1 204 ? 2.714 -1.988 -6.725 1.00 97.75 204 ARG A N 1
ATOM 1595 C CA . ARG A 1 204 ? 3.016 -0.577 -6.452 1.00 97.75 204 ARG A CA 1
ATOM 1596 C C . ARG A 1 204 ? 3.420 -0.369 -4.991 1.00 97.75 204 ARG A C 1
ATOM 1598 O O . ARG A 1 204 ? 4.458 0.223 -4.732 1.00 97.75 204 ARG A O 1
ATOM 1605 N N . LEU A 1 205 ? 2.651 -0.913 -4.044 1.00 97.75 205 LEU A N 1
ATOM 1606 C CA . LEU A 1 205 ? 2.950 -0.756 -2.620 1.00 97.75 205 LEU A CA 1
ATOM 1607 C C . LEU A 1 205 ? 4.229 -1.501 -2.192 1.00 97.75 205 LEU A C 1
ATOM 1609 O O . LEU A 1 205 ? 4.934 -1.025 -1.310 1.00 97.75 205 LEU A O 1
ATOM 1613 N N . LEU A 1 206 ? 4.568 -2.629 -2.830 1.00 98.19 206 LEU A N 1
ATOM 1614 C CA . LEU A 1 206 ? 5.867 -3.291 -2.655 1.00 98.19 206 LEU A CA 1
ATOM 1615 C C . LEU A 1 206 ? 7.022 -2.398 -3.126 1.00 98.19 206 LEU A C 1
ATOM 1617 O O . LEU A 1 206 ? 8.030 -2.306 -2.430 1.00 98.19 206 LEU A O 1
ATOM 1621 N N . SER A 1 207 ? 6.870 -1.714 -4.267 1.00 98.44 207 SER A N 1
ATOM 1622 C CA . SER A 1 207 ? 7.852 -0.718 -4.715 1.00 98.44 207 SER A CA 1
ATOM 1623 C C . SER A 1 207 ? 8.023 0.389 -3.677 1.00 98.44 207 SER A C 1
ATOM 1625 O O . SER A 1 207 ? 9.149 0.671 -3.278 1.00 98.44 207 SER A O 1
ATOM 1627 N N . ASP A 1 208 ? 6.918 0.970 -3.198 1.00 98.12 208 ASP A N 1
ATOM 1628 C CA . ASP A 1 208 ? 6.951 2.028 -2.181 1.00 98.12 208 ASP A CA 1
ATOM 1629 C C . ASP A 1 208 ? 7.630 1.539 -0.885 1.00 98.12 208 ASP A C 1
ATOM 1631 O O . ASP A 1 208 ? 8.425 2.263 -0.284 1.00 98.12 208 ASP A O 1
ATOM 1635 N N . CYS A 1 209 ? 7.371 0.290 -0.479 1.00 98.25 209 CYS A N 1
ATOM 1636 C CA . CYS A 1 209 ? 8.011 -0.353 0.669 1.00 98.25 209 CYS A CA 1
ATOM 1637 C C . CYS A 1 209 ? 9.536 -0.429 0.513 1.00 98.25 209 CYS A C 1
ATOM 1639 O O . CYS A 1 209 ? 10.261 -0.055 1.435 1.00 98.25 209 CYS A O 1
ATOM 1641 N N . PHE A 1 210 ? 10.036 -0.870 -0.645 1.00 98.31 210 PHE A N 1
ATOM 1642 C CA . PHE A 1 210 ? 11.477 -0.931 -0.904 1.00 98.31 210 PHE A CA 1
ATOM 1643 C C . PHE A 1 210 ? 12.115 0.457 -0.998 1.00 98.31 210 PHE A C 1
ATOM 1645 O O . PHE A 1 210 ? 13.188 0.669 -0.437 1.00 98.31 210 PHE A O 1
ATOM 1652 N N . SER A 1 211 ? 11.452 1.425 -1.634 1.00 97.69 211 SER A N 1
ATOM 1653 C CA . SER A 1 211 ? 11.946 2.805 -1.702 1.00 97.69 211 SER A CA 1
ATOM 1654 C C . SER A 1 211 ? 12.055 3.453 -0.316 1.00 97.69 211 SER A C 1
ATOM 1656 O O . SER A 1 211 ? 13.051 4.117 -0.031 1.00 97.69 211 SER A O 1
ATOM 1658 N N . GLN A 1 212 ? 11.079 3.232 0.572 1.00 97.12 212 GLN A N 1
ATOM 1659 C CA . GLN A 1 212 ? 11.148 3.733 1.951 1.00 97.12 212 GLN A CA 1
ATOM 1660 C C . GLN A 1 212 ? 12.212 3.004 2.776 1.00 97.12 212 GLN A C 1
ATOM 1662 O O . GLN A 1 212 ? 12.966 3.655 3.499 1.00 97.12 212 GLN A O 1
ATOM 1667 N N . TYR A 1 213 ? 12.339 1.682 2.614 1.00 96.88 213 TYR A N 1
ATOM 1668 C CA . TYR A 1 213 ? 13.409 0.918 3.256 1.00 96.88 213 TYR A CA 1
ATOM 1669 C C . TYR A 1 213 ? 14.790 1.452 2.865 1.00 96.88 213 TYR A C 1
ATOM 1671 O O . TYR A 1 213 ? 15.648 1.667 3.720 1.00 96.88 213 TYR A O 1
ATOM 1679 N N . ARG A 1 214 ? 14.984 1.748 1.577 1.00 95.88 214 ARG A N 1
ATOM 1680 C CA . ARG A 1 214 ? 16.204 2.366 1.064 1.00 95.88 214 ARG A CA 1
ATOM 1681 C C . ARG A 1 214 ? 16.481 3.728 1.703 1.00 95.88 214 ARG A C 1
ATOM 1683 O O . ARG A 1 214 ? 17.588 3.970 2.176 1.00 95.88 214 ARG A O 1
ATOM 1690 N N . ALA A 1 215 ? 15.480 4.606 1.750 1.00 95.62 215 ALA A N 1
ATOM 1691 C CA . ALA A 1 215 ? 15.621 5.922 2.371 1.00 95.62 215 ALA A CA 1
ATOM 1692 C C . ALA A 1 215 ? 16.040 5.818 3.851 1.00 95.62 215 ALA A C 1
ATOM 1694 O O . ALA A 1 215 ? 16.889 6.590 4.308 1.00 95.62 215 ALA A O 1
ATOM 1695 N N . GLN A 1 216 ? 15.513 4.823 4.573 1.00 94.62 216 GLN A N 1
ATOM 1696 C CA . GLN A 1 216 ? 15.923 4.534 5.946 1.00 94.62 216 GLN A CA 1
ATOM 1697 C C . GLN A 1 216 ? 17.385 4.078 6.028 1.00 94.62 216 GLN A C 1
ATOM 1699 O O . GLN A 1 216 ? 18.144 4.598 6.844 1.00 94.62 216 GLN A O 1
ATOM 1704 N N . LEU A 1 217 ? 17.814 3.158 5.155 1.00 92.00 217 LEU A N 1
ATOM 1705 C CA . LEU A 1 217 ? 19.204 2.681 5.109 1.00 92.00 217 LEU A CA 1
ATOM 1706 C C . LEU A 1 217 ? 20.203 3.821 4.866 1.00 92.00 217 LEU A C 1
ATOM 1708 O O . LEU A 1 217 ? 21.267 3.854 5.491 1.00 92.00 217 LEU A O 1
ATOM 1712 N N . LEU A 1 218 ? 19.856 4.760 3.983 1.00 92.19 218 LEU A N 1
ATOM 1713 C CA . LEU A 1 218 ? 20.669 5.944 3.713 1.00 92.19 218 LEU A CA 1
ATOM 1714 C C . LEU A 1 218 ? 20.727 6.872 4.932 1.00 92.19 218 LEU A C 1
ATOM 1716 O O . LEU A 1 218 ? 21.817 7.319 5.291 1.00 92.19 218 LEU A O 1
ATOM 1720 N N . SER A 1 219 ? 19.595 7.100 5.601 1.00 92.69 219 SER A N 1
ATOM 1721 C CA . SER A 1 219 ? 19.516 7.955 6.797 1.00 92.69 219 SER A CA 1
ATOM 1722 C C . SER A 1 219 ? 20.369 7.397 7.945 1.00 92.69 219 SER A C 1
ATOM 1724 O O . SER A 1 219 ? 21.229 8.095 8.483 1.00 92.69 219 SER A O 1
ATOM 1726 N N . ASP A 1 220 ? 20.255 6.094 8.210 1.00 89.94 220 ASP A N 1
ATOM 1727 C CA . ASP A 1 220 ? 21.064 5.362 9.192 1.00 89.94 220 ASP A CA 1
ATOM 1728 C C . ASP A 1 220 ? 22.579 5.444 8.928 1.00 89.94 220 ASP A C 1
ATOM 1730 O O . ASP A 1 220 ? 23.394 5.389 9.857 1.00 89.94 220 ASP A O 1
ATOM 1734 N N . SER A 1 221 ? 22.979 5.490 7.651 1.00 87.19 221 SER A N 1
ATOM 1735 C CA . SER A 1 221 ? 24.393 5.524 7.261 1.00 87.19 221 SER A CA 1
ATOM 1736 C C . SER A 1 221 ? 25.052 6.863 7.608 1.00 87.19 221 SER A C 1
ATOM 1738 O O . SER A 1 221 ? 26.201 6.888 8.062 1.00 87.19 221 SER A O 1
ATOM 1740 N N . VAL A 1 222 ? 24.304 7.963 7.464 1.00 87.62 222 VAL A N 1
ATOM 1741 C CA . VAL A 1 222 ? 24.772 9.327 7.742 1.00 87.62 222 VAL A CA 1
ATOM 1742 C C . VAL A 1 222 ? 25.008 9.514 9.241 1.00 87.62 222 VAL A C 1
ATOM 1744 O O . VAL A 1 222 ? 26.068 10.005 9.639 1.00 87.62 222 VAL A O 1
ATOM 1747 N N . ASP A 1 223 ? 24.086 9.035 10.078 1.00 86.38 223 ASP A N 1
ATOM 1748 C CA . ASP A 1 223 ? 24.181 9.177 11.535 1.00 86.38 223 ASP A CA 1
ATOM 1749 C C . ASP A 1 223 ? 25.374 8.417 12.125 1.00 86.38 223 ASP A C 1
ATOM 1751 O O . ASP A 1 223 ? 26.079 8.923 13.005 1.00 86.38 223 ASP A O 1
ATOM 1755 N N . LYS A 1 224 ? 25.670 7.221 11.600 1.00 84.56 224 LYS A N 1
ATOM 1756 C CA . LYS A 1 224 ? 26.832 6.433 12.040 1.00 84.56 224 LYS A CA 1
ATOM 1757 C C . LYS A 1 224 ? 28.157 7.093 11.677 1.00 84.56 224 LYS A C 1
ATOM 1759 O O . LYS A 1 224 ? 29.098 7.027 12.468 1.00 84.56 224 LYS A O 1
ATOM 1764 N N . SER A 1 225 ? 28.238 7.752 10.520 1.00 81.12 225 SER A N 1
ATOM 1765 C CA . SER A 1 225 ? 29.464 8.436 10.095 1.00 81.12 225 SER A CA 1
ATOM 1766 C C . SER A 1 225 ? 29.844 9.598 11.018 1.00 81.12 225 SER A C 1
ATOM 1768 O O . SER A 1 225 ? 31.028 9.908 11.134 1.00 81.12 225 SER A O 1
ATOM 1770 N N . LEU A 1 226 ? 28.875 10.242 11.677 1.00 82.50 226 LEU A N 1
ATOM 1771 C CA . LEU A 1 226 ? 29.126 11.389 12.556 1.00 82.50 226 LEU A CA 1
ATOM 1772 C C . LEU A 1 226 ? 29.642 10.992 13.949 1.00 82.50 226 LEU A C 1
ATOM 1774 O O . LEU A 1 226 ? 30.219 11.828 14.643 1.00 82.50 226 LEU A O 1
ATOM 1778 N N . GLN A 1 227 ? 29.465 9.734 14.368 1.00 77.12 227 GLN A N 1
ATOM 1779 C CA . GLN A 1 227 ? 29.848 9.273 15.709 1.00 77.12 227 GLN A CA 1
ATOM 1780 C C . GLN A 1 227 ? 31.251 8.652 15.791 1.00 77.12 227 GLN A C 1
ATOM 1782 O O . GLN A 1 227 ? 31.784 8.488 16.892 1.00 77.12 227 GLN A O 1
ATOM 1787 N N . VAL A 1 228 ? 31.886 8.330 14.659 1.00 73.25 228 VAL A N 1
ATOM 1788 C CA . VAL A 1 228 ? 33.247 7.775 14.659 1.0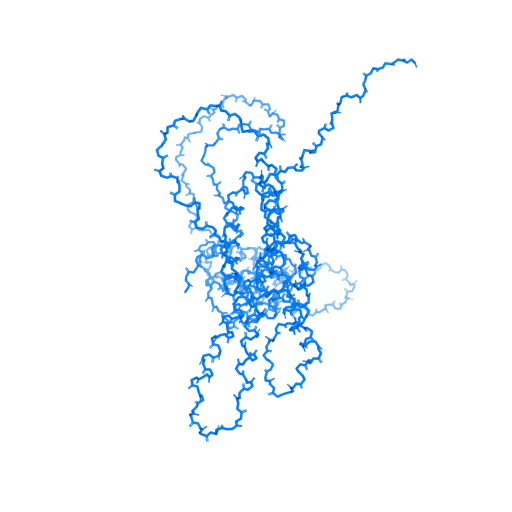0 73.25 228 VAL A CA 1
ATOM 1789 C C . VAL A 1 228 ? 34.245 8.908 14.892 1.00 73.25 228 VAL A C 1
ATOM 1791 O O . VAL A 1 228 ? 34.697 9.583 13.970 1.00 73.25 228 VAL A O 1
ATOM 1794 N N . SER A 1 229 ? 34.587 9.132 16.161 1.00 71.00 229 SER A N 1
ATOM 1795 C CA . SER A 1 229 ? 35.699 10.011 16.527 1.00 71.00 229 SER A CA 1
ATOM 1796 C C . SER A 1 229 ? 36.992 9.498 15.874 1.00 71.00 229 SER A C 1
ATOM 1798 O O . SER A 1 229 ? 37.203 8.281 15.853 1.00 71.00 229 SER A O 1
ATOM 1800 N N . PRO A 1 230 ? 37.863 10.387 15.355 1.00 67.94 230 PRO A N 1
ATOM 1801 C CA . PRO A 1 230 ? 39.038 10.027 14.567 1.00 67.94 230 PRO A CA 1
ATOM 1802 C C . PRO A 1 230 ? 40.094 9.377 15.464 1.00 67.94 230 PRO A C 1
ATOM 1804 O O . PRO A 1 230 ? 41.054 10.004 15.907 1.00 67.94 230 PRO A O 1
ATOM 1807 N N . THR A 1 231 ? 39.901 8.100 15.763 1.00 68.25 231 THR A N 1
ATOM 1808 C CA . THR A 1 231 ? 40.897 7.285 16.443 1.00 68.25 231 THR A CA 1
ATOM 1809 C C . THR A 1 231 ? 41.811 6.755 15.349 1.00 68.25 231 THR A C 1
ATOM 1811 O O . THR A 1 231 ? 41.405 5.923 14.545 1.00 68.25 231 THR A O 1
ATOM 1814 N N . LEU A 1 232 ? 43.015 7.325 15.263 1.00 59.59 232 LEU A N 1
ATOM 1815 C CA . LEU A 1 232 ? 44.056 7.011 14.283 1.00 59.59 232 LEU A CA 1
ATOM 1816 C C . LEU A 1 232 ? 44.452 5.522 14.343 1.00 59.59 232 LEU A C 1
ATOM 1818 O O . LEU A 1 232 ? 45.426 5.168 15.000 1.00 59.59 232 LEU A O 1
ATOM 1822 N N . HIS A 1 233 ? 43.720 4.655 13.644 1.00 61.94 233 HIS A N 1
ATOM 1823 C CA . HIS A 1 233 ? 44.162 3.302 13.312 1.00 61.94 233 HIS A CA 1
ATOM 1824 C C . HIS A 1 233 ? 44.255 3.167 11.783 1.00 61.94 233 HIS A C 1
ATOM 1826 O O . HIS A 1 233 ? 43.231 3.017 11.121 1.00 61.94 233 HIS A O 1
ATOM 1832 N N . PRO A 1 234 ? 45.466 3.274 11.203 1.00 62.50 234 PRO A N 1
ATOM 1833 C CA . PRO A 1 234 ? 45.645 3.402 9.756 1.00 62.50 234 PRO A CA 1
ATOM 1834 C C . PRO A 1 234 ? 45.482 2.118 8.915 1.00 62.50 234 PRO A C 1
ATOM 1836 O O . PRO A 1 234 ? 45.572 2.226 7.698 1.00 62.50 234 PRO A O 1
ATOM 1839 N N . ASP A 1 235 ? 45.195 0.938 9.484 1.00 57.41 235 ASP A N 1
ATOM 1840 C CA . ASP A 1 235 ? 45.499 -0.325 8.775 1.00 57.41 235 ASP A CA 1
ATOM 1841 C C . ASP A 1 235 ? 44.348 -1.341 8.549 1.00 57.41 235 ASP A C 1
ATOM 1843 O O . ASP A 1 235 ? 44.647 -2.463 8.150 1.00 57.41 235 ASP A O 1
ATOM 1847 N N . SER A 1 236 ? 43.051 -1.028 8.742 1.00 56.09 236 SER A N 1
ATOM 1848 C CA . SER A 1 236 ? 42.003 -2.089 8.697 1.00 56.09 236 SER A CA 1
ATOM 1849 C C . SER A 1 236 ? 40.893 -2.017 7.628 1.00 56.09 236 SER A C 1
ATOM 1851 O O . SER A 1 236 ? 40.492 -3.071 7.145 1.00 56.09 236 SER A O 1
ATOM 1853 N N . ASP A 1 237 ? 40.360 -0.869 7.193 1.00 52.41 237 ASP A N 1
ATOM 1854 C CA . ASP A 1 237 ? 38.951 -0.896 6.724 1.00 52.41 237 ASP A CA 1
ATOM 1855 C C . ASP A 1 237 ? 38.684 -0.403 5.289 1.00 52.41 237 ASP A C 1
ATOM 1857 O O . ASP A 1 237 ? 37.874 0.494 5.065 1.00 52.41 237 ASP A O 1
ATOM 1861 N N . THR A 1 238 ? 39.290 -1.026 4.271 1.00 57.50 238 THR A N 1
ATOM 1862 C CA . THR A 1 238 ? 38.898 -0.778 2.858 1.00 57.50 238 THR A CA 1
ATOM 1863 C C . THR A 1 238 ? 37.709 -1.640 2.393 1.00 57.50 238 THR A C 1
ATOM 1865 O O . THR A 1 238 ? 37.147 -1.392 1.330 1.00 57.50 238 THR A O 1
ATOM 1868 N N . PHE A 1 239 ? 37.283 -2.646 3.169 1.00 52.91 239 PHE A N 1
ATOM 1869 C CA . PHE A 1 239 ? 36.283 -3.634 2.724 1.00 52.91 239 PHE A CA 1
ATOM 1870 C C . PHE A 1 239 ? 34.815 -3.242 3.001 1.00 52.91 239 PHE A C 1
ATOM 1872 O O . PHE A 1 239 ? 33.901 -3.832 2.430 1.00 52.91 239 PHE A O 1
ATOM 1879 N N . SER A 1 240 ? 34.560 -2.240 3.848 1.00 60.44 240 SER A N 1
ATOM 1880 C CA . SER A 1 240 ? 33.205 -1.975 4.370 1.00 60.44 240 SER A CA 1
ATOM 1881 C C . SER A 1 240 ? 32.372 -0.984 3.546 1.00 60.44 240 SER A C 1
ATOM 1883 O O . SER A 1 240 ? 31.152 -0.980 3.665 1.00 60.44 240 SER A O 1
ATOM 1885 N N . GLN A 1 241 ? 32.987 -0.142 2.708 1.00 61.12 241 GLN A N 1
ATOM 1886 C CA . GLN A 1 241 ? 32.241 0.881 1.953 1.00 61.12 241 GLN A CA 1
ATOM 1887 C C . GLN A 1 241 ? 31.630 0.352 0.652 1.00 61.12 241 GLN A C 1
ATOM 1889 O O . GLN A 1 241 ? 30.539 0.770 0.269 1.00 61.12 241 GLN A O 1
ATOM 1894 N N . THR A 1 242 ? 32.289 -0.593 -0.022 1.00 70.00 242 THR A N 1
ATOM 1895 C CA . THR A 1 242 ? 31.774 -1.152 -1.278 1.00 70.00 242 THR A CA 1
ATOM 1896 C C . THR A 1 242 ? 30.546 -2.026 -1.046 1.00 70.00 242 THR A C 1
ATOM 1898 O O . THR A 1 242 ? 29.621 -1.988 -1.847 1.00 70.00 242 THR A O 1
ATOM 1901 N N . SER A 1 243 ? 30.475 -2.785 0.050 1.00 76.75 243 SER A N 1
ATOM 1902 C CA . SER A 1 243 ? 29.346 -3.688 0.320 1.00 76.75 243 SER A CA 1
ATOM 1903 C C . SER A 1 243 ? 28.016 -2.956 0.535 1.00 76.75 243 SER A C 1
ATOM 1905 O O . SER A 1 243 ? 26.985 -3.424 0.054 1.00 76.75 243 SER A O 1
ATOM 1907 N N . LEU A 1 244 ? 28.034 -1.789 1.191 1.00 77.88 244 LEU A N 1
ATOM 1908 C CA . LEU A 1 244 ? 26.821 -1.013 1.459 1.00 77.88 244 LEU A CA 1
ATOM 1909 C C . LEU A 1 244 ? 26.219 -0.420 0.176 1.00 77.88 244 LEU A C 1
ATOM 1911 O O . LEU A 1 244 ? 25.008 -0.494 -0.015 1.00 77.88 244 LEU A O 1
ATOM 1915 N N . GLY A 1 245 ? 27.057 0.106 -0.724 1.00 83.75 245 GLY A N 1
ATOM 1916 C CA . GLY A 1 245 ? 26.597 0.673 -1.998 1.00 83.75 245 GLY A CA 1
ATOM 1917 C C . GLY A 1 245 ? 25.927 -0.362 -2.907 1.00 83.75 245 GLY A C 1
ATOM 1918 O O . GLY A 1 245 ? 24.898 -0.077 -3.515 1.00 83.75 245 GLY A O 1
ATOM 1919 N N . HIS A 1 246 ? 26.451 -1.593 -2.946 1.00 87.56 246 HIS A N 1
ATOM 1920 C CA . HIS A 1 246 ? 25.816 -2.678 -3.703 1.00 87.56 246 HIS A CA 1
ATOM 1921 C C . HIS A 1 246 ? 24.445 -3.058 -3.129 1.00 87.56 246 HIS A C 1
ATOM 1923 O O . HIS A 1 246 ? 23.534 -3.376 -3.890 1.00 87.56 246 HIS A O 1
ATOM 1929 N N . PHE A 1 247 ? 24.282 -3.012 -1.803 1.00 89.81 247 PHE A N 1
ATOM 1930 C CA . PHE A 1 247 ? 23.003 -3.324 -1.170 1.00 89.81 247 PHE A CA 1
ATOM 1931 C C . PHE A 1 247 ? 21.956 -2.224 -1.403 1.00 89.81 247 PHE A C 1
ATOM 1933 O O . PHE A 1 247 ? 20.815 -2.547 -1.716 1.00 89.81 247 PHE A O 1
ATOM 1940 N N . ASP A 1 248 ? 22.338 -0.943 -1.337 1.00 91.38 248 ASP A N 1
ATOM 1941 C CA . ASP A 1 248 ? 21.448 0.183 -1.678 1.00 91.38 248 ASP A CA 1
ATOM 1942 C C . ASP A 1 248 ? 20.885 0.042 -3.101 1.00 91.38 248 ASP A C 1
ATOM 1944 O O . ASP A 1 248 ? 19.671 0.051 -3.318 1.00 91.38 248 ASP A O 1
ATOM 1948 N N . HIS A 1 249 ? 21.778 -0.191 -4.064 1.00 93.94 249 HIS A N 1
ATOM 1949 C CA . HIS A 1 249 ? 21.409 -0.388 -5.462 1.00 93.94 249 HIS A CA 1
ATOM 1950 C C . HIS A 1 249 ? 20.533 -1.635 -5.674 1.00 93.94 249 HIS A C 1
ATOM 1952 O O . HIS A 1 249 ? 19.603 -1.623 -6.485 1.00 93.94 249 HIS A O 1
ATOM 1958 N N . PHE A 1 250 ? 20.776 -2.704 -4.910 1.00 95.62 250 PHE A N 1
ATOM 1959 C CA . PHE A 1 250 ? 19.942 -3.902 -4.931 1.00 95.62 250 PHE A CA 1
ATOM 1960 C C . PHE A 1 250 ? 18.506 -3.623 -4.464 1.00 95.62 250 PHE A C 1
ATOM 1962 O O . PHE A 1 250 ? 17.559 -4.071 -5.109 1.00 95.62 250 PHE A O 1
ATOM 1969 N N . ILE A 1 251 ? 18.312 -2.831 -3.403 1.00 96.69 251 ILE A N 1
ATOM 1970 C CA . ILE A 1 251 ? 16.964 -2.444 -2.955 1.00 96.69 251 ILE A CA 1
ATOM 1971 C C . ILE A 1 251 ? 16.265 -1.551 -3.992 1.00 96.69 251 ILE A C 1
ATOM 1973 O O . ILE A 1 251 ? 15.089 -1.782 -4.284 1.00 96.69 251 ILE A O 1
ATOM 1977 N N . SER A 1 252 ? 16.975 -0.597 -4.613 1.00 96.81 252 SER A N 1
ATOM 1978 C CA . SER A 1 252 ? 16.438 0.185 -5.746 1.00 96.81 252 SER A CA 1
ATOM 1979 C C . SER A 1 252 ? 15.996 -0.707 -6.903 1.00 96.81 252 SER A C 1
ATOM 1981 O O . SER A 1 252 ? 14.929 -0.498 -7.475 1.00 96.81 252 SER A O 1
ATOM 1983 N N . THR A 1 253 ? 16.784 -1.739 -7.207 1.00 97.12 253 THR A N 1
ATOM 1984 C CA . THR A 1 253 ? 16.460 -2.722 -8.242 1.00 97.12 253 THR A CA 1
ATOM 1985 C C . THR A 1 253 ? 15.167 -3.469 -7.914 1.00 97.12 253 THR A C 1
ATOM 1987 O O . THR A 1 253 ? 14.286 -3.569 -8.767 1.00 97.12 253 THR A O 1
ATOM 1990 N N . LEU A 1 254 ? 14.993 -3.946 -6.676 1.00 97.81 254 LEU A N 1
ATOM 1991 C CA . LEU A 1 254 ? 13.746 -4.603 -6.260 1.00 97.81 254 LEU A CA 1
ATOM 1992 C C . LEU A 1 254 ? 12.537 -3.662 -6.368 1.00 97.81 254 LEU A C 1
ATOM 1994 O O . LEU A 1 254 ? 11.480 -4.078 -6.847 1.00 97.81 254 LEU A O 1
ATOM 1998 N N . ALA A 1 255 ? 12.695 -2.392 -5.980 1.00 98.19 255 ALA A N 1
ATOM 1999 C CA . ALA A 1 255 ? 11.658 -1.378 -6.159 1.00 98.19 255 ALA A CA 1
ATOM 2000 C C . ALA A 1 255 ? 11.301 -1.198 -7.646 1.00 98.19 255 ALA A C 1
ATOM 2002 O O . ALA A 1 255 ? 10.125 -1.254 -8.014 1.00 98.19 255 ALA A O 1
ATOM 2003 N N . LEU A 1 256 ? 12.314 -1.069 -8.513 1.00 97.81 256 LEU A N 1
ATOM 2004 C CA . LEU A 1 256 ? 12.143 -0.909 -9.956 1.00 97.81 256 LEU A CA 1
ATOM 2005 C C . LEU A 1 256 ? 11.382 -2.095 -10.575 1.00 97.81 256 LEU A C 1
ATOM 2007 O O . LEU A 1 256 ? 10.408 -1.901 -11.303 1.00 97.81 256 LEU A O 1
ATOM 2011 N N . LEU A 1 257 ? 11.771 -3.329 -10.250 1.00 97.31 257 LEU A N 1
ATOM 2012 C CA . LEU A 1 257 ? 11.091 -4.533 -10.740 1.00 97.31 257 LEU A CA 1
ATOM 2013 C C . LEU A 1 257 ? 9.609 -4.552 -10.326 1.00 97.31 257 LEU A C 1
ATOM 2015 O O . LEU A 1 257 ? 8.731 -4.839 -11.148 1.00 97.31 257 LEU A O 1
ATOM 2019 N N . CYS A 1 258 ? 9.314 -4.178 -9.078 1.00 98.06 258 CYS A N 1
ATOM 2020 C CA . CYS A 1 258 ? 7.949 -4.081 -8.568 1.00 98.06 258 CYS A CA 1
ATOM 2021 C C . CYS A 1 258 ? 7.111 -3.023 -9.301 1.00 98.06 258 CYS A C 1
ATOM 2023 O O . CYS A 1 258 ? 5.987 -3.322 -9.720 1.00 98.06 258 CYS A O 1
ATOM 2025 N N . ILE A 1 259 ? 7.629 -1.803 -9.497 1.00 98.12 259 ILE A N 1
ATOM 2026 C CA . ILE A 1 259 ? 6.861 -0.740 -10.164 1.00 98.12 259 ILE A CA 1
ATOM 2027 C C . ILE A 1 259 ? 6.639 -1.039 -11.648 1.00 98.12 259 ILE A C 1
ATOM 2029 O O . ILE A 1 259 ? 5.553 -0.786 -12.175 1.00 98.12 259 ILE A O 1
ATOM 2033 N N . LEU A 1 260 ? 7.612 -1.662 -12.318 1.00 96.44 260 LEU A N 1
ATOM 2034 C CA . LEU A 1 260 ? 7.455 -2.080 -13.707 1.00 96.44 260 LEU A CA 1
ATOM 2035 C C . LEU A 1 260 ? 6.373 -3.153 -13.829 1.00 96.44 260 LEU A C 1
ATOM 2037 O O . LEU A 1 260 ? 5.521 -3.077 -14.720 1.00 96.44 260 LEU A O 1
ATOM 2041 N N . ARG A 1 261 ? 6.335 -4.111 -12.893 1.00 96.62 261 ARG A N 1
ATOM 2042 C CA . ARG A 1 261 ? 5.263 -5.110 -12.839 1.00 96.62 261 ARG A CA 1
ATOM 2043 C C . ARG A 1 261 ? 3.901 -4.460 -12.601 1.00 96.62 261 ARG A C 1
ATOM 2045 O O . ARG A 1 261 ? 2.935 -4.823 -13.276 1.00 96.62 261 ARG A O 1
ATOM 2052 N N . ALA A 1 262 ? 3.818 -3.473 -11.706 1.00 97.00 262 ALA A N 1
ATOM 2053 C CA . ALA A 1 262 ? 2.600 -2.693 -11.491 1.00 97.00 262 ALA A CA 1
ATOM 2054 C C . ALA A 1 262 ? 2.148 -1.981 -12.779 1.00 97.00 262 ALA A C 1
ATOM 2056 O O . ALA A 1 262 ? 0.978 -2.087 -13.153 1.00 97.00 262 ALA A O 1
ATOM 2057 N N . ARG A 1 263 ? 3.076 -1.338 -13.502 1.00 96.25 263 ARG A N 1
ATOM 2058 C CA . ARG A 1 263 ? 2.824 -0.695 -14.803 1.00 96.25 263 ARG A CA 1
ATOM 2059 C C . ARG A 1 263 ? 2.264 -1.680 -15.820 1.00 96.25 263 ARG A C 1
ATOM 2061 O O . ARG A 1 263 ? 1.239 -1.402 -16.435 1.00 96.25 263 ARG A O 1
ATOM 2068 N N . HIS A 1 264 ? 2.904 -2.838 -15.978 1.00 95.44 264 HIS A N 1
ATOM 2069 C CA . HIS A 1 264 ? 2.456 -3.875 -16.906 1.00 95.44 264 HIS A CA 1
ATOM 2070 C C . HIS A 1 264 ? 1.030 -4.351 -16.590 1.00 95.44 264 HIS A C 1
ATOM 2072 O O . HIS A 1 264 ? 0.184 -4.406 -17.483 1.00 95.44 264 HIS A O 1
ATOM 2078 N N . LEU A 1 265 ? 0.737 -4.643 -15.317 1.00 95.06 265 LEU A N 1
ATOM 2079 C CA . LEU A 1 265 ? -0.600 -5.063 -14.887 1.00 95.06 265 LEU A CA 1
ATOM 2080 C C . LEU A 1 265 ? -1.650 -3.973 -15.119 1.00 95.06 265 LEU A C 1
ATOM 2082 O O . LEU A 1 265 ? -2.761 -4.273 -15.552 1.00 95.06 265 LEU A O 1
ATOM 2086 N N . MET A 1 266 ? -1.294 -2.712 -14.871 1.00 95.44 266 MET A N 1
ATOM 2087 C CA . MET A 1 266 ? -2.177 -1.579 -15.118 1.00 95.44 266 MET A CA 1
ATOM 2088 C C . MET A 1 266 ? -2.474 -1.440 -16.619 1.00 95.44 266 MET A C 1
ATOM 2090 O O . MET A 1 266 ? -3.642 -1.378 -16.993 1.00 95.44 266 MET A O 1
ATOM 2094 N N . LYS A 1 267 ? -1.459 -1.523 -17.491 1.00 93.75 267 LYS A N 1
ATOM 2095 C CA . LYS A 1 267 ? -1.622 -1.512 -18.961 1.00 93.75 267 LYS A CA 1
ATOM 2096 C C . LYS A 1 267 ? -2.448 -2.685 -19.493 1.00 93.75 267 LYS A C 1
ATOM 2098 O O . LYS A 1 267 ? -3.122 -2.557 -20.509 1.00 93.75 267 LYS A O 1
ATOM 2103 N N . ALA A 1 268 ? -2.384 -3.839 -18.831 1.00 93.31 268 ALA A N 1
ATOM 2104 C CA . ALA A 1 268 ? -3.196 -5.006 -19.167 1.00 93.31 268 ALA A CA 1
ATOM 2105 C C . ALA A 1 268 ? -4.653 -4.902 -18.673 1.00 93.31 268 ALA A C 1
ATOM 2107 O O . ALA A 1 268 ? -5.483 -5.729 -19.047 1.00 93.31 268 ALA A O 1
ATOM 2108 N N . SER A 1 269 ? -4.976 -3.920 -17.826 1.00 93.50 269 SER A N 1
ATOM 2109 C CA . SER A 1 269 ? -6.333 -3.731 -17.313 1.00 93.50 269 SER A CA 1
ATOM 2110 C C . SER A 1 269 ? -7.278 -3.150 -18.370 1.00 93.50 269 SER A C 1
ATOM 2112 O O . SER A 1 269 ? -6.875 -2.423 -19.275 1.00 93.50 269 SER A O 1
ATOM 2114 N N . THR A 1 270 ? -8.575 -3.411 -18.213 1.00 94.38 270 THR A N 1
ATOM 2115 C CA . THR A 1 270 ? -9.635 -2.826 -19.050 1.00 94.38 270 THR A CA 1
ATOM 2116 C C . THR A 1 270 ? -10.037 -1.414 -18.614 1.00 94.38 270 THR A C 1
ATOM 2118 O O . THR A 1 270 ? -10.914 -0.813 -19.227 1.00 94.38 270 THR A O 1
ATOM 2121 N N . TRP A 1 271 ? -9.423 -0.854 -17.563 1.00 93.19 271 TRP A N 1
ATOM 2122 C CA . TRP A 1 271 ? -9.852 0.422 -16.973 1.00 93.19 271 TRP A CA 1
ATOM 2123 C C . TRP A 1 271 ? -9.713 1.608 -17.931 1.00 93.19 271 TRP A C 1
ATOM 2125 O O . TRP A 1 271 ? -10.488 2.554 -17.841 1.00 93.19 271 TRP A O 1
ATOM 2135 N N . SER A 1 272 ? -8.768 1.552 -18.869 1.00 93.56 272 SER A N 1
ATOM 2136 C CA . SER A 1 272 ? -8.611 2.564 -19.921 1.00 93.56 272 SER A CA 1
ATOM 2137 C C . SER A 1 272 ? -9.795 2.599 -20.898 1.00 93.56 272 SER A C 1
ATOM 2139 O O . SER A 1 272 ? -10.113 3.652 -21.457 1.00 93.56 272 SER A O 1
ATOM 2141 N N . GLN A 1 273 ? -10.477 1.464 -21.074 1.00 94.44 273 GLN A N 1
ATOM 2142 C CA . GLN A 1 273 ? -11.597 1.297 -22.001 1.00 94.44 273 GLN A CA 1
ATOM 2143 C C . GLN A 1 273 ? -12.942 1.699 -21.379 1.00 94.44 273 GLN A C 1
ATOM 2145 O O . GLN A 1 273 ? -13.894 1.940 -22.111 1.00 94.44 273 GLN A O 1
ATOM 2150 N N . VAL A 1 274 ? -13.027 1.810 -20.049 1.00 95.94 274 VAL A N 1
ATOM 2151 C CA . VAL A 1 274 ? -14.269 2.090 -19.313 1.00 95.94 274 VAL A CA 1
ATOM 2152 C C . VAL A 1 274 ? -14.345 3.571 -18.933 1.00 95.94 274 VAL A C 1
ATOM 2154 O O . VAL A 1 274 ? -13.508 4.047 -18.168 1.00 95.94 274 VAL A O 1
ATOM 2157 N N . ASP A 1 275 ? -15.358 4.297 -19.417 1.00 94.31 275 ASP A N 1
ATOM 2158 C CA . ASP A 1 275 ? -15.437 5.766 -19.309 1.00 94.31 275 ASP A CA 1
ATOM 2159 C C . ASP A 1 275 ? -15.339 6.287 -17.864 1.00 94.31 275 ASP A C 1
ATOM 2161 O O . ASP A 1 275 ? -14.480 7.122 -17.572 1.00 94.31 275 ASP A O 1
ATOM 2165 N N . TYR A 1 276 ? -16.118 5.730 -16.926 1.00 94.88 276 TYR A N 1
ATOM 2166 C CA . TYR A 1 276 ? -16.094 6.172 -15.522 1.00 94.88 276 TYR A CA 1
ATOM 2167 C C . TYR A 1 276 ? -14.760 5.875 -14.804 1.00 94.88 276 TYR A C 1
ATOM 2169 O O . TYR A 1 276 ? -14.436 6.510 -13.800 1.00 94.88 276 TYR A O 1
ATOM 2177 N N . ALA A 1 277 ? -13.972 4.907 -15.290 1.00 94.12 277 ALA A N 1
ATOM 2178 C CA . ALA A 1 277 ? -12.689 4.512 -14.700 1.00 94.12 277 ALA A CA 1
ATOM 2179 C C . ALA A 1 277 ? -11.483 5.162 -15.398 1.00 94.12 277 ALA A C 1
ATOM 2181 O O . ALA A 1 277 ? -10.398 5.235 -14.814 1.00 94.12 277 ALA A O 1
ATOM 2182 N N . ARG A 1 278 ? -11.667 5.674 -16.621 1.00 94.06 278 ARG A N 1
ATOM 2183 C CA . ARG A 1 278 ? -10.602 6.192 -17.487 1.00 94.06 278 ARG A CA 1
ATOM 2184 C C . ARG A 1 278 ? -9.813 7.330 -16.836 1.00 94.06 278 ARG A C 1
ATOM 2186 O O . ARG A 1 278 ? -8.582 7.315 -16.847 1.00 94.06 278 ARG A O 1
ATOM 2193 N N . ALA A 1 279 ? -10.496 8.287 -16.205 1.00 94.75 279 ALA A N 1
ATOM 2194 C CA . ALA A 1 279 ? -9.835 9.404 -15.521 1.00 94.75 279 ALA A CA 1
ATOM 2195 C C . ALA A 1 279 ? -8.933 8.929 -14.366 1.00 94.75 279 ALA A C 1
ATOM 2197 O O . ALA A 1 279 ? -7.814 9.418 -14.192 1.00 94.75 279 ALA A O 1
ATOM 2198 N N . ARG A 1 280 ? -9.398 7.938 -13.593 1.00 94.56 280 ARG A N 1
ATOM 2199 C CA . ARG A 1 280 ? -8.607 7.315 -12.525 1.00 94.56 280 ARG A CA 1
ATOM 2200 C C . ARG A 1 280 ? -7.426 6.535 -13.095 1.00 94.56 280 ARG A C 1
ATOM 2202 O O . ARG A 1 280 ? -6.325 6.663 -12.571 1.00 94.56 280 ARG A O 1
ATOM 2209 N N . TYR A 1 281 ? -7.645 5.771 -14.165 1.00 95.88 281 TYR A N 1
ATOM 2210 C CA . TYR A 1 281 ? -6.596 5.016 -14.845 1.00 95.88 281 TYR A CA 1
ATOM 2211 C C . TYR A 1 281 ? -5.416 5.911 -15.238 1.00 95.88 281 TYR A C 1
ATOM 2213 O O . TYR A 1 281 ? -4.288 5.617 -14.856 1.00 95.88 281 TYR A O 1
ATOM 2221 N N . TYR A 1 282 ? -5.668 7.028 -15.930 1.00 95.81 282 TYR A N 1
ATOM 2222 C CA . TYR A 1 282 ? -4.593 7.925 -16.369 1.00 95.81 282 TYR A CA 1
ATOM 2223 C C . TYR A 1 282 ? -3.864 8.598 -15.205 1.00 95.81 282 TYR A C 1
ATOM 2225 O O . TYR A 1 282 ? -2.644 8.747 -15.252 1.00 95.81 282 TYR A O 1
ATOM 2233 N N . ARG A 1 283 ? -4.585 8.966 -14.138 1.00 95.88 283 ARG A N 1
ATOM 2234 C CA . ARG A 1 283 ? -3.968 9.527 -12.928 1.00 95.88 283 ARG A CA 1
ATOM 2235 C C . ARG A 1 283 ? -3.001 8.533 -12.288 1.00 95.88 283 ARG A C 1
ATOM 2237 O O . ARG A 1 283 ? -1.856 8.879 -12.021 1.00 95.88 283 ARG A O 1
ATOM 2244 N N . GLU A 1 284 ? -3.465 7.309 -12.061 1.00 96.31 284 GLU A N 1
ATOM 2245 C CA . GLU A 1 284 ? -2.670 6.238 -11.455 1.00 96.31 284 GLU A CA 1
ATOM 2246 C C . GLU A 1 284 ? -1.494 5.831 -12.356 1.00 96.31 284 GLU A C 1
ATOM 2248 O O . GLU A 1 284 ? -0.376 5.680 -11.868 1.00 96.31 284 GLU A O 1
ATOM 2253 N N . MET A 1 285 ? -1.713 5.720 -13.672 1.00 96.44 285 MET A N 1
ATOM 2254 C CA . MET A 1 285 ? -0.646 5.423 -14.629 1.00 96.44 285 MET A CA 1
ATOM 2255 C C . MET A 1 285 ? 0.430 6.512 -14.625 1.00 96.44 285 MET A C 1
ATOM 2257 O O . MET A 1 285 ? 1.608 6.185 -14.559 1.00 96.44 285 MET A O 1
ATOM 2261 N N . SER A 1 286 ? 0.046 7.794 -14.599 1.00 95.88 286 SER A N 1
ATOM 2262 C CA . SER A 1 286 ? 1.007 8.903 -14.530 1.00 95.88 286 SER A CA 1
ATOM 2263 C C . SER A 1 286 ? 1.870 8.849 -13.267 1.00 95.88 286 SER A C 1
ATOM 2265 O O . SER A 1 286 ? 3.067 9.129 -13.325 1.00 95.88 286 SER A O 1
ATOM 2267 N N . VAL A 1 287 ? 1.288 8.473 -12.121 1.00 96.25 287 VAL A N 1
ATOM 2268 C CA . VAL A 1 287 ? 2.051 8.266 -10.880 1.00 96.25 287 VAL A CA 1
ATOM 2269 C C . VAL A 1 287 ? 3.041 7.115 -11.055 1.00 96.25 287 VAL A C 1
ATOM 2271 O O . VAL A 1 287 ? 4.223 7.292 -10.778 1.00 96.25 287 VAL A O 1
ATOM 2274 N N . ILE A 1 288 ? 2.584 5.971 -11.572 1.00 96.56 288 ILE A N 1
ATOM 2275 C CA . ILE A 1 288 ? 3.435 4.801 -11.824 1.00 96.56 288 ILE A CA 1
ATOM 2276 C C . ILE A 1 288 ? 4.586 5.146 -12.780 1.00 96.56 288 ILE A C 1
ATOM 2278 O O . ILE A 1 288 ? 5.725 4.784 -12.509 1.00 96.56 288 ILE A O 1
ATOM 2282 N N . GLU A 1 289 ? 4.324 5.868 -13.869 1.00 95.38 289 GLU A N 1
ATOM 2283 C CA . GLU A 1 289 ? 5.340 6.269 -14.849 1.00 95.38 289 GLU A CA 1
ATOM 2284 C C . GLU A 1 289 ? 6.394 7.200 -14.250 1.00 95.38 289 GLU A C 1
ATOM 2286 O O . GLU A 1 289 ? 7.587 6.981 -14.463 1.00 95.38 289 GLU A O 1
ATOM 2291 N N . LYS A 1 290 ? 5.981 8.191 -13.451 1.00 95.38 290 LYS A N 1
ATOM 2292 C CA . LYS A 1 290 ? 6.916 9.071 -12.732 1.00 95.38 290 LYS A CA 1
ATOM 2293 C C . LYS A 1 290 ? 7.813 8.275 -11.787 1.00 95.38 290 LYS A C 1
ATOM 2295 O O . LYS A 1 290 ? 9.023 8.492 -11.778 1.00 95.38 290 LYS A O 1
ATOM 2300 N N . THR A 1 291 ? 7.236 7.337 -11.036 1.00 96.50 291 THR A N 1
ATOM 2301 C CA . THR A 1 291 ? 7.994 6.461 -10.135 1.00 96.50 291 THR A CA 1
ATOM 2302 C C . THR A 1 291 ? 8.937 5.537 -10.909 1.00 96.50 291 THR A C 1
ATOM 2304 O O . THR A 1 291 ? 10.083 5.377 -10.500 1.00 96.50 291 THR A O 1
ATOM 2307 N N . CYS A 1 292 ? 8.510 4.983 -12.051 1.00 95.81 292 CYS A N 1
ATOM 2308 C CA . CYS A 1 292 ? 9.383 4.201 -12.931 1.00 95.81 292 CYS A CA 1
ATOM 2309 C C . CYS A 1 292 ? 10.593 5.017 -13.390 1.00 95.81 292 CYS A C 1
ATOM 2311 O O . CYS A 1 292 ? 11.710 4.537 -13.259 1.00 95.81 292 CYS A O 1
ATOM 2313 N N . ILE A 1 293 ? 10.388 6.239 -13.892 1.00 94.44 293 ILE A N 1
ATOM 2314 C CA . ILE A 1 293 ? 11.479 7.097 -14.383 1.00 94.44 293 ILE A CA 1
ATOM 2315 C C . ILE A 1 293 ? 12.472 7.409 -13.259 1.00 94.44 293 ILE A C 1
ATOM 2317 O O . ILE A 1 293 ? 13.679 7.301 -13.462 1.00 94.44 293 ILE A O 1
ATOM 2321 N N . ALA A 1 294 ? 11.975 7.758 -12.068 1.00 95.69 294 ALA A N 1
ATOM 2322 C CA . ALA A 1 294 ? 12.828 8.027 -10.912 1.00 95.69 294 ALA A CA 1
ATOM 2323 C C . ALA A 1 294 ? 13.671 6.797 -10.527 1.00 95.69 294 ALA A C 1
ATOM 2325 O O . ALA A 1 294 ? 14.878 6.906 -10.330 1.00 95.69 294 ALA A O 1
ATOM 2326 N N . LEU A 1 295 ? 13.058 5.609 -10.491 1.00 96.19 295 LEU A N 1
ATOM 2327 C CA . LEU A 1 295 ? 13.761 4.368 -10.161 1.00 96.19 295 LEU A CA 1
ATOM 2328 C C . LEU A 1 295 ? 14.711 3.894 -11.275 1.00 96.19 295 LEU A C 1
ATOM 2330 O O . LEU A 1 295 ? 15.759 3.332 -10.968 1.00 96.19 295 LEU A O 1
ATOM 2334 N N . GLU A 1 296 ? 14.398 4.136 -12.552 1.00 95.38 296 GLU A N 1
ATOM 2335 C CA . GLU A 1 296 ? 15.314 3.884 -13.676 1.00 95.38 296 GLU A CA 1
ATOM 2336 C C . GLU A 1 296 ? 16.590 4.733 -13.541 1.00 95.38 296 GLU A C 1
ATOM 2338 O O . GLU A 1 296 ? 17.695 4.210 -13.702 1.00 95.38 296 GLU A O 1
ATOM 2343 N N . GLN A 1 297 ? 16.447 6.013 -13.180 1.00 94.19 297 GLN A N 1
ATOM 2344 C CA . GLN A 1 297 ? 17.574 6.920 -12.933 1.00 94.19 297 GLN A CA 1
ATOM 2345 C C . GLN A 1 297 ? 18.424 6.464 -11.740 1.00 94.19 297 GLN A C 1
ATOM 2347 O O . GLN A 1 297 ? 19.652 6.404 -11.849 1.00 94.19 297 GLN A O 1
ATOM 2352 N N . ASP A 1 298 ? 17.777 6.072 -10.638 1.00 93.94 298 ASP A N 1
ATOM 2353 C CA . ASP A 1 298 ? 18.445 5.515 -9.454 1.00 93.94 298 ASP A CA 1
ATOM 2354 C C . ASP A 1 298 ? 19.186 4.202 -9.753 1.00 93.94 298 ASP A C 1
ATOM 2356 O O . ASP A 1 298 ? 20.184 3.884 -9.104 1.00 93.94 298 ASP A O 1
ATOM 2360 N N . CYS A 1 299 ? 18.719 3.445 -10.750 1.00 95.19 299 CYS A N 1
ATOM 2361 C CA . CYS A 1 299 ? 19.359 2.215 -11.212 1.00 95.19 299 CYS A CA 1
ATOM 2362 C C . CYS A 1 299 ? 20.346 2.433 -12.374 1.00 95.19 299 CYS A C 1
ATOM 2364 O O . CYS A 1 299 ? 20.821 1.460 -12.957 1.00 95.19 299 CYS A O 1
ATOM 2366 N N . HIS A 1 300 ? 20.672 3.684 -12.717 1.00 93.94 300 HIS A N 1
ATOM 2367 C CA . HIS A 1 300 ? 21.594 4.038 -13.805 1.00 93.94 300 HIS A CA 1
ATOM 2368 C C . HIS A 1 300 ? 21.207 3.461 -15.180 1.00 93.94 300 HIS A C 1
ATOM 2370 O O . HIS A 1 300 ? 22.070 3.167 -16.017 1.00 93.94 300 HIS A O 1
ATOM 2376 N N . LEU A 1 301 ? 19.907 3.307 -15.430 1.00 91.44 301 LEU A N 1
ATOM 2377 C CA . LEU A 1 301 ? 19.393 3.019 -16.762 1.00 91.44 301 LEU A CA 1
ATOM 2378 C C . LEU A 1 301 ? 19.300 4.326 -17.546 1.00 91.44 301 LEU A C 1
ATOM 2380 O O . LEU A 1 301 ? 18.766 5.324 -17.059 1.00 91.44 301 LEU A O 1
ATOM 2384 N N . GLU A 1 302 ? 19.835 4.338 -18.766 1.00 81.19 302 GLU A N 1
ATOM 2385 C CA . GLU A 1 302 ? 19.762 5.522 -19.616 1.00 81.19 302 GLU A CA 1
ATOM 2386 C C . GLU A 1 302 ? 18.312 5.731 -20.058 1.00 81.19 302 GLU A C 1
ATOM 2388 O O . GLU A 1 302 ? 17.813 5.073 -20.974 1.00 81.19 302 GLU A O 1
ATOM 2393 N N . THR A 1 303 ? 17.619 6.690 -19.444 1.00 70.75 303 THR A N 1
ATOM 2394 C CA . THR A 1 303 ? 16.355 7.187 -19.980 1.00 70.75 303 THR A CA 1
ATOM 2395 C C . THR A 1 303 ? 16.655 7.963 -21.255 1.00 70.75 303 THR A C 1
ATOM 2397 O O . THR A 1 303 ? 16.787 9.186 -21.235 1.00 70.75 303 THR A O 1
ATOM 2400 N N . LYS A 1 304 ? 16.733 7.262 -22.391 1.00 68.00 304 LYS A N 1
ATOM 2401 C CA . LYS A 1 304 ? 16.625 7.855 -23.733 1.00 68.00 304 LYS A CA 1
ATOM 2402 C C . LYS A 1 304 ? 15.186 8.326 -23.975 1.00 68.00 304 LYS A C 1
ATOM 2404 O O . LYS A 1 304 ? 14.568 7.973 -24.972 1.00 68.00 304 LYS A O 1
ATOM 2409 N N . ILE A 1 305 ? 14.612 9.057 -23.019 1.00 57.44 305 ILE A N 1
ATOM 2410 C CA . ILE A 1 305 ? 13.352 9.755 -23.229 1.00 57.44 305 ILE A CA 1
ATOM 2411 C C . ILE A 1 305 ? 13.726 10.936 -24.105 1.00 57.44 305 ILE A C 1
ATOM 2413 O O . ILE A 1 305 ? 14.301 11.924 -23.659 1.00 57.44 305 ILE A O 1
ATOM 2417 N N . GLU A 1 306 ? 13.499 10.713 -25.386 1.00 54.00 306 GLU A N 1
ATOM 2418 C CA . GLU A 1 306 ? 13.654 11.624 -26.495 1.00 54.00 306 GLU A CA 1
ATOM 2419 C C . GLU A 1 306 ? 13.152 13.027 -26.141 1.00 54.00 306 GLU A C 1
ATOM 2421 O O . GLU A 1 306 ? 11.974 13.350 -26.257 1.00 54.00 306 GLU A O 1
ATOM 2426 N N . SER A 1 307 ? 14.083 13.914 -25.801 1.00 49.84 307 SER A N 1
ATOM 2427 C CA . SER A 1 307 ? 13.886 15.365 -25.782 1.00 49.84 307 SER A CA 1
ATOM 2428 C C . SER A 1 307 ? 13.557 15.939 -27.175 1.00 49.84 307 SER A C 1
ATOM 2430 O O . SER A 1 307 ? 13.546 17.152 -27.344 1.00 49.84 307 SER A O 1
ATOM 2432 N N . SER A 1 308 ? 13.333 15.099 -28.195 1.00 47.53 308 SER A N 1
ATOM 2433 C CA . SER A 1 308 ? 13.117 15.502 -29.588 1.00 47.53 308 SER A CA 1
ATOM 2434 C C . SER A 1 308 ? 11.650 15.759 -29.949 1.00 47.53 308 SER A C 1
ATOM 2436 O O . SER A 1 308 ? 11.394 16.328 -31.007 1.00 47.53 308 SER A O 1
ATOM 2438 N N . THR A 1 309 ? 10.681 15.396 -29.099 1.00 48.88 309 THR A N 1
ATOM 2439 C CA . THR A 1 309 ? 9.243 15.529 -29.419 1.00 48.88 309 THR A CA 1
ATOM 2440 C C . THR A 1 309 ? 8.560 16.781 -28.864 1.00 48.88 309 THR A C 1
ATOM 2442 O O . THR A 1 309 ? 7.442 17.072 -29.273 1.00 48.88 309 THR A O 1
ATOM 2445 N N . LEU A 1 310 ? 9.205 17.575 -28.002 1.00 48.94 310 LEU A N 1
ATOM 2446 C CA . LEU A 1 310 ? 8.577 18.764 -27.395 1.00 48.94 310 LEU A CA 1
ATOM 2447 C C . LEU A 1 310 ? 8.873 20.102 -28.097 1.00 48.94 310 LEU A C 1
ATOM 2449 O O . LEU A 1 310 ? 8.250 21.101 -27.749 1.00 48.94 310 LEU A O 1
ATOM 2453 N N . GLU A 1 311 ? 9.759 20.154 -29.098 1.00 50.56 311 GLU A N 1
ATOM 2454 C CA . GLU A 1 311 ? 10.102 21.423 -29.774 1.00 50.56 311 GLU A CA 1
ATOM 2455 C C . GLU A 1 311 ? 9.401 21.659 -31.127 1.00 50.56 311 GLU A C 1
ATOM 2457 O O . GLU A 1 311 ? 9.477 22.768 -31.654 1.00 50.56 311 GLU A O 1
ATOM 2462 N N . ASN A 1 312 ? 8.653 20.693 -31.679 1.00 51.25 312 ASN A N 1
ATOM 2463 C CA . ASN A 1 312 ? 8.093 20.829 -33.037 1.00 51.25 312 ASN A CA 1
ATOM 2464 C C . ASN A 1 312 ? 6.626 21.299 -33.136 1.00 51.25 312 ASN A C 1
ATOM 2466 O O . ASN A 1 312 ? 6.174 21.596 -34.241 1.00 51.25 312 ASN A O 1
ATOM 2470 N N . ASP A 1 313 ? 5.903 21.496 -32.028 1.00 49.28 313 ASP A N 1
ATOM 2471 C CA . ASP A 1 313 ? 4.464 21.836 -32.068 1.00 49.28 313 ASP A CA 1
ATOM 2472 C C . ASP A 1 313 ? 4.135 23.345 -32.085 1.00 49.28 313 ASP A C 1
ATOM 2474 O O . ASP A 1 313 ? 2.971 23.735 -31.987 1.00 49.28 313 ASP A O 1
ATOM 2478 N N . THR A 1 314 ? 5.120 24.230 -32.288 1.00 54.72 314 THR A N 1
ATOM 2479 C CA . THR A 1 314 ? 4.861 25.689 -32.401 1.00 54.72 314 THR A CA 1
ATOM 2480 C C . THR A 1 314 ? 4.880 26.217 -33.844 1.00 54.72 314 THR A C 1
ATOM 2482 O O . THR A 1 314 ? 4.935 27.427 -34.070 1.00 54.72 314 THR A O 1
ATOM 2485 N N . ALA A 1 315 ? 4.815 25.339 -34.851 1.00 51.66 315 ALA A N 1
ATOM 2486 C CA . ALA A 1 315 ? 4.763 25.732 -36.259 1.00 51.66 315 ALA A CA 1
ATOM 2487 C C . ALA A 1 315 ? 3.316 25.766 -36.793 1.00 51.66 315 ALA A C 1
ATOM 2489 O O . ALA A 1 315 ? 2.787 24.787 -37.299 1.00 51.66 315 ALA A O 1
ATOM 2490 N N . THR A 1 316 ? 2.704 26.948 -36.692 1.00 52.28 316 THR A N 1
ATOM 2491 C CA . THR A 1 316 ? 1.701 27.533 -37.606 1.00 52.28 316 THR A CA 1
ATOM 2492 C C . THR A 1 316 ? 0.703 26.574 -38.276 1.00 52.28 316 THR A C 1
ATOM 2494 O O . THR A 1 316 ? 0.967 26.011 -39.339 1.00 52.28 316 THR A O 1
ATOM 2497 N N . ALA A 1 317 ? -0.509 26.516 -37.716 1.00 48.53 317 ALA A N 1
ATOM 2498 C CA . ALA A 1 317 ? -1.701 25.922 -38.316 1.00 48.53 317 ALA A CA 1
ATOM 2499 C C . ALA A 1 317 ? -1.942 26.424 -39.756 1.00 48.53 317 ALA A C 1
ATOM 2501 O O . ALA A 1 317 ? -2.565 27.460 -39.983 1.00 48.53 317 ALA A O 1
ATOM 2502 N N . THR A 1 318 ? -1.460 25.661 -40.734 1.00 55.25 318 THR A N 1
ATOM 2503 C CA . THR A 1 318 ? -1.835 25.777 -42.144 1.00 55.25 318 THR A CA 1
ATOM 2504 C C . THR A 1 318 ? -2.332 24.398 -42.556 1.00 55.25 318 THR A C 1
ATOM 2506 O O . THR A 1 318 ? -1.603 23.419 -42.432 1.00 55.25 318 THR A O 1
ATOM 2509 N N . ALA A 1 319 ? -3.604 24.309 -42.943 1.00 55.31 319 ALA A N 1
ATOM 2510 C CA . ALA A 1 319 ? -4.307 23.052 -43.183 1.00 55.31 319 ALA A CA 1
ATOM 2511 C C . ALA A 1 319 ? -3.529 22.111 -44.134 1.00 55.31 319 ALA A C 1
ATOM 2513 O O . ALA A 1 319 ? -3.204 22.531 -45.249 1.00 55.31 319 ALA A O 1
ATOM 2514 N N . PRO A 1 320 ? -3.244 20.855 -43.738 1.00 57.72 320 PRO A N 1
ATOM 2515 C CA . PRO A 1 320 ? -2.572 19.906 -44.614 1.00 57.72 320 PRO A CA 1
ATOM 2516 C C . PRO A 1 320 ? -3.535 19.351 -45.682 1.00 57.72 320 PRO A C 1
ATOM 2518 O O . PRO A 1 320 ? -4.704 19.079 -45.386 1.00 57.72 320 PRO A O 1
ATOM 2521 N N . PRO A 1 321 ? -3.068 19.162 -46.931 1.00 53.84 321 PRO A N 1
ATOM 2522 C CA . PRO A 1 321 ? -3.826 18.481 -47.969 1.00 53.84 321 PRO A CA 1
ATOM 2523 C C . PRO A 1 321 ? -3.962 16.981 -47.663 1.00 53.84 321 PRO A C 1
ATOM 2525 O O . PRO A 1 321 ? -3.049 16.330 -47.163 1.00 53.84 321 PRO A O 1
ATOM 2528 N N . CYS A 1 322 ? -5.137 16.445 -47.985 1.00 47.88 322 CYS A N 1
ATOM 2529 C CA . CYS A 1 322 ? -5.540 15.054 -47.804 1.00 47.88 322 CYS A CA 1
ATOM 2530 C C . CYS A 1 322 ? -4.734 14.125 -48.738 1.00 47.88 322 CYS A C 1
ATOM 2532 O O . CYS A 1 322 ? -5.144 13.861 -49.867 1.00 47.88 322 CYS A O 1
ATOM 2534 N N . SER A 1 323 ? -3.573 13.646 -48.295 1.00 57.78 323 SER A N 1
ATOM 2535 C CA . SER A 1 323 ? -2.826 12.569 -48.956 1.00 57.78 323 SER A CA 1
ATOM 2536 C C . SER A 1 323 ? -2.582 11.449 -47.952 1.00 57.78 323 SER A C 1
ATOM 2538 O O . SER A 1 323 ? -1.852 11.620 -46.981 1.00 57.78 323 SER A O 1
ATOM 2540 N N . SER A 1 324 ? -3.251 10.319 -48.172 1.00 62.56 324 SER A N 1
ATOM 2541 C CA . SER A 1 324 ? -3.133 9.097 -47.378 1.00 62.56 324 SER A CA 1
ATOM 2542 C C . SER A 1 324 ? -1.682 8.585 -47.364 1.00 62.56 324 SER A C 1
ATOM 2544 O O . SER A 1 324 ? -1.090 8.483 -48.443 1.00 62.56 324 SER A O 1
ATOM 2546 N N . PRO A 1 325 ? -1.111 8.263 -46.187 1.00 58.53 325 PRO A N 1
ATOM 2547 C CA . PRO A 1 325 ? 0.271 7.807 -46.063 1.00 58.53 325 PRO A CA 1
ATOM 2548 C C . PRO A 1 325 ? 0.484 6.486 -46.812 1.00 58.53 325 PRO A C 1
ATOM 2550 O O . PRO A 1 325 ? -0.345 5.576 -46.761 1.00 58.53 325 PRO A O 1
ATOM 2553 N N . SER A 1 326 ? 1.590 6.400 -47.550 1.00 60.94 326 SER A N 1
ATOM 2554 C CA . SER A 1 326 ? 1.981 5.209 -48.302 1.00 60.94 326 SER A CA 1
ATOM 2555 C C . SER A 1 326 ? 2.421 4.083 -47.364 1.00 60.94 326 SER A C 1
ATOM 2557 O O . SER A 1 326 ? 3.245 4.294 -46.482 1.00 60.94 326 SER A O 1
ATOM 2559 N N . THR A 1 327 ? 1.929 2.870 -47.616 1.00 67.56 327 THR A N 1
ATOM 2560 C CA . THR A 1 327 ? 2.082 1.651 -46.796 1.00 67.56 327 THR A CA 1
ATOM 2561 C C . THR A 1 327 ? 3.534 1.242 -46.497 1.00 67.56 327 THR A C 1
ATOM 2563 O O . THR A 1 327 ? 3.767 0.486 -45.566 1.00 67.56 327 THR A O 1
ATOM 2566 N N . VAL A 1 328 ? 4.515 1.747 -47.252 1.00 70.25 328 VAL A N 1
ATOM 2567 C CA . VAL A 1 328 ? 5.939 1.386 -47.116 1.00 70.25 328 VAL A CA 1
ATOM 2568 C C . VAL A 1 328 ? 6.599 2.023 -45.885 1.00 70.25 328 VAL A C 1
ATOM 2570 O O . VAL A 1 328 ? 7.468 1.409 -45.282 1.00 70.25 328 VAL A O 1
ATOM 2573 N N . GLU A 1 329 ? 6.170 3.212 -45.451 1.00 71.94 329 GLU A N 1
ATOM 2574 C CA . GLU A 1 329 ? 6.787 3.893 -44.295 1.00 71.94 329 GLU A CA 1
ATOM 2575 C C . GLU A 1 329 ? 6.380 3.274 -42.943 1.00 71.94 329 GLU A C 1
ATOM 2577 O O . GLU A 1 329 ? 7.052 3.473 -41.932 1.00 71.94 329 GLU A O 1
ATOM 2582 N N . GLN A 1 330 ? 5.292 2.497 -42.911 1.00 71.62 330 GLN A N 1
ATOM 2583 C CA . GLN A 1 330 ? 4.773 1.887 -41.684 1.00 71.62 330 GLN A CA 1
ATOM 2584 C C . GLN A 1 330 ? 5.563 0.632 -41.264 1.00 71.62 330 GLN A C 1
ATOM 2586 O O . GLN A 1 330 ? 5.730 0.390 -40.065 1.00 71.62 330 GLN A O 1
ATOM 2591 N N . ASP A 1 331 ? 6.095 -0.131 -42.224 1.00 77.81 331 ASP A N 1
ATOM 2592 C CA . ASP A 1 331 ? 6.858 -1.359 -41.954 1.00 77.81 331 ASP A CA 1
ATOM 2593 C C . ASP A 1 331 ? 8.251 -1.051 -41.369 1.00 77.81 331 ASP A C 1
ATOM 2595 O O . ASP A 1 331 ? 8.681 -1.699 -40.409 1.00 77.81 331 ASP A O 1
ATOM 2599 N N . ASP A 1 332 ? 8.919 -0.005 -41.867 1.00 83.19 332 ASP A N 1
ATOM 2600 C CA . ASP A 1 332 ? 10.242 0.413 -41.381 1.00 83.19 332 ASP A CA 1
ATOM 2601 C C . ASP A 1 332 ? 10.186 0.940 -39.933 1.00 83.19 332 ASP A C 1
ATOM 2603 O O . ASP A 1 332 ? 11.056 0.633 -39.111 1.00 83.19 332 ASP A O 1
ATOM 2607 N N . ALA A 1 333 ? 9.126 1.677 -39.577 1.00 81.44 333 ALA A N 1
ATOM 2608 C CA . ALA A 1 333 ? 8.918 2.170 -38.214 1.00 81.44 333 ALA A CA 1
ATOM 2609 C C . ALA A 1 333 ? 8.652 1.029 -37.212 1.00 81.44 333 ALA A C 1
ATOM 2611 O O . ALA A 1 333 ? 9.136 1.067 -36.076 1.00 81.44 333 ALA A O 1
ATOM 2612 N N . SER A 1 334 ? 7.918 -0.008 -37.633 1.00 84.38 334 SER A N 1
ATOM 2613 C CA . SER A 1 334 ? 7.649 -1.187 -36.801 1.00 84.38 334 SER A CA 1
ATOM 2614 C C . SER A 1 334 ? 8.924 -1.987 -36.512 1.00 84.38 334 SER A C 1
ATOM 2616 O O . SER A 1 334 ? 9.167 -2.373 -35.363 1.00 84.38 334 SER A O 1
ATOM 2618 N N . ALA A 1 335 ? 9.776 -2.179 -37.527 1.00 87.19 335 ALA A N 1
ATOM 2619 C CA . ALA A 1 335 ? 11.054 -2.870 -37.374 1.00 87.19 335 ALA A CA 1
ATOM 2620 C C . ALA A 1 335 ? 11.991 -2.135 -36.399 1.00 87.19 335 ALA A C 1
ATOM 2622 O O . ALA A 1 335 ? 12.546 -2.762 -35.492 1.00 87.19 335 ALA A O 1
ATOM 2623 N N . LEU A 1 336 ? 12.099 -0.806 -36.522 1.00 86.88 336 LEU A N 1
ATOM 2624 C CA . LEU A 1 336 ? 12.917 0.015 -35.626 1.00 86.88 336 LEU A CA 1
ATOM 2625 C C . LEU A 1 336 ? 12.419 -0.045 -34.172 1.00 86.88 336 LEU A C 1
ATOM 2627 O O . LEU A 1 336 ? 13.219 -0.229 -33.254 1.00 86.88 336 LEU A O 1
ATOM 2631 N N . ALA A 1 337 ? 11.104 0.053 -33.950 1.00 84.88 337 ALA A N 1
ATOM 2632 C CA . ALA A 1 337 ? 10.518 -0.044 -32.611 1.00 84.88 337 ALA A CA 1
ATOM 2633 C C . ALA A 1 337 ? 10.756 -1.426 -31.971 1.00 84.88 337 ALA A C 1
ATOM 2635 O O . ALA A 1 337 ? 11.041 -1.524 -30.774 1.00 84.88 337 ALA A O 1
ATOM 2636 N N . SER A 1 338 ? 10.683 -2.498 -32.770 1.00 86.44 338 SER A N 1
ATOM 2637 C CA . SER A 1 338 ? 10.981 -3.862 -32.320 1.00 86.44 338 SER A CA 1
ATOM 2638 C C . SER A 1 338 ? 12.451 -4.027 -31.911 1.00 86.44 338 SER A C 1
ATOM 2640 O O . SER A 1 338 ? 12.745 -4.614 -30.865 1.00 86.44 338 SER A O 1
ATOM 2642 N N . GLU A 1 339 ? 13.382 -3.464 -32.687 1.00 90.00 339 GLU A N 1
ATOM 2643 C CA . GLU A 1 339 ? 14.814 -3.503 -32.377 1.00 90.00 339 GLU A CA 1
ATOM 2644 C C . GLU A 1 339 ? 15.148 -2.708 -31.106 1.00 90.00 339 GLU A C 1
ATOM 2646 O O . GLU A 1 339 ? 15.828 -3.227 -30.215 1.00 90.00 339 GLU A O 1
ATOM 2651 N N . GLN A 1 340 ? 14.602 -1.495 -30.966 1.00 87.38 340 GLN A N 1
ATOM 2652 C CA . GLN A 1 340 ? 14.755 -0.680 -29.756 1.00 87.38 340 GLN A CA 1
ATOM 2653 C C . GLN A 1 340 ? 14.211 -1.392 -28.512 1.00 87.38 340 GLN A C 1
ATOM 2655 O O . GLN A 1 340 ? 14.852 -1.383 -27.457 1.00 87.38 340 GLN A O 1
ATOM 2660 N N . TYR A 1 341 ? 13.054 -2.052 -28.628 1.00 86.81 341 TYR A N 1
ATOM 2661 C CA . TYR A 1 341 ? 12.496 -2.850 -27.539 1.00 86.81 341 TYR A CA 1
ATOM 2662 C C . TYR A 1 341 ? 13.423 -3.999 -27.139 1.00 86.81 341 TYR A C 1
ATOM 2664 O O . TYR A 1 341 ? 13.707 -4.176 -25.954 1.00 86.81 341 TYR A O 1
ATOM 2672 N N . LYS A 1 342 ? 13.940 -4.751 -28.117 1.00 89.75 342 LYS A N 1
ATOM 2673 C CA . LYS A 1 342 ? 14.872 -5.853 -27.861 1.00 89.75 342 LYS A CA 1
ATOM 2674 C C . LYS A 1 342 ? 16.141 -5.361 -27.162 1.00 89.75 342 LYS A C 1
ATOM 2676 O O . LYS A 1 342 ? 16.585 -5.992 -26.204 1.00 89.75 342 LYS A O 1
ATOM 2681 N N . GLN A 1 343 ? 16.685 -4.222 -27.595 1.00 91.75 343 GLN A N 1
ATOM 2682 C CA . GLN A 1 343 ? 17.846 -3.601 -26.959 1.00 91.75 343 GLN A CA 1
ATOM 2683 C C . GLN A 1 343 ? 17.548 -3.200 -25.509 1.00 91.75 343 GLN A C 1
ATOM 2685 O O . GLN A 1 343 ? 18.329 -3.527 -24.618 1.00 91.75 343 GLN A O 1
ATOM 2690 N N . ARG A 1 344 ? 16.404 -2.549 -25.253 1.00 89.94 344 ARG A N 1
ATOM 2691 C CA . ARG A 1 344 ? 15.999 -2.157 -23.894 1.00 89.94 344 ARG A CA 1
ATOM 2692 C C . ARG A 1 344 ? 15.775 -3.378 -23.005 1.00 89.94 344 ARG A C 1
ATOM 2694 O O . ARG A 1 344 ? 16.244 -3.399 -21.875 1.00 89.94 344 ARG A O 1
ATOM 2701 N N . SER A 1 345 ? 15.117 -4.418 -23.514 1.00 91.12 345 SER A N 1
ATOM 2702 C CA . SER A 1 345 ? 14.929 -5.672 -22.779 1.00 91.12 345 SER A CA 1
ATOM 2703 C C . SER A 1 345 ? 16.263 -6.316 -22.402 1.00 91.12 345 SER A C 1
ATOM 2705 O O . SER A 1 345 ? 16.407 -6.792 -21.280 1.00 91.12 345 SER A O 1
ATOM 2707 N N . GLN A 1 346 ? 17.240 -6.313 -23.312 1.00 93.56 346 GLN A N 1
ATOM 2708 C CA . GLN A 1 346 ? 18.580 -6.829 -23.038 1.00 93.56 346 GLN A CA 1
ATOM 2709 C C . GLN A 1 346 ? 19.321 -5.977 -21.998 1.00 93.56 346 GLN A C 1
ATOM 2711 O O . GLN A 1 346 ? 19.991 -6.525 -21.127 1.00 93.56 346 GLN A O 1
ATOM 2716 N N . GLU A 1 347 ? 19.194 -4.651 -22.066 1.00 93.31 347 GLU A N 1
ATOM 2717 C CA . GLU A 1 347 ? 19.801 -3.742 -21.092 1.00 93.31 347 GLU A CA 1
ATOM 2718 C C . GLU A 1 347 ? 19.268 -3.993 -19.677 1.00 93.31 347 GLU A C 1
ATOM 2720 O O . GLU A 1 347 ? 20.050 -4.079 -18.734 1.00 93.31 347 GLU A O 1
ATOM 2725 N N . TYR A 1 348 ? 17.955 -4.169 -19.537 1.00 94.31 348 TYR A N 1
ATOM 2726 C CA . TYR A 1 348 ? 17.324 -4.525 -18.270 1.00 94.31 348 TYR A CA 1
ATOM 2727 C C . TYR A 1 348 ? 17.812 -5.867 -17.725 1.00 94.31 348 TYR A C 1
ATOM 2729 O O . TYR A 1 348 ? 18.149 -5.966 -16.548 1.00 94.31 348 TYR A O 1
ATOM 2737 N N . GLU A 1 349 ? 17.885 -6.890 -18.573 1.00 94.44 349 GLU A N 1
ATOM 2738 C CA . GLU A 1 349 ? 18.380 -8.205 -18.167 1.00 94.44 349 GLU A CA 1
ATOM 2739 C C . GLU A 1 349 ? 19.808 -8.102 -17.601 1.00 94.44 349 GLU A C 1
ATOM 2741 O O . GLU A 1 349 ? 20.070 -8.539 -16.482 1.00 94.44 349 GLU A O 1
ATOM 2746 N N . GLN A 1 350 ? 20.705 -7.430 -18.331 1.00 95.56 350 GLN A N 1
ATOM 2747 C CA . GLN A 1 350 ? 22.130 -7.341 -17.998 1.00 95.56 350 GLN A CA 1
ATOM 2748 C C . GLN A 1 350 ? 22.438 -6.389 -16.836 1.00 95.56 350 GLN A C 1
ATOM 2750 O O . GLN A 1 350 ? 23.332 -6.657 -16.035 1.00 95.56 350 GLN A O 1
ATOM 2755 N N . LYS A 1 351 ? 21.749 -5.244 -16.758 1.00 94.88 351 LYS A N 1
ATOM 2756 C CA . LYS A 1 351 ? 22.041 -4.211 -15.752 1.00 94.88 351 LYS A CA 1
ATOM 2757 C C . LYS A 1 351 ? 21.228 -4.368 -14.472 1.00 94.88 351 LYS A C 1
ATOM 2759 O O . LYS A 1 351 ? 21.681 -3.904 -13.434 1.00 94.88 351 LYS A O 1
ATOM 2764 N N . ILE A 1 352 ? 20.051 -4.993 -14.538 1.00 95.44 352 ILE A N 1
ATOM 2765 C CA . ILE A 1 352 ? 19.114 -5.074 -13.410 1.00 95.44 352 ILE A CA 1
ATOM 2766 C C . ILE A 1 352 ? 18.975 -6.514 -12.927 1.00 95.44 352 ILE A C 1
ATOM 2768 O O . ILE A 1 352 ? 19.270 -6.804 -11.767 1.00 95.44 352 ILE A O 1
ATOM 2772 N N . LEU A 1 353 ? 18.545 -7.431 -13.800 1.00 95.38 353 LEU A N 1
ATOM 2773 C CA . LEU A 1 353 ? 18.165 -8.771 -13.356 1.00 95.38 353 LEU A CA 1
ATOM 2774 C C . LEU A 1 353 ? 19.373 -9.636 -12.979 1.00 95.38 353 LEU A C 1
ATOM 2776 O O . LEU A 1 353 ? 19.392 -10.192 -11.880 1.00 95.38 353 LEU A O 1
ATOM 2780 N N . GLU A 1 354 ? 20.379 -9.740 -13.851 1.00 95.94 354 GLU A N 1
ATOM 2781 C CA . GLU A 1 354 ? 21.570 -10.565 -13.608 1.00 95.94 354 GLU A CA 1
ATOM 2782 C C . GLU A 1 354 ? 22.311 -10.154 -12.315 1.00 95.94 354 GLU A C 1
ATOM 2784 O O . GLU A 1 354 ? 22.571 -11.030 -11.479 1.00 95.94 354 GLU A O 1
ATOM 2789 N N . PRO A 1 355 ? 22.594 -8.855 -12.055 1.00 95.44 355 PRO A N 1
ATOM 2790 C CA . PRO A 1 355 ? 23.224 -8.436 -10.802 1.00 95.44 355 PRO A CA 1
ATOM 2791 C C . PRO A 1 355 ? 22.362 -8.731 -9.572 1.00 95.44 355 PRO A C 1
ATOM 2793 O O . PRO A 1 355 ? 22.878 -9.201 -8.556 1.00 95.44 355 PRO A O 1
ATOM 2796 N N . ALA A 1 356 ? 21.047 -8.509 -9.656 1.00 95.88 356 ALA A N 1
ATOM 2797 C CA . ALA A 1 356 ? 20.136 -8.779 -8.548 1.00 95.88 356 ALA A CA 1
ATOM 2798 C C . ALA A 1 356 ? 20.060 -10.276 -8.215 1.00 95.88 356 ALA A C 1
ATOM 2800 O O . ALA A 1 356 ? 20.105 -10.658 -7.044 1.00 95.88 356 ALA A O 1
ATOM 2801 N N . GLN A 1 357 ? 20.015 -11.138 -9.234 1.00 97.00 357 GLN A N 1
ATOM 2802 C CA . GLN A 1 357 ? 20.074 -12.587 -9.053 1.00 97.00 357 GLN A CA 1
ATOM 2803 C C . GLN A 1 357 ? 21.406 -13.025 -8.438 1.00 97.00 357 GLN A C 1
ATOM 2805 O O . GLN A 1 357 ? 21.402 -13.846 -7.522 1.00 97.00 357 GLN A O 1
ATOM 2810 N N . ALA A 1 358 ? 22.535 -12.462 -8.879 1.00 95.94 358 ALA A N 1
ATOM 2811 C CA . ALA A 1 358 ? 23.846 -12.772 -8.312 1.00 95.94 358 ALA A CA 1
ATOM 2812 C C . ALA A 1 358 ? 23.934 -12.403 -6.818 1.00 95.94 358 ALA A C 1
ATOM 2814 O O . ALA A 1 358 ? 24.402 -13.210 -6.010 1.00 95.94 358 ALA A O 1
ATOM 2815 N N . ILE A 1 359 ? 23.428 -11.224 -6.433 1.00 93.81 359 ILE A N 1
ATOM 2816 C CA . ILE A 1 359 ? 23.356 -10.794 -5.026 1.00 93.81 359 ILE A CA 1
ATOM 2817 C C . ILE A 1 359 ? 22.447 -11.730 -4.224 1.00 93.81 359 ILE A C 1
ATOM 2819 O O . ILE A 1 359 ? 22.835 -12.189 -3.149 1.00 93.81 359 ILE A O 1
ATOM 2823 N N . PHE A 1 360 ? 21.273 -12.078 -4.758 1.00 95.12 360 PHE A N 1
ATOM 2824 C CA . PHE A 1 360 ? 20.351 -13.004 -4.103 1.00 95.12 360 PHE A CA 1
ATOM 2825 C C . PHE A 1 360 ? 20.972 -14.393 -3.875 1.00 95.12 360 PHE A C 1
ATOM 2827 O O . PHE A 1 360 ? 20.866 -14.935 -2.772 1.00 95.12 360 PHE A O 1
ATOM 2834 N N . GLN A 1 361 ? 21.676 -14.956 -4.865 1.00 96.31 361 GLN A N 1
ATOM 2835 C CA . GLN A 1 361 ? 22.380 -16.232 -4.687 1.00 96.31 361 GLN A CA 1
ATOM 2836 C C . GLN A 1 361 ? 23.484 -16.126 -3.630 1.00 96.31 361 GLN A C 1
ATOM 2838 O O . GLN A 1 361 ? 23.588 -16.997 -2.767 1.00 96.31 361 GLN A O 1
ATOM 2843 N N . ALA A 1 362 ? 24.246 -15.028 -3.614 1.00 92.88 362 ALA A N 1
ATOM 2844 C CA . ALA A 1 362 ? 25.258 -14.799 -2.585 1.00 92.88 362 ALA A CA 1
ATOM 2845 C C . ALA A 1 362 ? 24.650 -14.724 -1.169 1.00 92.88 362 ALA A C 1
ATOM 2847 O O . ALA A 1 362 ? 25.215 -15.294 -0.232 1.00 92.88 362 ALA A O 1
ATOM 2848 N N . MET A 1 363 ? 23.483 -14.081 -1.011 1.00 91.44 363 MET A N 1
ATOM 2849 C CA . MET A 1 363 ? 22.736 -14.047 0.257 1.00 91.44 363 MET A CA 1
ATOM 2850 C C . MET A 1 363 ? 22.242 -15.440 0.679 1.00 91.44 363 MET A C 1
ATOM 2852 O O . MET A 1 363 ? 22.221 -15.752 1.869 1.00 91.44 363 MET A O 1
ATOM 2856 N N . LYS A 1 364 ? 21.860 -16.286 -0.286 1.00 93.56 364 LYS A N 1
ATOM 2857 C CA . LYS A 1 364 ? 21.383 -17.656 -0.046 1.00 93.56 364 LYS A CA 1
ATOM 2858 C C . LYS A 1 364 ? 22.509 -18.611 0.360 1.00 93.56 364 LYS A C 1
ATOM 2860 O O . LYS A 1 364 ? 22.305 -19.451 1.232 1.00 93.56 364 LYS A O 1
ATOM 2865 N N . GLU A 1 365 ? 23.686 -18.488 -0.253 1.00 94.25 365 GLU A N 1
ATOM 2866 C CA . GLU A 1 365 ? 24.861 -19.326 0.041 1.00 94.25 365 GLU A CA 1
ATOM 2867 C C . GLU A 1 365 ? 25.542 -18.960 1.360 1.00 94.25 365 GLU A C 1
ATOM 2869 O O . GLU A 1 365 ? 26.091 -19.824 2.047 1.00 94.25 365 GLU A O 1
ATOM 2874 N N . LYS A 1 366 ? 25.514 -17.674 1.716 1.00 88.56 366 LYS A N 1
ATOM 2875 C CA . LYS A 1 366 ? 26.071 -17.152 2.964 1.00 88.56 366 LYS A CA 1
ATOM 2876 C C . LYS A 1 366 ? 24.944 -16.550 3.797 1.00 88.56 366 LYS A C 1
ATOM 2878 O O . LYS A 1 366 ? 24.893 -15.325 3.935 1.00 88.56 366 LYS A O 1
ATOM 2883 N N . PRO A 1 367 ? 24.051 -17.383 4.369 1.00 80.44 367 PRO A N 1
ATOM 2884 C CA . PRO A 1 367 ? 23.117 -16.878 5.359 1.00 80.44 367 PRO A CA 1
ATOM 2885 C C . PRO A 1 367 ? 23.954 -16.208 6.447 1.00 80.44 367 PRO A C 1
ATOM 2887 O O . PRO A 1 367 ? 24.949 -16.785 6.890 1.00 80.44 367 PRO A O 1
ATOM 2890 N N . LEU A 1 368 ? 23.602 -14.976 6.820 1.00 71.00 368 LEU A N 1
ATOM 2891 C CA . LEU A 1 368 ? 24.265 -14.212 7.878 1.00 71.00 368 LEU A CA 1
ATOM 2892 C C . LEU A 1 368 ? 24.119 -14.960 9.216 1.00 71.00 368 LEU A C 1
ATOM 2894 O O . LEU A 1 368 ? 23.290 -14.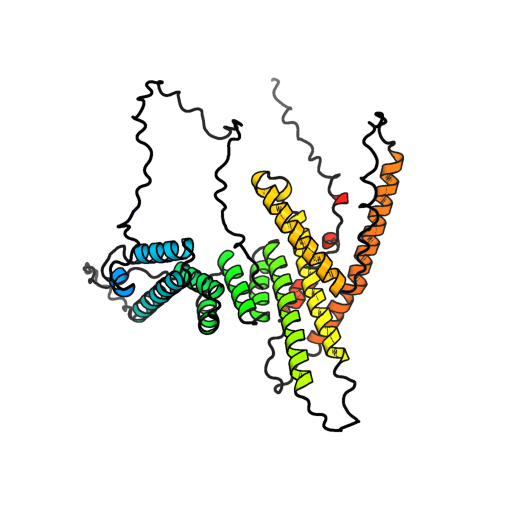639 10.058 1.00 71.00 368 LEU A O 1
ATOM 2898 N N . HIS A 1 369 ? 24.908 -16.011 9.408 1.00 58.28 369 HIS A N 1
ATOM 2899 C CA . HIS A 1 369 ? 25.084 -16.716 10.663 1.00 58.28 369 HIS A CA 1
ATOM 2900 C C . HIS A 1 369 ? 26.089 -15.925 11.484 1.00 58.28 369 HIS A C 1
ATOM 2902 O O . HIS A 1 369 ? 27.261 -16.273 11.543 1.00 58.28 369 HIS A O 1
ATOM 2908 N N . ASN A 1 370 ? 25.632 -14.831 12.089 1.00 52.53 370 ASN A N 1
ATOM 2909 C CA . ASN A 1 370 ? 26.372 -14.177 13.157 1.00 52.53 370 ASN A CA 1
ATOM 2910 C C . ASN A 1 370 ? 25.395 -13.726 14.239 1.00 52.53 370 ASN A C 1
ATOM 2912 O O . ASN A 1 370 ? 24.652 -12.763 14.064 1.00 52.53 370 ASN A O 1
ATOM 2916 N N . ASN A 1 371 ? 25.453 -14.430 15.370 1.00 58.69 371 ASN A N 1
ATOM 2917 C CA . ASN A 1 371 ? 24.703 -14.170 16.601 1.00 58.69 371 ASN A CA 1
ATOM 2918 C C . ASN A 1 371 ? 24.985 -12.787 17.230 1.00 58.69 371 ASN A C 1
ATOM 2920 O O . ASN A 1 371 ? 24.334 -12.437 18.208 1.00 58.69 371 ASN A O 1
ATOM 2924 N N . ASP A 1 372 ? 25.921 -12.004 16.684 1.00 58.38 372 ASP A N 1
ATOM 2925 C CA . ASP A 1 372 ? 26.433 -10.783 17.319 1.00 58.38 372 ASP A CA 1
ATOM 2926 C C . ASP A 1 372 ? 25.964 -9.478 16.662 1.00 58.38 372 ASP A C 1
ATOM 2928 O O . ASP A 1 372 ? 26.244 -8.394 17.175 1.00 58.38 372 ASP A O 1
ATOM 2932 N N . THR A 1 373 ? 25.227 -9.545 15.550 1.00 55.00 373 THR A N 1
ATOM 2933 C CA . THR A 1 373 ? 24.601 -8.344 14.979 1.00 55.00 373 THR A CA 1
ATOM 2934 C C . THR A 1 373 ? 23.158 -8.294 15.461 1.00 55.00 373 THR A C 1
ATOM 2936 O O . THR A 1 373 ? 22.431 -9.255 15.203 1.00 55.00 373 THR A O 1
ATOM 2939 N N . PRO A 1 374 ? 22.716 -7.222 16.153 1.00 54.78 374 PRO A N 1
ATOM 2940 C CA . PRO A 1 374 ? 21.308 -7.072 16.499 1.00 54.78 374 PRO A CA 1
ATOM 2941 C C . PRO A 1 374 ? 20.516 -7.240 15.210 1.00 54.78 374 PRO A C 1
ATOM 2943 O O . PRO A 1 374 ? 20.882 -6.616 14.212 1.00 54.78 374 PRO A O 1
ATOM 2946 N N . ALA A 1 375 ? 19.533 -8.143 15.233 1.00 55.66 375 ALA A N 1
ATOM 2947 C CA . ALA A 1 375 ? 18.695 -8.507 14.102 1.00 55.66 375 ALA A CA 1
ATOM 2948 C C . ALA A 1 375 ? 18.152 -7.235 13.446 1.00 55.66 375 ALA A C 1
ATOM 2950 O O . ALA A 1 375 ? 17.141 -6.681 13.860 1.00 55.66 375 ALA A O 1
ATOM 2951 N N . ARG A 1 376 ? 18.888 -6.706 12.469 1.00 60.28 376 ARG A N 1
ATOM 2952 C CA . ARG A 1 376 ? 18.349 -5.722 11.554 1.00 60.28 376 ARG A CA 1
ATOM 2953 C C . ARG A 1 376 ? 17.415 -6.523 10.681 1.00 60.28 376 ARG A C 1
ATOM 2955 O O . ARG A 1 376 ? 17.863 -7.504 10.091 1.00 60.28 376 ARG A O 1
ATOM 2962 N N . ASP A 1 377 ? 16.155 -6.109 10.658 1.00 71.06 377 ASP A N 1
ATOM 2963 C CA . ASP A 1 377 ? 15.109 -6.664 9.811 1.00 71.06 377 ASP A CA 1
ATOM 2964 C C . ASP A 1 377 ? 15.551 -6.521 8.349 1.00 71.06 377 ASP A C 1
ATOM 2966 O O . ASP A 1 377 ? 15.321 -5.512 7.677 1.00 71.06 377 ASP A O 1
ATOM 2970 N N . THR A 1 378 ? 16.304 -7.507 7.872 1.00 86.94 378 THR A N 1
ATOM 2971 C CA . THR A 1 378 ? 16.581 -7.673 6.458 1.00 86.94 378 THR A CA 1
ATOM 2972 C C . THR A 1 378 ? 15.315 -8.207 5.818 1.00 86.94 378 THR A C 1
ATOM 2974 O O . THR A 1 378 ? 14.623 -9.050 6.387 1.00 86.94 378 THR A O 1
ATOM 2977 N N . ILE A 1 379 ? 15.011 -7.713 4.619 1.00 93.62 379 ILE A N 1
ATOM 2978 C CA . ILE A 1 379 ? 13.921 -8.263 3.817 1.00 93.62 379 ILE A CA 1
ATOM 2979 C C . ILE A 1 379 ? 14.142 -9.770 3.659 1.00 93.62 379 ILE A C 1
ATOM 2981 O O . ILE A 1 379 ? 15.235 -10.218 3.293 1.00 93.62 379 ILE A O 1
ATOM 2985 N N . SER A 1 380 ? 13.099 -10.545 3.930 1.00 95.25 380 SER A N 1
ATOM 2986 C CA . SER A 1 380 ? 13.125 -11.995 3.865 1.00 95.25 380 SER A CA 1
ATOM 2987 C C . SER A 1 380 ? 13.502 -12.483 2.466 1.00 95.25 380 SER A C 1
ATOM 2989 O O . SER A 1 380 ? 13.089 -11.941 1.435 1.00 95.25 380 SER A O 1
ATOM 2991 N N . LEU A 1 381 ? 14.284 -13.565 2.420 1.00 95.19 381 LEU A N 1
ATOM 2992 C CA . LEU A 1 381 ? 14.692 -14.186 1.157 1.00 95.19 381 LEU A CA 1
ATOM 2993 C C . LEU A 1 381 ? 13.482 -14.645 0.330 1.00 95.19 381 LEU A C 1
ATOM 2995 O O . LEU A 1 381 ? 13.554 -14.622 -0.893 1.00 95.19 381 LEU A O 1
ATOM 2999 N N . GLU A 1 382 ? 12.370 -15.004 0.981 1.00 96.69 382 GLU A N 1
ATOM 3000 C CA . GLU A 1 382 ? 11.117 -15.371 0.311 1.00 96.69 382 GLU A CA 1
ATOM 3001 C C . GLU A 1 382 ? 10.535 -14.207 -0.503 1.00 96.69 382 GLU A C 1
ATOM 3003 O O . GLU A 1 382 ? 10.080 -14.409 -1.631 1.00 96.69 382 GLU A O 1
ATOM 3008 N N . VAL A 1 383 ? 10.547 -12.991 0.050 1.00 97.69 383 VAL A N 1
ATOM 3009 C CA . VAL A 1 383 ? 10.066 -11.790 -0.645 1.00 97.69 383 VAL A CA 1
ATOM 3010 C C . VAL A 1 383 ? 10.950 -11.491 -1.854 1.00 97.69 383 VAL A C 1
ATOM 3012 O O . VAL A 1 383 ? 10.435 -11.242 -2.944 1.00 97.69 383 VAL A O 1
ATOM 3015 N N . ILE A 1 384 ? 12.272 -11.553 -1.682 1.00 97.56 384 ILE A N 1
ATOM 3016 C CA . ILE A 1 384 ? 13.235 -11.300 -2.761 1.00 97.56 384 ILE A CA 1
ATOM 3017 C C . ILE A 1 384 ? 13.059 -12.328 -3.886 1.00 97.56 384 ILE A C 1
ATOM 3019 O O . ILE A 1 384 ? 12.928 -11.956 -5.052 1.00 97.56 384 ILE A O 1
ATOM 3023 N N . GLU A 1 385 ? 12.995 -13.617 -3.542 1.00 97.44 385 GLU A N 1
ATOM 3024 C CA . GLU A 1 385 ? 12.769 -14.704 -4.498 1.00 97.44 385 GLU A CA 1
ATOM 3025 C C . GLU A 1 385 ? 11.453 -14.517 -5.259 1.00 97.44 385 GLU A C 1
ATOM 3027 O O . GLU A 1 385 ? 11.403 -14.695 -6.477 1.00 97.44 385 GLU A O 1
ATOM 3032 N N . PHE A 1 386 ? 10.390 -14.108 -4.562 1.00 97.50 386 PHE A N 1
ATOM 3033 C CA . PHE A 1 386 ? 9.098 -13.828 -5.179 1.00 97.50 386 PHE A CA 1
ATOM 3034 C C . PHE A 1 386 ? 9.173 -12.691 -6.208 1.00 97.50 386 PHE A C 1
ATOM 3036 O O . PHE A 1 386 ? 8.639 -12.831 -7.306 1.00 97.50 386 PHE A O 1
ATOM 3043 N N . VAL A 1 387 ? 9.848 -11.583 -5.885 1.00 97.50 387 VAL A N 1
ATOM 3044 C CA . VAL A 1 387 ? 9.993 -10.445 -6.808 1.00 97.50 387 VAL A CA 1
ATOM 3045 C C . VAL A 1 387 ? 10.827 -10.834 -8.030 1.00 97.50 387 VAL A C 1
ATOM 3047 O O . VAL A 1 387 ? 10.405 -10.583 -9.157 1.00 97.50 387 VAL A O 1
ATOM 3050 N N . LEU A 1 388 ? 11.972 -11.494 -7.824 1.00 97.00 388 LEU A N 1
ATOM 3051 C CA . LEU A 1 388 ? 12.867 -11.892 -8.916 1.00 97.00 388 LEU A CA 1
ATOM 3052 C C . LEU A 1 388 ? 12.246 -12.962 -9.826 1.00 97.00 388 LEU A C 1
ATOM 3054 O O . LEU A 1 388 ? 12.417 -12.906 -11.040 1.00 97.00 388 LEU A O 1
ATOM 3058 N N . SER A 1 389 ? 11.497 -13.917 -9.264 1.00 96.38 389 SER A N 1
ATOM 3059 C CA . SER A 1 389 ? 10.822 -14.968 -10.046 1.00 96.38 389 SER A CA 1
ATOM 3060 C C . SER A 1 389 ? 9.592 -14.476 -10.812 1.00 96.38 389 SER A C 1
ATOM 3062 O O . SER A 1 389 ? 9.161 -15.136 -11.755 1.00 96.38 389 SER A O 1
ATOM 3064 N N . ALA A 1 390 ? 9.028 -13.326 -10.435 1.00 95.06 390 ALA A N 1
ATOM 3065 C CA . ALA A 1 390 ? 7.904 -12.708 -11.135 1.00 95.06 390 ALA A CA 1
ATOM 3066 C C . ALA A 1 390 ? 8.322 -11.861 -12.351 1.00 95.06 390 ALA A C 1
ATOM 3068 O O . ALA A 1 390 ? 7.450 -11.296 -13.024 1.00 95.06 390 ALA A O 1
ATOM 3069 N N . TRP A 1 391 ? 9.627 -11.745 -12.617 1.00 93.12 391 TRP A N 1
ATOM 3070 C CA . TRP A 1 391 ? 10.139 -11.047 -13.786 1.00 93.12 391 TRP A CA 1
ATOM 3071 C C . TRP A 1 391 ? 9.728 -11.743 -15.085 1.00 93.12 391 TRP A C 1
ATOM 3073 O O . TRP A 1 391 ? 9.808 -12.962 -15.221 1.00 93.12 391 TRP A O 1
ATOM 3083 N N . ASP A 1 392 ? 9.306 -10.935 -16.051 1.00 91.56 392 ASP A N 1
ATOM 3084 C CA . ASP A 1 392 ? 8.972 -11.355 -17.405 1.00 91.56 392 ASP A CA 1
ATOM 3085 C C . ASP A 1 392 ? 9.373 -10.219 -18.349 1.00 91.56 392 ASP A C 1
ATOM 3087 O O . ASP A 1 392 ? 9.032 -9.064 -18.097 1.00 91.56 392 ASP A O 1
ATOM 3091 N N . SER A 1 393 ? 10.057 -10.534 -19.449 1.00 88.31 393 SER A N 1
ATOM 3092 C CA . SER 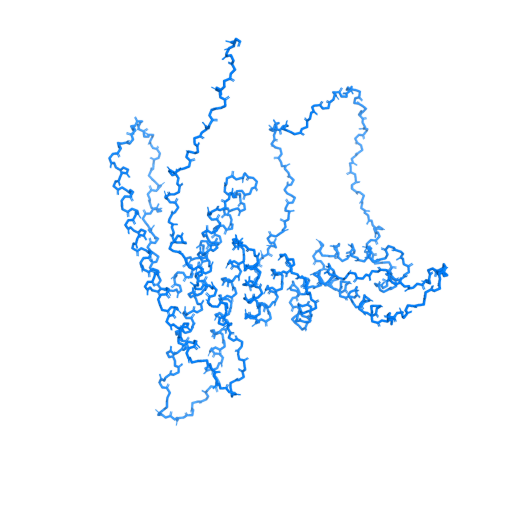A 1 393 ? 10.405 -9.571 -20.505 1.00 88.31 393 SER A CA 1
ATOM 3093 C C . SER A 1 393 ? 9.219 -8.705 -20.966 1.00 88.31 393 SER A C 1
ATOM 3095 O O . SER A 1 393 ? 9.396 -7.517 -21.239 1.00 88.31 393 SER A O 1
ATOM 3097 N N . GLN A 1 394 ? 7.988 -9.242 -20.942 1.00 88.12 394 GLN A N 1
ATOM 3098 C CA . GLN A 1 394 ? 6.757 -8.512 -21.286 1.00 88.12 394 GLN A CA 1
ATOM 3099 C C . GLN A 1 394 ? 6.474 -7.303 -20.376 1.00 88.12 394 GLN A C 1
ATOM 3101 O O . GLN A 1 394 ? 5.645 -6.445 -20.692 1.00 88.12 394 GLN A O 1
ATOM 3106 N N . VAL A 1 395 ? 7.139 -7.208 -19.226 1.00 88.94 395 VAL A N 1
ATOM 3107 C CA . VAL A 1 395 ? 7.012 -6.087 -18.289 1.00 88.94 395 VAL A CA 1
ATOM 3108 C C . VAL A 1 395 ? 7.596 -4.779 -18.866 1.00 88.94 395 VAL A C 1
ATOM 3110 O O . VAL A 1 395 ? 7.172 -3.676 -18.491 1.00 88.94 395 VAL A O 1
ATOM 3113 N N . ILE A 1 396 ? 8.517 -4.881 -19.830 1.00 85.88 396 ILE A N 1
ATOM 3114 C CA . ILE A 1 396 ? 9.173 -3.738 -20.488 1.00 85.88 396 ILE A CA 1
ATOM 3115 C C . ILE A 1 396 ? 8.455 -3.345 -21.797 1.00 85.88 396 ILE A C 1
ATOM 3117 O O . ILE A 1 396 ? 8.786 -2.326 -22.397 1.00 85.88 396 ILE A O 1
ATOM 3121 N N . GLU A 1 397 ? 7.461 -4.116 -22.247 1.00 82.00 397 GLU A N 1
ATOM 3122 C CA . GLU A 1 397 ? 6.835 -3.947 -23.566 1.00 82.00 397 GLU A CA 1
ATOM 3123 C C . GLU A 1 397 ? 6.298 -2.511 -23.803 1.00 82.00 397 GLU A C 1
ATOM 3125 O O . GLU A 1 397 ? 5.554 -1.983 -22.963 1.00 82.00 397 GLU A O 1
ATOM 3130 N N . PRO A 1 398 ? 6.676 -1.847 -24.918 1.00 73.50 398 PRO A N 1
ATOM 3131 C CA . PRO A 1 398 ? 6.201 -0.509 -25.255 1.00 73.50 398 PRO A CA 1
ATOM 3132 C C . PRO A 1 398 ? 4.727 -0.521 -25.685 1.00 73.50 398 PRO A C 1
ATOM 3134 O O . PRO A 1 398 ? 4.241 -1.483 -26.279 1.00 73.50 398 PRO A O 1
ATOM 3137 N N . ASP A 1 399 ? 4.021 0.589 -25.441 1.00 68.81 399 ASP A N 1
ATOM 3138 C CA . ASP A 1 399 ? 2.571 0.717 -25.697 1.00 68.81 399 ASP A CA 1
ATOM 3139 C C . ASP A 1 399 ? 2.171 0.527 -27.165 1.00 68.81 399 ASP A C 1
ATOM 3141 O O . ASP A 1 399 ? 1.052 0.116 -27.467 1.00 68.81 399 ASP A O 1
ATOM 3145 N N . MET A 1 400 ? 3.102 0.779 -28.082 1.00 58.06 400 MET A N 1
ATOM 3146 C CA . MET A 1 400 ? 2.861 0.827 -29.525 1.00 58.06 400 MET A CA 1
ATOM 3147 C C . MET A 1 400 ? 2.481 -0.532 -30.140 1.00 58.06 400 MET A C 1
ATOM 3149 O O . MET A 1 400 ? 1.904 -0.567 -31.223 1.00 58.06 400 MET A O 1
ATOM 3153 N N . LEU A 1 401 ? 2.765 -1.657 -29.473 1.00 57.56 401 LEU A N 1
ATOM 3154 C CA . LEU A 1 401 ? 2.608 -2.992 -30.072 1.00 57.56 401 LEU A CA 1
ATOM 3155 C C . LEU A 1 401 ? 1.242 -3.654 -29.821 1.00 57.56 401 LEU A C 1
ATOM 3157 O O . LEU A 1 401 ? 0.917 -4.646 -30.472 1.00 57.56 401 LEU A O 1
ATOM 3161 N N . ARG A 1 402 ? 0.395 -3.116 -28.931 1.00 58.97 402 ARG A N 1
ATOM 3162 C CA . ARG A 1 402 ? -0.875 -3.781 -28.562 1.00 58.97 402 ARG A CA 1
ATOM 3163 C C . ARG A 1 402 ? -2.074 -3.439 -29.447 1.00 58.97 402 ARG A C 1
ATOM 3165 O O . ARG A 1 402 ? -3.084 -4.139 -29.390 1.00 58.97 402 ARG A O 1
ATOM 3172 N N . HIS A 1 403 ? -1.986 -2.408 -30.286 1.00 55.12 403 HIS A N 1
ATOM 3173 C CA . HIS A 1 403 ? -3.150 -1.898 -31.022 1.00 55.12 403 HIS A CA 1
ATOM 3174 C C . HIS A 1 403 ? -3.520 -2.648 -32.313 1.00 55.12 403 HIS A C 1
ATOM 3176 O O . HIS A 1 403 ? -4.546 -2.326 -32.908 1.00 55.12 403 HIS A O 1
ATOM 3182 N N . HIS A 1 404 ? -2.781 -3.682 -32.730 1.00 50.62 404 HIS A N 1
ATOM 3183 C CA . HIS A 1 404 ? -3.011 -4.317 -34.040 1.00 50.62 404 HIS A CA 1
ATOM 3184 C C . HIS A 1 404 ? -3.533 -5.765 -34.039 1.00 50.62 404 HIS A C 1
ATOM 3186 O O . HIS A 1 404 ? -3.700 -6.337 -35.111 1.00 50.62 404 HIS A O 1
ATOM 3192 N N . GLY A 1 405 ? -3.862 -6.362 -32.886 1.00 48.56 405 GLY A N 1
ATOM 3193 C CA . GLY A 1 405 ? -4.163 -7.805 -32.831 1.00 48.56 405 GLY A CA 1
ATOM 3194 C C . GLY A 1 405 ? -5.604 -8.244 -32.551 1.00 48.56 405 GLY A C 1
ATOM 3195 O O . GLY A 1 405 ? -5.950 -9.376 -32.870 1.00 48.56 405 GLY A O 1
ATOM 3196 N N . SER A 1 406 ? -6.456 -7.411 -31.944 1.00 46.50 406 SER A N 1
ATOM 3197 C CA . SER A 1 406 ? -7.750 -7.878 -31.409 1.00 46.50 406 SER A CA 1
ATOM 3198 C C . SER A 1 406 ? -8.952 -7.359 -32.198 1.00 46.50 406 SER A C 1
ATOM 3200 O O . SER A 1 406 ? -9.920 -6.859 -31.626 1.00 46.50 406 SER A O 1
ATOM 3202 N N . HIS A 1 407 ? -8.936 -7.518 -33.524 1.00 47.28 407 HIS A N 1
ATOM 3203 C CA . HIS A 1 407 ? -10.201 -7.739 -34.222 1.00 47.28 407 HIS A CA 1
ATOM 3204 C C . HIS A 1 407 ? -10.636 -9.164 -33.887 1.00 47.28 407 HIS A C 1
ATOM 3206 O O . HIS A 1 407 ? -10.334 -10.117 -34.601 1.00 47.28 407 HIS A O 1
ATOM 3212 N N . ARG A 1 408 ? -11.306 -9.318 -32.740 1.00 47.75 408 ARG A N 1
ATOM 3213 C CA . ARG A 1 408 ? -12.082 -10.524 -32.462 1.00 47.75 408 ARG A CA 1
ATOM 3214 C C . ARG A 1 408 ? -13.078 -10.623 -33.622 1.00 47.75 408 ARG A C 1
ATOM 3216 O O . ARG A 1 408 ? -13.835 -9.664 -33.792 1.00 47.75 408 ARG A O 1
ATOM 3223 N N . PRO A 1 409 ? -13.038 -11.672 -34.460 1.00 44.94 409 PRO A N 1
ATOM 3224 C CA . PRO A 1 409 ? -14.020 -11.806 -35.519 1.00 44.94 409 PRO A CA 1
ATOM 3225 C C . PRO A 1 409 ? -15.382 -11.785 -34.834 1.00 44.94 409 PRO A C 1
ATOM 3227 O O . PRO A 1 409 ? -15.644 -12.582 -33.933 1.00 44.94 409 PRO A O 1
ATOM 3230 N N . THR A 1 410 ? -16.202 -10.796 -35.174 1.00 56.06 410 THR A N 1
ATOM 3231 C CA . THR A 1 410 ? -17.629 -10.827 -34.886 1.00 56.06 410 THR A CA 1
ATOM 3232 C C . THR A 1 410 ? -18.147 -12.082 -35.565 1.00 56.06 410 THR A C 1
ATOM 3234 O O . THR A 1 410 ? -18.276 -12.113 -36.786 1.00 56.06 410 THR A O 1
ATOM 3237 N N . GLU A 1 411 ? -18.331 -13.150 -34.790 1.00 52.38 411 GLU A N 1
ATOM 3238 C CA . GLU A 1 411 ? -19.111 -14.300 -35.218 1.00 52.38 411 GLU A CA 1
ATOM 3239 C C . GLU A 1 411 ? -20.500 -13.761 -35.561 1.00 52.38 411 GLU A C 1
ATOM 3241 O O . GLU A 1 411 ? -21.253 -13.356 -34.677 1.00 52.38 411 GLU A O 1
ATOM 3246 N N . ASP A 1 412 ? -20.780 -13.659 -36.860 1.00 49.91 412 ASP A N 1
ATOM 3247 C CA . ASP A 1 412 ? -22.088 -13.313 -37.398 1.00 49.91 412 ASP A CA 1
ATOM 3248 C C . ASP A 1 412 ? -23.105 -14.353 -36.902 1.00 49.91 412 ASP A C 1
ATOM 3250 O O . ASP A 1 412 ? -23.002 -15.528 -37.268 1.00 49.91 412 ASP A O 1
ATOM 3254 N N . PRO A 1 413 ? -24.123 -13.980 -36.106 1.00 57.59 413 PRO A N 1
ATOM 3255 C CA . PRO A 1 413 ? -25.193 -14.891 -35.740 1.00 57.59 413 PRO A CA 1
ATOM 3256 C C . PRO A 1 413 ? -26.250 -14.880 -36.854 1.00 57.59 413 PRO A C 1
ATOM 3258 O O . PRO A 1 413 ? -27.390 -14.483 -36.629 1.00 57.59 413 PRO A O 1
ATOM 3261 N N . THR A 1 414 ? -25.877 -15.247 -38.085 1.00 61.22 414 THR A N 1
ATOM 3262 C CA . THR A 1 414 ? -26.818 -15.326 -39.220 1.00 61.22 414 THR A CA 1
ATOM 3263 C C . THR A 1 414 ? -26.549 -16.524 -40.141 1.00 61.22 414 THR A C 1
ATOM 3265 O O . THR A 1 414 ? -26.184 -16.370 -41.298 1.00 61.22 414 THR A O 1
ATOM 3268 N N . ALA A 1 415 ? -26.760 -17.737 -39.628 1.00 52.09 415 ALA A N 1
ATOM 3269 C CA . ALA A 1 415 ? -27.048 -18.971 -40.385 1.00 52.09 415 ALA A CA 1
ATOM 3270 C C . ALA A 1 415 ? -27.393 -20.048 -39.332 1.00 52.09 415 ALA A C 1
ATOM 3272 O O . ALA A 1 415 ? -26.612 -20.248 -38.412 1.00 52.09 415 ALA A O 1
ATOM 3273 N N . ASP A 1 416 ? -28.541 -20.717 -39.252 1.00 49.59 416 ASP A N 1
ATOM 3274 C CA . ASP A 1 416 ? -29.511 -21.123 -40.257 1.00 49.59 416 ASP A CA 1
ATOM 3275 C C . ASP A 1 416 ? -30.929 -21.115 -39.654 1.00 49.59 416 ASP A C 1
ATOM 3277 O O . ASP A 1 416 ? -31.209 -21.767 -38.644 1.00 49.59 416 ASP A O 1
ATOM 3281 N N . SER A 1 417 ? -31.856 -20.433 -40.319 1.00 64.62 417 SER A N 1
ATOM 3282 C CA . SER A 1 417 ? -33.271 -20.802 -40.313 1.00 64.62 417 SER A CA 1
ATOM 3283 C C . SER A 1 417 ? -33.709 -20.914 -41.769 1.00 64.62 417 SER A C 1
ATOM 3285 O O . SER A 1 417 ? -33.334 -20.040 -42.542 1.00 64.62 417 SER A O 1
ATOM 3287 N N . GLU A 1 418 ? -34.540 -21.920 -42.077 1.00 58.03 418 GLU A N 1
ATOM 3288 C CA . GLU A 1 418 ? -35.032 -22.359 -43.408 1.00 58.03 418 GLU A CA 1
ATOM 3289 C C . GLU A 1 418 ? -34.144 -23.467 -44.027 1.00 58.03 418 GLU A C 1
ATOM 3291 O O . GLU A 1 418 ? -32.943 -23.303 -44.139 1.00 58.03 418 GLU A O 1
ATOM 3296 N N . HIS A 1 419 ? -34.599 -24.662 -44.431 1.00 54.66 419 HIS A N 1
ATOM 3297 C CA . HIS A 1 419 ? -35.916 -25.141 -44.859 1.00 54.66 419 HIS A CA 1
ATOM 3298 C C . HIS A 1 419 ? -35.967 -26.701 -44.873 1.00 54.66 419 HIS A C 1
ATOM 3300 O O . HIS A 1 419 ? -35.037 -27.346 -45.341 1.00 54.66 419 HIS A O 1
ATOM 3306 N N . VAL A 1 420 ? -37.108 -27.270 -44.445 1.00 51.72 420 VAL A N 1
ATOM 3307 C CA . VAL A 1 420 ? -37.932 -28.315 -45.120 1.00 51.72 420 VAL A CA 1
ATOM 3308 C C . VAL A 1 420 ? -37.307 -29.674 -45.506 1.00 51.72 420 VAL A C 1
ATOM 3310 O O . VAL A 1 420 ? -36.660 -29.805 -46.543 1.00 51.72 420 VAL A O 1
ATOM 3313 N N . SER A 1 421 ? -37.702 -30.742 -44.795 1.00 55.34 421 SER A N 1
ATOM 3314 C CA . SER A 1 421 ? -38.658 -31.794 -45.246 1.00 55.34 421 SER A CA 1
ATOM 3315 C C . SER A 1 421 ? -38.885 -32.842 -44.160 1.00 55.34 421 SER A C 1
ATOM 3317 O O . SER A 1 421 ? -37.877 -33.389 -43.664 1.00 55.34 421 SER A O 1
#

Secondary structure (DSSP, 8-state):
-------TT----------------SS-----------------------TT-TTS--S--HHHHHHH-TTHHHHHHHHHHHHHHTT-HHHHHHHHHHHHHHHHHHHHT----------------TT-------HHHHHHHHHHHHHTT-HHHHHHHHHH-----HHHHHHHHHHHHHTT-HHHHHHHHHHHHHHSTT-HHHHHHHHHHHHHHHHHHHHHHHHHHHH------TTS-SSHHHHHHHHHHHHHHHHHHHHHHHHHHHHTSGGGTSHHHHHHHHHHHHHHHHHHHHHHHHTT------TTSSSSTTS---PPP--PPPTHHHHHHHHHHHHHHHHHHHHHIIIIIHHHHHHHHHHHHS----TTS----PPPHHHHHHHHHT--GGGG--GGGSTTS----------------